Protein AF-0000000066236553 (afdb_homodimer)

Foldseek 3Di:
DDPPPPPPPPPPFDWDDQVPALWHWFDAPQQVDDFDWFKFKKWKAAPVCVVVLVVLLVVVCVQADPQCVQFDQKDWDQDPVRDIMMMGTRHGPVRDDPVVVVVVCVVSVGDTPDIDMFIAGRHHHADPVSQVVRVVRGNGDYDHDPLQDDIDGPVRSVLLVVVVVVQQVVLVVVVVVPFQRKKKWKAAPVVRDTQFIFAQCCPVVVNPVRHRLVVRLVSLVVVVVVCCVVDPDPDDDDQSAAAIEMEMAEAAFQSSLVVCQSSQHAEYEYEYYLAPGHCCNDNNNSQDDPPDPGHHIYIYHNDDDHDDGDSPDHD/DDPPPPPPPPPPFDWDDQVPALWHWFDAPQQVDDFDWFKFKKWKAAPVCVVVLVVLLVVVVVQADPQCVQFDQKDWDQDPVRDIMMMGTRHGPVRDDPVVVVVVCVVSVGDTPDIDMAIAGRHHHADPVSQVVRVVRGNGDYDHDPLQDDIDGPVRSVLLVVVVVVQQVVLVVVVVVPFQRKKKWKAAPVVRDTQFIFAQCCPVVVNPVRHRLVVRLVSLVVVVVVCVVVDPPPDDDDQSAAAIEMEMAEAAFQSSLVVCQSSQHAEYEYEYYLAAGHCCNDNNNSQDDPPDPGHHIYIYHNDDDHDDGDSPDHD

Organism: Schizosaccharomyces pombe (strain 972 / ATCC 24843) (NCBI:txid284812)

InterPro domains:
  IPR002125 Cytidine and deoxycytidylate deaminase domain [PF00383] (160-271)
  IPR002125 Cytidine and deoxycytidylate deaminase domain [PS51747] (158-299)
  IPR016193 Cytidine deaminase-like [SSF53927] (134-302)

Solvent-accessible surface area (backbone atoms only — not comparable to full-atom values): 34439 Å² total; per-residue (Å²): 134,82,81,75,74,72,79,79,72,65,80,78,73,61,67,54,60,72,90,71,46,69,45,40,77,62,69,30,67,76,55,64,52,69,95,45,66,39,54,23,33,31,39,29,29,50,67,89,44,47,65,60,52,53,52,52,40,61,71,46,44,87,53,36,59,76,68,46,68,36,42,55,52,63,47,82,42,67,44,98,85,65,44,74,31,33,36,33,61,58,33,40,50,90,64,58,52,72,65,58,52,51,51,53,29,55,76,69,70,47,72,60,81,45,75,45,79,42,64,33,59,48,62,66,38,65,38,72,67,44,38,58,58,43,38,72,69,37,57,54,53,73,67,79,56,70,85,75,60,83,85,45,35,59,66,55,52,52,50,51,50,52,52,47,52,53,34,38,52,50,9,46,56,38,31,76,72,66,30,77,24,38,20,23,33,37,32,33,70,91,75,69,39,78,67,26,75,26,48,38,40,27,66,86,55,54,25,72,68,36,31,13,55,51,46,23,52,51,49,42,23,52,51,50,47,54,46,52,74,67,41,86,68,80,68,73,93,63,65,81,31,55,73,20,35,36,42,30,47,45,34,38,8,50,35,40,41,40,43,41,47,59,26,41,33,38,34,38,37,24,30,38,82,25,85,70,29,23,12,50,88,34,96,63,14,56,41,55,37,87,88,45,94,54,62,35,49,42,30,37,55,32,90,64,89,54,63,86,62,66,48,81,52,72,66,132,83,81,76,75,76,79,79,71,64,80,77,74,60,68,53,58,71,89,73,46,68,46,41,78,61,70,30,67,76,54,64,50,70,96,46,68,38,55,24,33,32,40,29,29,50,68,88,44,46,66,62,52,54,50,52,41,61,70,45,45,85,52,37,59,76,69,46,69,35,42,54,52,63,47,80,43,67,44,97,86,65,45,74,31,35,36,34,60,58,33,38,50,90,63,56,52,70,66,57,52,50,52,52,28,55,75,69,70,47,73,60,80,43,76,43,80,43,68,32,59,49,61,66,37,64,38,72,67,43,36,57,57,42,38,72,70,36,56,53,53,72,66,80,57,72,86,75,60,82,85,46,35,59,66,56,52,52,50,50,48,52,51,46,52,53,34,39,50,50,8,46,54,38,31,76,72,67,30,78,24,38,20,23,33,38,31,32,70,90,77,70,41,78,67,25,74,26,48,38,39,28,66,87,55,56,27,73,69,35,31,12,56,51,45,23,51,50,48,42,23,52,52,50,48,54,45,51,75,68,42,84,68,78,69,73,94,63,64,82,31,54,74,20,35,35,42,29,46,44,35,38,8,51,37,39,40,40,42,44,48,60,26,42,33,38,34,38,37,23,31,37,83,27,86,71,29,23,13,49,89,35,95,65,12,56,40,56,38,86,89,45,96,52,63,34,50,43,30,37,54,33,88,65,90,56,64,86,62,65,48,80,52,72,67

pLDDT: mean 88.48, std 13.66, range [25.22, 98.81]

Structure (mmCIF, N/CA/C/O backbone):
data_AF-0000000066236553-model_v1
#
loop_
_entity.id
_entity.type
_entity.pdbx_description
1 polymer 'tRNA-specific adenosine deaminase subunit tad3'
#
loop_
_atom_site.group_PDB
_atom_site.id
_atom_site.type_symbol
_atom_site.label_atom_id
_atom_site.label_alt_id
_atom_site.label_comp_id
_atom_site.label_asym_id
_atom_site.label_entity_id
_atom_site.label_seq_id
_atom_site.pdbx_PDB_ins_code
_atom_site.Cartn_x
_atom_site.Cartn_y
_atom_site.Cartn_z
_atom_site.occupancy
_atom_site.B_iso_or_equiv
_atom_site.auth_seq_id
_atom_site.auth_comp_id
_atom_site.auth_asym_id
_atom_site.auth_atom_id
_atom_site.pdbx_PDB_model_num
ATOM 1 N N . MET A 1 1 ? 53.656 -24.922 -11.758 1 25.78 1 MET A N 1
ATOM 2 C CA . MET A 1 1 ? 52.344 -24.375 -11.398 1 25.78 1 MET A CA 1
ATOM 3 C C . MET A 1 1 ? 51.938 -23.281 -12.367 1 25.78 1 MET A C 1
ATOM 5 O O . MET A 1 1 ? 52.531 -22.203 -12.383 1 25.78 1 MET A O 1
ATOM 9 N N . VAL A 1 2 ? 51.375 -23.578 -13.562 1 29.44 2 VAL A N 1
ATOM 10 C CA . VAL A 1 2 ? 51.25 -22.688 -14.711 1 29.44 2 VAL A CA 1
ATOM 11 C C . VAL A 1 2 ? 50.125 -21.672 -14.453 1 29.44 2 VAL A C 1
ATOM 13 O O . VAL A 1 2 ? 49 -22.047 -14.172 1 29.44 2 VAL A O 1
ATOM 16 N N . LYS A 1 3 ? 50.531 -20.344 -14.016 1 34.25 3 LYS A N 1
ATOM 17 C CA . LYS A 1 3 ? 49.688 -19.156 -13.914 1 34.25 3 LYS A CA 1
ATOM 18 C C . LYS A 1 3 ? 48.844 -18.969 -15.164 1 34.25 3 LYS A C 1
ATOM 20 O O . LYS A 1 3 ? 49.375 -18.703 -16.25 1 34.25 3 LYS A O 1
ATOM 25 N N . THR A 1 4 ? 47.875 -19.828 -15.336 1 31.55 4 THR A N 1
ATOM 26 C CA . THR A 1 4 ? 47 -19.656 -16.5 1 31.55 4 THR A CA 1
ATOM 27 C C . THR A 1 4 ? 46.469 -18.234 -16.578 1 31.55 4 THR A C 1
ATOM 29 O O . THR A 1 4 ? 45.844 -17.75 -15.633 1 31.55 4 THR A O 1
ATOM 32 N N . ASN A 1 5 ? 47.125 -17.312 -17.297 1 31.75 5 ASN A N 1
ATOM 33 C CA . ASN A 1 5 ? 46.781 -15.953 -17.688 1 31.75 5 ASN A CA 1
ATOM 34 C C . ASN A 1 5 ? 45.406 -15.859 -18.281 1 31.75 5 ASN A C 1
ATOM 36 O O . ASN A 1 5 ? 45.156 -16.297 -19.422 1 31.75 5 ASN A O 1
ATOM 40 N N . ILE A 1 6 ? 44.406 -16.188 -17.547 1 36.03 6 ILE A N 1
ATOM 41 C CA . ILE A 1 6 ? 43.094 -15.953 -18.078 1 36.03 6 ILE A CA 1
ATOM 42 C C . ILE A 1 6 ? 43 -14.531 -18.641 1 36.03 6 ILE A C 1
ATOM 44 O O . ILE A 1 6 ? 43.25 -13.562 -17.922 1 36.03 6 ILE A O 1
ATOM 48 N N . SER A 1 7 ? 43.281 -14.352 -19.953 1 34.94 7 SER A N 1
ATOM 49 C CA . SER A 1 7 ? 43.312 -13.133 -20.766 1 34.94 7 SER A CA 1
ATOM 50 C C . SER A 1 7 ? 42.094 -12.234 -20.453 1 34.94 7 SER A C 1
ATOM 52 O O . SER A 1 7 ? 40.969 -12.68 -20.5 1 34.94 7 SER A O 1
ATOM 54 N N . LYS A 1 8 ? 42.219 -11.195 -19.719 1 37.97 8 LYS A N 1
ATOM 55 C CA . LYS A 1 8 ? 41.469 -10.039 -19.25 1 37.97 8 LYS A CA 1
ATOM 56 C C . LYS A 1 8 ? 40.812 -9.305 -20.406 1 37.97 8 LYS A C 1
ATOM 58 O O . LYS A 1 8 ? 40.188 -8.25 -20.203 1 37.97 8 LYS A O 1
ATOM 63 N N . ASN A 1 9 ? 41.219 -9.531 -21.594 1 37.88 9 ASN A N 1
ATOM 64 C CA . ASN A 1 9 ? 40.906 -8.594 -22.656 1 37.88 9 ASN A CA 1
ATOM 65 C C . ASN A 1 9 ? 39.469 -8.797 -23.156 1 37.88 9 ASN A C 1
ATOM 67 O O . ASN A 1 9 ? 39.25 -9.156 -24.312 1 37.88 9 ASN A O 1
ATOM 71 N N . SER A 1 10 ? 38.656 -9.523 -22.609 1 41.56 10 SER A N 1
ATOM 72 C CA . SER A 1 10 ? 37.375 -9.516 -23.297 1 41.56 10 SER A CA 1
ATOM 73 C C . SER A 1 10 ? 36.875 -8.086 -23.516 1 41.56 10 SER A C 1
ATOM 75 O O . SER A 1 10 ? 36.969 -7.254 -22.609 1 41.56 10 SER A O 1
ATOM 77 N N . PRO A 1 11 ? 36.75 -7.48 -24.734 1 44.88 11 PRO A N 1
ATOM 78 C CA . PRO A 1 11 ? 36.375 -6.094 -24.984 1 44.88 11 PRO A CA 1
ATOM 79 C C . PRO A 1 11 ? 35.281 -5.602 -24.047 1 44.88 11 PRO A C 1
ATOM 81 O O . PRO A 1 11 ? 34.281 -6.297 -23.828 1 44.88 11 PRO A O 1
ATOM 84 N N . LYS A 1 12 ? 35.656 -4.836 -23.125 1 54.41 12 LYS A N 1
ATOM 85 C CA . LYS A 1 12 ? 34.75 -4.145 -22.219 1 54.41 12 LYS A CA 1
ATOM 86 C C . LYS A 1 12 ? 33.562 -3.555 -22.969 1 54.41 12 LYS A C 1
ATOM 88 O O . LYS A 1 12 ? 33.719 -2.682 -23.828 1 54.41 12 LYS A O 1
ATOM 93 N N . GLU A 1 13 ? 32.5 -4.375 -23.219 1 70.38 13 GLU A N 1
ATOM 94 C CA . GLU A 1 13 ? 31.312 -3.869 -23.922 1 70.38 13 GLU A CA 1
ATOM 95 C C . GLU A 1 13 ? 30.969 -2.461 -23.453 1 70.38 13 GLU A C 1
ATOM 97 O O . GLU A 1 13 ? 31.078 -2.148 -22.266 1 70.38 13 GLU A O 1
ATOM 102 N N . ALA A 1 14 ? 30.75 -1.518 -24.406 1 83.69 14 ALA A N 1
ATOM 103 C CA . ALA A 1 14 ? 30.469 -0.103 -24.172 1 83.69 14 ALA A CA 1
ATOM 104 C C . ALA A 1 14 ? 29.156 0.075 -23.391 1 83.69 14 ALA A C 1
ATOM 106 O O . ALA A 1 14 ? 28.141 -0.518 -23.734 1 83.69 14 ALA A O 1
ATOM 107 N N . THR A 1 15 ? 29.281 0.65 -22.219 1 91.06 15 THR A N 1
ATOM 108 C CA . THR A 1 15 ? 28.109 0.992 -21.422 1 91.06 15 THR A CA 1
ATOM 109 C C . THR A 1 15 ? 27.359 2.172 -22.031 1 91.06 15 THR A C 1
ATOM 111 O O . THR A 1 15 ? 27.969 3.037 -22.672 1 91.06 15 THR A O 1
ATOM 114 N N . VAL A 1 16 ? 26.078 2.123 -22.016 1 95.06 16 VAL A N 1
ATOM 115 C CA . VAL A 1 16 ? 25.234 3.184 -22.531 1 95.06 16 VAL A CA 1
ATOM 116 C C . VAL A 1 16 ? 24.922 4.195 -21.438 1 95.06 16 VAL A C 1
ATOM 118 O O . VAL A 1 16 ? 24.516 3.82 -20.328 1 95.06 16 VAL A O 1
ATOM 121 N N . PRO A 1 17 ? 25.156 5.484 -21.703 1 93.44 17 PRO A N 1
ATOM 122 C CA . PRO A 1 17 ? 24.812 6.5 -20.703 1 93.44 17 PRO A CA 1
ATOM 123 C C . PRO A 1 17 ? 23.328 6.508 -20.359 1 93.44 17 PRO A C 1
ATOM 125 O O . PRO A 1 17 ? 22.484 6.266 -21.234 1 93.44 17 PRO A O 1
ATOM 128 N N . GLU A 1 18 ? 23 6.82 -19.156 1 91.5 18 GLU A N 1
ATOM 129 C CA . GLU A 1 18 ? 21.641 6.797 -18.641 1 91.5 18 GLU A CA 1
ATOM 130 C C . GLU A 1 18 ? 20.703 7.648 -19.5 1 91.5 18 GLU A C 1
ATOM 132 O O . GLU A 1 18 ? 19.562 7.273 -19.734 1 91.5 18 GLU A O 1
ATOM 137 N N . LEU A 1 19 ? 21.172 8.75 -19.938 1 91.44 19 LEU A N 1
ATOM 138 C CA . LEU A 1 19 ? 20.359 9.68 -20.719 1 91.44 19 LEU A CA 1
ATOM 139 C C . LEU A 1 19 ? 19.906 9.039 -22.016 1 91.44 19 LEU A C 1
ATOM 141 O O . LEU A 1 19 ? 18.922 9.477 -22.625 1 91.44 19 LEU A O 1
ATOM 145 N N . ASP A 1 20 ? 20.609 8.016 -22.453 1 94.56 20 ASP A N 1
ATOM 146 C CA . ASP A 1 20 ? 20.312 7.371 -23.719 1 94.56 20 ASP A CA 1
ATOM 147 C C . ASP A 1 20 ? 19.484 6.098 -23.516 1 94.56 20 ASP A C 1
ATOM 149 O O . ASP A 1 20 ? 19.188 5.391 -24.484 1 94.56 20 ASP A O 1
ATOM 153 N N . TRP A 1 21 ? 19.188 5.754 -22.312 1 96.06 21 TRP A N 1
ATOM 154 C CA . TRP A 1 21 ? 18.328 4.602 -22.062 1 96.06 21 TRP A CA 1
ATOM 155 C C . TRP A 1 21 ? 16.938 4.809 -22.672 1 96.06 21 TRP A C 1
ATOM 157 O O . TRP A 1 21 ? 16.391 5.914 -22.625 1 96.06 21 TRP A O 1
ATOM 167 N N . PRO A 1 22 ? 16.312 3.824 -23.266 1 97.12 22 PRO A N 1
ATOM 168 C CA . PRO A 1 22 ? 14.977 3.953 -23.844 1 97.12 22 PRO A CA 1
ATOM 169 C C . PRO A 1 22 ? 13.875 3.936 -22.797 1 97.12 22 PRO A C 1
ATOM 171 O O . PRO A 1 22 ? 12.695 3.906 -23.125 1 97.12 22 PRO A O 1
ATOM 174 N N . PHE A 1 23 ? 14.234 3.85 -21.562 1 97 23 PHE A N 1
ATOM 175 C CA . PHE A 1 23 ? 13.344 3.855 -20.406 1 97 23 PHE A CA 1
ATOM 176 C C . PHE A 1 23 ? 13.906 4.738 -19.297 1 97 23 PHE A C 1
ATOM 178 O O . PHE A 1 23 ? 14.984 5.316 -19.438 1 97 23 PHE A O 1
ATOM 185 N N . LYS A 1 24 ? 13.117 4.875 -18.203 1 95.5 24 LYS A N 1
ATOM 186 C CA . LYS A 1 24 ? 13.547 5.684 -17.078 1 95.5 24 LYS A CA 1
ATOM 187 C C . LYS A 1 24 ? 13.383 4.922 -15.758 1 95.5 24 LYS A C 1
ATOM 189 O O . LYS A 1 24 ? 12.43 4.156 -15.594 1 95.5 24 LYS A O 1
ATOM 194 N N . LEU A 1 25 ? 14.312 5.16 -14.906 1 94.38 25 LEU A N 1
ATOM 195 C CA . LEU A 1 25 ? 14.234 4.598 -13.562 1 94.38 25 LEU A CA 1
ATOM 196 C C . LEU A 1 25 ? 13.031 5.16 -12.805 1 94.38 25 LEU A C 1
ATOM 198 O O . LEU A 1 25 ? 12.828 6.375 -12.781 1 94.38 25 LEU A O 1
ATOM 202 N N . ILE A 1 26 ? 12.227 4.262 -12.234 1 94.62 26 ILE A N 1
ATOM 203 C CA . ILE A 1 26 ? 11.078 4.711 -11.453 1 94.62 26 ILE A CA 1
ATOM 204 C C . ILE A 1 26 ? 11.523 5.043 -10.031 1 94.62 26 ILE A C 1
ATOM 206 O O . ILE A 1 26 ? 12.062 4.188 -9.328 1 94.62 26 ILE A O 1
ATOM 210 N N . LYS A 1 27 ? 11.211 6.238 -9.664 1 89.38 27 LYS A N 1
ATOM 211 C CA . LYS A 1 27 ? 11.555 6.699 -8.32 1 89.38 27 LYS A CA 1
ATOM 212 C C . LYS A 1 27 ? 10.562 6.176 -7.285 1 89.38 27 LYS A C 1
ATOM 214 O O . LYS A 1 27 ? 9.383 5.984 -7.594 1 89.38 27 LYS A O 1
ATOM 219 N N . SER A 1 28 ? 11.031 5.93 -6.145 1 85.38 28 SER A N 1
ATOM 220 C CA . SER A 1 28 ? 10.141 5.562 -5.047 1 85.38 28 SER A CA 1
ATOM 221 C C . SER A 1 28 ? 9.43 6.785 -4.48 1 85.38 28 SER A C 1
ATOM 223 O O . SER A 1 28 ? 9.766 7.922 -4.828 1 85.38 28 SER A O 1
ATOM 225 N N . HIS A 1 29 ? 8.406 6.473 -3.646 1 80.94 29 HIS A N 1
ATOM 226 C CA . HIS A 1 29 ? 7.676 7.566 -3.012 1 80.94 29 HIS A CA 1
ATOM 227 C C . HIS A 1 29 ? 8.594 8.398 -2.125 1 80.94 29 HIS A C 1
ATOM 229 O O . HIS A 1 29 ? 8.375 9.602 -1.945 1 80.94 29 HIS A O 1
ATOM 235 N N . LEU A 1 30 ? 9.594 7.797 -1.6 1 82.38 30 LEU A N 1
ATOM 236 C CA . LEU A 1 30 ? 10.562 8.523 -0.779 1 82.38 30 LEU A CA 1
ATOM 237 C C . LEU A 1 30 ? 11.43 9.438 -1.639 1 82.38 30 LEU A C 1
ATOM 239 O O . LEU A 1 30 ? 11.797 10.531 -1.211 1 82.38 30 LEU A O 1
ATOM 243 N N . GLU A 1 31 ? 11.695 8.953 -2.764 1 87 31 GLU A N 1
ATOM 244 C CA . GLU A 1 31 ? 12.547 9.711 -3.676 1 87 31 GLU A CA 1
ATOM 245 C C . GLU A 1 31 ? 11.781 10.883 -4.301 1 87 31 GLU A C 1
ATOM 247 O O . GLU A 1 31 ? 12.391 11.844 -4.777 1 87 31 GLU A O 1
ATOM 252 N N . THR A 1 32 ? 10.492 10.781 -4.301 1 87.75 32 THR A N 1
ATOM 253 C CA . THR A 1 32 ? 9.688 11.844 -4.887 1 87.75 32 THR A CA 1
ATOM 254 C C . THR A 1 32 ? 9.117 12.758 -3.803 1 87.75 32 THR A C 1
ATOM 256 O O . THR A 1 32 ? 8.398 13.711 -4.102 1 87.75 32 THR A O 1
ATOM 259 N N . ARG A 1 33 ? 9.391 12.43 -2.672 1 87.75 33 ARG A N 1
ATOM 260 C CA . ARG A 1 33 ? 8.891 13.234 -1.558 1 87.75 33 ARG A CA 1
ATOM 261 C C . ARG A 1 33 ? 9.289 14.695 -1.717 1 87.75 33 ARG A C 1
ATOM 263 O O . ARG A 1 33 ? 10.43 15 -2.07 1 87.75 33 ARG A O 1
ATOM 270 N N . LYS A 1 34 ? 8.305 15.523 -1.451 1 92 34 LYS A N 1
ATOM 271 C CA . LYS A 1 34 ? 8.594 16.953 -1.468 1 92 34 LYS A CA 1
ATOM 272 C C . LYS A 1 34 ? 9.297 17.391 -0.183 1 92 34 LYS A C 1
ATO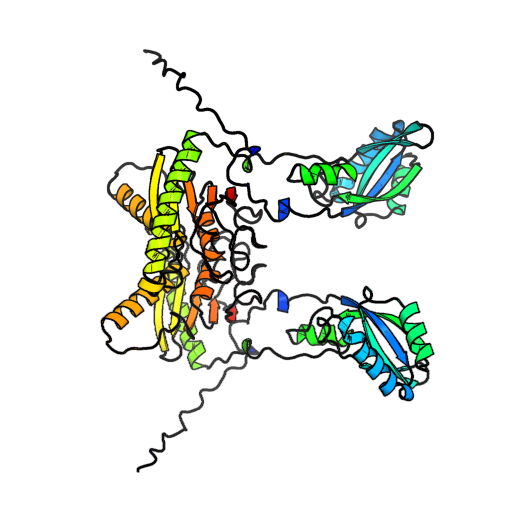M 274 O O . LYS A 1 34 ? 9.352 16.625 0.788 1 92 34 LYS A O 1
ATOM 279 N N . LEU A 1 35 ? 9.836 18.594 -0.248 1 94.31 35 LEU A N 1
ATOM 280 C CA . LEU A 1 35 ? 10.539 19.125 0.913 1 94.31 35 LEU A CA 1
ATOM 281 C C . LEU A 1 35 ? 9.602 19.234 2.111 1 94.31 35 LEU A C 1
ATOM 283 O O . LEU A 1 35 ? 8.57 19.906 2.033 1 94.31 35 LEU A O 1
ATOM 287 N N . GLU A 1 36 ? 9.891 18.5 3.055 1 92.94 36 GLU A N 1
ATOM 288 C CA . GLU A 1 36 ? 9.266 18.625 4.367 1 92.94 36 GLU A CA 1
ATOM 289 C C . GLU A 1 36 ? 10.258 19.156 5.402 1 92.94 36 GLU A C 1
ATOM 291 O O . GLU A 1 36 ? 11.414 18.734 5.43 1 92.94 36 GLU A O 1
ATOM 296 N N . THR A 1 37 ? 9.766 20.078 6.211 1 93.44 37 THR A N 1
ATOM 297 C CA . THR A 1 37 ? 10.695 20.688 7.16 1 93.44 37 THR A CA 1
ATOM 298 C C . THR A 1 37 ? 10.25 20.406 8.594 1 93.44 37 THR A C 1
ATOM 300 O O . THR A 1 37 ? 9.109 20.016 8.836 1 93.44 37 THR A O 1
ATOM 303 N N . GLU A 1 38 ? 11.188 20.453 9.398 1 92 38 GLU A N 1
ATOM 304 C CA . GLU A 1 38 ? 10.977 20.391 10.844 1 92 38 GLU A CA 1
ATOM 305 C C . GLU A 1 38 ? 11.68 21.547 11.547 1 92 38 GLU A C 1
ATOM 307 O O . GLU A 1 38 ? 12.789 21.922 11.18 1 92 38 GLU A O 1
ATOM 312 N N . ASN A 1 39 ? 10.984 22.047 12.516 1 93.75 39 ASN A N 1
ATOM 313 C CA . ASN A 1 39 ? 11.539 23.188 13.242 1 93.75 39 ASN A CA 1
ATOM 314 C C . ASN A 1 39 ? 12.594 22.75 14.25 1 93.75 39 ASN A C 1
ATOM 316 O O . ASN A 1 39 ? 12.383 21.797 15.008 1 93.75 39 ASN A O 1
ATOM 320 N N . VAL A 1 40 ? 13.68 23.547 14.242 1 94.12 40 VAL A N 1
ATOM 321 C CA . VAL A 1 40 ? 14.75 23.297 15.195 1 94.12 40 VAL A CA 1
ATOM 322 C C . VAL A 1 40 ? 15.234 24.625 15.781 1 94.12 40 VAL A C 1
ATOM 324 O O . VAL A 1 40 ? 15.008 25.688 15.203 1 94.12 40 VAL A O 1
ATOM 327 N N . TRP A 1 41 ? 15.844 24.531 16.938 1 94.31 41 TRP A N 1
ATOM 328 C CA . TRP A 1 41 ? 16.5 25.703 17.531 1 94.31 41 TRP A CA 1
ATOM 329 C C . TRP A 1 41 ? 17.891 25.906 16.953 1 94.31 41 TRP A C 1
ATOM 331 O O . TRP A 1 41 ? 18.703 24.984 16.953 1 94.31 41 TRP A O 1
ATOM 341 N N . ILE A 1 42 ? 18.125 27.125 16.484 1 94.81 42 ILE A N 1
ATOM 342 C CA . ILE A 1 42 ? 19.438 27.5 15.953 1 94.81 42 ILE A CA 1
ATOM 343 C C . ILE A 1 42 ? 20.062 28.578 16.828 1 94.81 42 ILE A C 1
ATOM 345 O O . ILE A 1 42 ? 19.359 29.5 17.281 1 94.81 42 ILE A O 1
ATOM 349 N N . ALA A 1 43 ? 21.266 28.469 17.094 1 95 43 ALA A N 1
ATOM 350 C CA . ALA A 1 43 ? 22.016 29.5 17.797 1 95 43 ALA A CA 1
ATOM 351 C C . ALA A 1 43 ? 23.031 30.156 16.875 1 95 43 ALA A C 1
ATOM 353 O O . ALA A 1 43 ? 23.719 29.484 16.094 1 95 43 ALA A O 1
ATOM 354 N N . CYS A 1 44 ? 23.094 31.438 16.938 1 93.94 44 CYS A N 1
ATOM 355 C CA . CYS A 1 44 ? 24.078 32.25 16.203 1 93.94 44 CYS A CA 1
ATOM 356 C C . CYS A 1 44 ? 25.156 32.781 17.156 1 93.94 44 CYS A C 1
ATOM 358 O O . CYS A 1 44 ? 24.844 33.375 18.172 1 93.94 44 CYS A O 1
ATOM 360 N N . PHE A 1 45 ? 26.391 32.562 16.781 1 92.56 45 PHE A N 1
ATOM 361 C CA . PHE A 1 45 ? 27.469 32.938 17.688 1 92.56 45 PHE A CA 1
ATOM 362 C C . PHE A 1 45 ? 28.766 33.219 16.938 1 92.56 45 PHE A C 1
ATOM 364 O O . PHE A 1 45 ? 28.859 32.906 15.742 1 92.56 45 PHE A O 1
ATOM 371 N N . GLU A 1 46 ? 29.703 33.844 17.578 1 91.12 46 GLU A N 1
ATOM 372 C CA . GLU A 1 46 ? 31.016 34.125 17 1 91.12 46 GLU A CA 1
ATOM 373 C C . GLU A 1 46 ? 31.875 32.844 16.969 1 91.12 46 GLU A C 1
ATOM 375 O O . GLU A 1 46 ? 31.766 32 17.859 1 91.12 46 GLU A O 1
ATOM 380 N N . PRO A 1 47 ? 32.75 32.688 16.047 1 92.12 47 PRO A N 1
ATOM 381 C CA . PRO A 1 47 ? 33.625 31.516 15.859 1 92.12 47 PRO A CA 1
ATOM 382 C C . PRO A 1 47 ? 34.375 31.141 17.125 1 92.12 47 PRO A C 1
ATOM 384 O O . PRO A 1 47 ? 34.688 29.969 17.328 1 92.12 47 PRO A O 1
ATOM 387 N N . LYS A 1 48 ? 34.656 32.094 17.938 1 92.44 48 LYS A N 1
ATOM 388 C CA . LYS A 1 48 ? 35.438 31.844 19.141 1 92.44 48 LYS A CA 1
ATOM 389 C C . LYS A 1 48 ? 34.688 30.906 20.094 1 92.44 48 LYS A C 1
ATOM 391 O O . LYS A 1 48 ? 35.312 30.25 20.922 1 92.44 48 LYS A O 1
ATOM 396 N N . TYR A 1 49 ? 33.438 30.828 19.953 1 93.69 49 TYR A N 1
ATOM 397 C CA . TYR A 1 49 ? 32.656 29.984 20.844 1 93.69 49 TYR A CA 1
ATOM 398 C C . TYR A 1 49 ? 32.375 28.625 20.219 1 93.69 49 TYR A C 1
ATOM 400 O O . TYR A 1 49 ? 31.656 27.812 20.797 1 93.69 49 TYR A O 1
ATOM 408 N N . ALA A 1 50 ? 32.844 28.328 19.094 1 92.62 50 ALA A N 1
ATOM 409 C CA . ALA A 1 50 ? 32.5 27.141 18.297 1 92.62 50 ALA A CA 1
ATOM 410 C C . ALA A 1 50 ? 32.75 25.859 19.094 1 92.62 50 ALA A C 1
ATOM 412 O O . ALA A 1 50 ? 31.891 24.969 19.141 1 92.62 50 ALA A O 1
ATOM 413 N N . SER A 1 51 ? 33.812 25.75 19.734 1 93.5 51 SER A N 1
ATOM 414 C CA . SER A 1 51 ? 34.188 24.562 20.484 1 93.5 51 SER A CA 1
ATOM 415 C C . SER A 1 51 ? 33.219 24.344 21.656 1 93.5 51 SER A C 1
ATOM 417 O O . SER A 1 51 ? 32.75 23.219 21.875 1 93.5 51 SER A O 1
ATOM 419 N N . LYS A 1 52 ? 33 25.406 22.359 1 93.5 52 LYS A N 1
ATOM 420 C CA . LYS A 1 52 ? 32.125 25.312 23.516 1 93.5 52 LYS A CA 1
ATOM 421 C C . LYS A 1 52 ? 30.703 24.938 23.125 1 93.5 52 LYS A C 1
ATOM 423 O O . LYS A 1 52 ? 30.078 24.094 23.766 1 93.5 52 LYS A O 1
ATOM 428 N N . VAL A 1 53 ? 30.266 25.562 22.062 1 93.31 53 VAL A N 1
ATOM 429 C CA . VAL A 1 53 ? 28.906 25.328 21.609 1 93.31 53 VAL A CA 1
ATOM 430 C C . VAL A 1 53 ? 28.781 23.906 21.094 1 93.31 53 VAL A C 1
ATOM 432 O O . VAL A 1 53 ? 27.797 23.219 21.375 1 93.31 53 VAL A O 1
ATOM 435 N N . THR A 1 54 ? 29.688 23.438 20.344 1 91.19 54 THR A N 1
ATOM 436 C CA . THR A 1 54 ? 29.672 22.078 19.812 1 91.19 54 THR A CA 1
ATOM 437 C C . THR A 1 54 ? 29.688 21.062 20.953 1 91.19 54 THR A C 1
ATOM 439 O O . THR A 1 54 ? 28.984 20.047 20.891 1 91.19 54 THR A O 1
ATOM 442 N N . GLN A 1 55 ? 30.453 21.312 21.969 1 91.56 55 GLN A N 1
ATOM 443 C CA . GLN A 1 55 ? 30.484 20.453 23.141 1 91.56 55 GLN A CA 1
ATOM 444 C C . GLN A 1 55 ? 29.141 20.422 23.844 1 91.56 55 GLN A C 1
ATOM 446 O O . GLN A 1 55 ? 28.703 19.375 24.312 1 91.56 55 GLN A O 1
ATOM 451 N N . TYR A 1 56 ? 28.578 21.562 23.938 1 92.69 56 TYR A N 1
ATOM 452 C CA . TYR A 1 56 ? 27.25 21.656 24.531 1 92.69 56 TYR A CA 1
ATOM 453 C C . TYR A 1 56 ? 26.234 20.797 23.797 1 92.69 56 TYR A C 1
ATOM 455 O O . TYR A 1 56 ? 25.5 20.047 24.406 1 92.69 56 TYR A O 1
ATOM 463 N N . VAL A 1 57 ? 26.234 20.891 22.469 1 90.75 57 VAL A N 1
ATOM 464 C CA . VAL A 1 57 ? 25.297 20.156 21.641 1 90.75 57 VAL A CA 1
ATOM 465 C C . VAL A 1 57 ? 25.531 18.656 21.812 1 90.75 57 VAL A C 1
ATOM 467 O O . VAL A 1 57 ? 24.594 17.875 21.859 1 90.75 57 VAL A O 1
ATOM 470 N N . LYS A 1 58 ? 26.734 18.234 21.938 1 87.19 58 LYS A N 1
ATOM 471 C CA . LYS A 1 58 ? 27.078 16.828 22.141 1 87.19 58 LYS A CA 1
ATOM 472 C C . LYS A 1 58 ? 26.547 16.328 23.484 1 87.19 58 LYS A C 1
ATOM 474 O O . LYS A 1 58 ? 26.156 15.172 23.609 1 87.19 58 LYS A O 1
ATOM 479 N N . GLN A 1 59 ? 26.516 17.203 24.391 1 86.75 59 GLN A N 1
ATOM 480 C CA . GLN A 1 59 ? 26.094 16.844 25.75 1 86.75 59 GLN A CA 1
ATOM 481 C C . GLN A 1 59 ? 24.578 16.609 25.797 1 86.75 59 GLN A C 1
ATOM 483 O O . GLN A 1 59 ? 24.094 15.82 26.609 1 86.75 59 GLN A O 1
ATOM 488 N N . ILE A 1 60 ? 23.938 17.297 24.953 1 85.75 60 ILE A N 1
ATOM 489 C CA . ILE A 1 60 ? 22.484 17.141 25 1 85.75 60 ILE A CA 1
ATOM 490 C C . ILE A 1 60 ? 22.031 16.234 23.859 1 85.75 60 ILE A C 1
ATOM 492 O O . ILE A 1 60 ? 20.953 16.422 23.297 1 85.75 60 ILE A O 1
ATOM 496 N N . ARG A 1 61 ? 22.766 15.273 23.484 1 75.06 61 ARG A N 1
ATOM 497 C CA . ARG A 1 61 ? 22.516 14.367 22.359 1 75.06 61 ARG A CA 1
ATOM 498 C C . ARG A 1 61 ? 21.203 13.625 22.531 1 75.06 61 ARG A C 1
ATOM 500 O O . ARG A 1 61 ? 20.5 13.359 21.547 1 75.06 61 ARG A O 1
ATOM 507 N N . SER A 1 62 ? 20.984 13.328 23.734 1 73.69 62 SER A N 1
ATOM 508 C CA . SER A 1 62 ? 19.766 12.594 24.031 1 73.69 62 SER A CA 1
ATOM 509 C C . SER A 1 62 ? 18.516 13.391 23.625 1 73.69 62 SER A C 1
ATOM 511 O O . SER A 1 62 ? 17.453 12.812 23.391 1 73.69 62 SER A O 1
ATOM 513 N N . LYS A 1 63 ? 18.703 14.672 23.578 1 72.38 63 LYS A N 1
ATOM 514 C CA . LYS A 1 63 ? 17.594 15.547 23.234 1 72.38 63 LYS A CA 1
ATOM 515 C C . LYS A 1 63 ? 17.531 15.773 21.719 1 72.38 63 LYS A C 1
ATOM 517 O O . LYS A 1 63 ? 16.594 16.406 21.234 1 72.38 63 LYS A O 1
ATOM 522 N N . GLN A 1 64 ? 18.547 15.219 21.172 1 69.19 64 GLN A N 1
ATOM 523 C CA . GLN A 1 64 ? 18.625 15.422 19.719 1 69.19 64 GLN A CA 1
ATOM 524 C C . GLN A 1 64 ? 17.875 14.32 18.984 1 69.19 64 GLN A C 1
ATOM 526 O O . GLN A 1 64 ? 17.656 13.234 19.516 1 69.19 64 GLN A O 1
ATOM 531 N N . LYS A 1 65 ? 17.125 14.633 17.984 1 67.19 65 LYS A N 1
ATOM 532 C CA . LYS A 1 65 ? 16.5 13.648 17.094 1 67.19 65 LYS A CA 1
ATOM 533 C C . LYS A 1 65 ? 17.516 13.094 16.094 1 67.19 65 LYS A C 1
ATOM 535 O O . LYS A 1 65 ? 18.031 13.828 15.25 1 67.19 65 LYS A O 1
ATOM 540 N N . GLU A 1 66 ? 17.844 11.82 16.281 1 67.5 66 GLU A N 1
ATOM 541 C CA . GLU A 1 66 ? 18.781 11.156 15.383 1 67.5 66 GLU A CA 1
ATOM 542 C C . GLU A 1 66 ? 18.328 11.281 13.93 1 67.5 66 GLU A C 1
ATOM 544 O O . GLU A 1 66 ? 19.156 11.234 13.008 1 67.5 66 GLU A O 1
ATOM 549 N N . SER A 1 67 ? 17.141 11.648 13.852 1 66.69 67 SER A N 1
ATOM 550 C CA . SER A 1 67 ? 16.578 11.688 12.5 1 66.69 67 SER A CA 1
ATOM 551 C C . SER A 1 67 ? 17.062 12.914 11.734 1 66.69 67 SER A C 1
ATOM 553 O O . SER A 1 67 ? 16.859 13.008 10.523 1 66.69 67 SER A O 1
ATOM 555 N N . LEU A 1 68 ? 17.797 13.812 12.367 1 76 68 LEU A N 1
ATOM 556 C CA . LEU A 1 68 ? 18.234 15.016 11.672 1 76 68 LEU A CA 1
ATOM 557 C C . LEU A 1 68 ? 19.734 14.945 11.383 1 76 68 LEU A C 1
ATOM 559 O O . LEU A 1 68 ? 20.375 15.977 11.141 1 76 68 LEU A O 1
ATOM 563 N N . LEU A 1 69 ? 20.25 13.797 11.406 1 78.38 69 LEU A N 1
ATOM 564 C CA . LEU A 1 69 ? 21.672 13.594 11.211 1 78.38 69 LEU A CA 1
ATOM 565 C C . LEU A 1 69 ? 22.094 13.953 9.789 1 78.38 69 LEU A C 1
ATOM 567 O O . LEU A 1 69 ? 23.266 14.172 9.523 1 78.38 69 LEU A O 1
ATOM 571 N N . HIS A 1 70 ? 21.141 14.031 8.977 1 89.19 70 HIS A N 1
ATOM 572 C CA . HIS A 1 70 ? 21.453 14.375 7.598 1 89.19 70 HIS A CA 1
ATOM 573 C C . HIS A 1 70 ? 21.703 15.875 7.449 1 89.19 70 HIS A C 1
ATOM 575 O O . HIS A 1 70 ? 22.25 16.312 6.438 1 89.19 70 HIS A O 1
ATOM 581 N N . CYS A 1 71 ? 21.328 16.656 8.391 1 91.94 71 CYS A N 1
ATOM 582 C CA . CYS A 1 71 ? 21.609 18.078 8.391 1 91.94 71 CYS A CA 1
ATOM 583 C C . CYS A 1 71 ? 22.969 18.391 8.977 1 91.94 71 CYS A C 1
ATOM 585 O O . CYS A 1 71 ? 23.312 17.875 10.047 1 91.94 71 CYS A O 1
ATOM 587 N N . ASN A 1 72 ? 23.703 19.188 8.227 1 91.69 72 ASN A N 1
ATOM 588 C CA . ASN A 1 72 ? 24.938 19.656 8.844 1 91.69 72 ASN A CA 1
ATOM 589 C C . ASN A 1 72 ? 24.656 20.422 10.141 1 91.69 72 ASN A C 1
ATOM 591 O O . ASN A 1 72 ? 23.844 21.344 10.156 1 91.69 72 ASN A O 1
ATOM 595 N N . ARG A 1 73 ? 25.359 20.078 11.07 1 89.12 73 ARG A N 1
ATOM 596 C CA . ARG A 1 73 ? 25.078 20.672 12.383 1 89.12 73 ARG A CA 1
ATOM 597 C C . ARG A 1 73 ? 25.453 22.156 12.406 1 89.12 73 ARG A C 1
ATOM 599 O O . ARG A 1 73 ? 24.797 22.953 13.07 1 89.12 73 ARG A O 1
ATOM 606 N N . LEU A 1 74 ? 26.516 22.469 11.75 1 91.69 74 LEU A N 1
ATOM 607 C CA . LEU A 1 74 ? 27.078 23.812 11.766 1 91.69 74 LEU A CA 1
ATOM 608 C C . LEU A 1 74 ? 27.094 24.406 10.359 1 91.69 74 LEU A C 1
ATOM 610 O O . LEU A 1 74 ? 27.406 23.703 9.391 1 91.69 74 LEU A O 1
ATOM 614 N N . ARG A 1 75 ? 26.734 25.656 10.289 1 91.81 75 ARG A N 1
ATOM 615 C CA . ARG A 1 75 ? 26.938 26.328 9.016 1 91.81 75 ARG A CA 1
ATOM 616 C C . ARG A 1 75 ? 27.5 27.734 9.219 1 91.81 75 ARG A C 1
ATOM 618 O O . ARG A 1 75 ? 27.328 28.328 10.289 1 91.81 75 ARG A O 1
ATOM 625 N N . ARG A 1 76 ? 28.188 28.203 8.219 1 90.62 76 ARG A N 1
ATOM 626 C CA . ARG A 1 76 ? 28.844 29.5 8.242 1 90.62 76 ARG A CA 1
ATOM 627 C C . ARG A 1 76 ? 28.031 30.531 7.445 1 90.62 76 ARG A C 1
ATOM 629 O O . ARG A 1 76 ? 27.562 30.234 6.34 1 90.62 76 ARG A O 1
ATOM 636 N N . ILE A 1 77 ? 27.781 31.578 8.102 1 87.75 77 ILE A N 1
ATOM 637 C CA . ILE A 1 77 ? 27.094 32.656 7.395 1 87.75 77 ILE A CA 1
ATOM 638 C C . ILE A 1 77 ? 27.828 33.969 7.609 1 87.75 77 ILE A C 1
ATOM 640 O O . ILE A 1 77 ? 28.594 34.094 8.57 1 87.75 77 ILE A O 1
ATOM 644 N N . GLN A 1 78 ? 27.75 34.812 6.578 1 82.56 78 GLN A N 1
ATOM 645 C CA . GLN A 1 78 ? 28.281 36.156 6.727 1 82.56 78 GLN A CA 1
ATOM 646 C C . GLN A 1 78 ? 27.219 37.156 7.219 1 82.56 78 GLN A C 1
ATOM 648 O O . GLN A 1 78 ? 26.094 37.156 6.707 1 82.56 78 GLN A O 1
ATOM 653 N N . ASP A 1 79 ? 27.484 37.812 8.195 1 72.25 79 ASP A N 1
ATOM 654 C CA . ASP A 1 79 ? 26.516 38.75 8.773 1 72.25 79 ASP A CA 1
ATOM 655 C C . ASP A 1 79 ? 26.422 40.031 7.938 1 72.25 79 ASP A C 1
ATOM 657 O O . ASP A 1 79 ? 27.094 40.156 6.91 1 72.25 79 ASP A O 1
ATOM 661 N N . GLU A 1 80 ? 25.469 40.906 8.297 1 70.38 80 GLU A N 1
ATOM 662 C CA . GLU A 1 80 ? 25.219 42.156 7.59 1 70.38 80 GLU A CA 1
ATOM 663 C C . GLU A 1 80 ? 26.484 42.969 7.445 1 70.38 80 GLU A C 1
ATOM 665 O O . GLU A 1 80 ? 26.641 43.719 6.477 1 70.38 80 GLU A O 1
ATOM 670 N N . ASN A 1 81 ? 27.406 42.875 8.391 1 75.38 81 ASN A N 1
ATOM 671 C CA . ASN A 1 81 ? 28.625 43.656 8.383 1 75.38 81 ASN A CA 1
ATOM 672 C C . ASN A 1 81 ? 29.781 42.906 7.707 1 75.38 81 ASN A C 1
ATOM 674 O O . ASN A 1 81 ? 30.906 43.406 7.688 1 75.38 81 ASN A O 1
ATOM 678 N N . GLY A 1 82 ? 29.469 41.781 7.242 1 76.94 82 GLY A N 1
ATOM 679 C CA . GLY A 1 82 ? 30.484 41 6.539 1 76.94 82 GLY A CA 1
ATOM 680 C C . GLY A 1 82 ? 31.281 40.094 7.453 1 76.94 82 GLY A C 1
ATOM 681 O O . GLY A 1 82 ? 32.188 39.406 7.004 1 76.94 82 GLY A O 1
ATOM 682 N N . SER A 1 83 ? 30.922 40.156 8.734 1 81.88 83 SER A N 1
ATOM 683 C CA . SER A 1 83 ? 31.656 39.312 9.664 1 81.88 83 SER A CA 1
ATOM 684 C C . SER A 1 83 ? 31.141 37.906 9.648 1 81.88 83 SER A C 1
ATOM 686 O O . SER A 1 83 ? 29.953 37.656 9.406 1 81.88 83 SER A O 1
ATOM 688 N N . LEU A 1 84 ? 32.062 36.969 9.898 1 87.31 84 LEU A N 1
ATOM 689 C CA . LEU A 1 84 ? 31.75 35.562 9.914 1 87.31 84 LEU A CA 1
ATOM 690 C C . LEU A 1 84 ? 30.953 35.188 11.156 1 87.31 84 LEU A C 1
ATOM 692 O O . LEU A 1 84 ? 31.297 35.594 12.266 1 87.31 84 LEU A O 1
ATOM 696 N N . GLU A 1 85 ? 29.797 34.594 10.938 1 90.06 85 GLU A N 1
ATOM 697 C CA . GLU A 1 85 ? 28.984 34.062 12.023 1 90.06 85 GLU A CA 1
ATOM 698 C C . GLU A 1 85 ? 28.688 32.594 11.805 1 90.06 85 GLU A C 1
ATOM 700 O O . GLU A 1 85 ? 28.609 32.125 10.656 1 90.06 85 GLU A O 1
ATOM 705 N N . LEU A 1 86 ? 28.672 31.922 12.945 1 94 86 LEU A N 1
ATOM 706 C CA . LEU A 1 86 ? 28.359 30.5 12.898 1 94 86 LEU A CA 1
ATOM 707 C C . LEU A 1 86 ? 26.938 30.234 13.391 1 94 86 LEU A C 1
ATOM 709 O O . LEU A 1 86 ? 26.453 30.922 14.289 1 94 86 LEU A O 1
ATOM 713 N N . GLN A 1 87 ? 26.312 29.422 12.719 1 95.06 87 GLN A N 1
ATOM 714 C CA . GLN A 1 87 ? 25 28.953 13.156 1 95.06 87 GLN A CA 1
ATOM 715 C C . GLN A 1 87 ? 25 27.438 13.391 1 95.06 87 GLN A C 1
ATOM 717 O O . GLN A 1 87 ? 25.578 26.688 12.602 1 95.06 87 GLN A O 1
ATOM 722 N N . ILE A 1 88 ? 24.453 27.031 14.484 1 93.62 88 ILE A N 1
ATOM 723 C CA . ILE A 1 88 ? 24.469 25.609 14.812 1 93.62 88 ILE A CA 1
ATOM 724 C C . ILE A 1 88 ? 23.047 25.156 15.172 1 93.62 88 ILE A C 1
ATOM 726 O O . ILE A 1 88 ? 22.297 25.906 15.812 1 93.62 88 ILE A O 1
ATOM 730 N N . ILE A 1 89 ? 22.703 23.938 14.742 1 93.81 89 ILE A N 1
ATOM 731 C CA . ILE A 1 89 ? 21.453 23.312 15.164 1 93.81 89 ILE A CA 1
ATOM 732 C C . ILE A 1 89 ? 21.609 22.766 16.578 1 93.81 89 ILE A C 1
ATOM 734 O O . ILE A 1 89 ? 22.438 21.891 16.844 1 93.81 89 ILE A O 1
ATOM 738 N N . ILE A 1 90 ? 20.781 23.219 17.422 1 93 90 ILE A N 1
ATOM 739 C CA . ILE A 1 90 ? 20.875 22.797 18.812 1 93 90 ILE A CA 1
ATOM 740 C C . ILE A 1 90 ? 20.016 21.547 19.016 1 93 90 ILE A C 1
ATOM 742 O O . ILE A 1 90 ? 20.531 20.484 19.375 1 93 90 ILE A O 1
ATOM 746 N N . CYS A 1 91 ? 18.688 21.672 18.812 1 91.88 91 CYS A N 1
ATOM 747 C CA . CYS A 1 91 ? 17.75 20.562 19.016 1 91.88 91 CYS A CA 1
ATOM 748 C C . CYS A 1 91 ? 16.406 20.875 18.391 1 91.88 91 CYS A C 1
ATOM 750 O O . CYS A 1 91 ? 16.141 22.016 17.984 1 91.88 91 CYS A O 1
ATOM 752 N N . PRO A 1 92 ? 15.586 19.781 18.219 1 91.88 92 PRO A N 1
ATOM 753 C CA . PRO A 1 92 ? 14.227 20.016 17.719 1 91.88 92 PRO A CA 1
ATOM 754 C C . PRO A 1 92 ? 13.406 20.938 18.625 1 91.88 92 PRO A C 1
ATOM 756 O O . PRO A 1 92 ? 13.633 20.969 19.844 1 91.88 92 PRO A O 1
ATOM 759 N N . GLU A 1 93 ? 12.508 21.609 18.109 1 91.81 93 GLU A N 1
ATOM 760 C CA . GLU A 1 93 ? 11.688 22.594 18.812 1 91.81 93 GLU A CA 1
ATOM 761 C C . GLU A 1 93 ? 11.047 22 20.062 1 91.81 93 GLU A C 1
ATOM 763 O O . GLU A 1 93 ? 10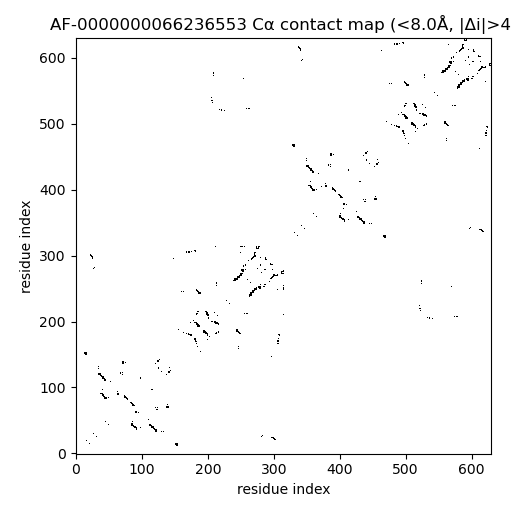.961 22.656 21.094 1 91.81 93 GLU A O 1
ATOM 768 N N . LYS A 1 94 ? 10.641 20.75 19.938 1 88.44 94 LYS A N 1
ATOM 769 C CA . LYS A 1 94 ? 9.852 20.125 21 1 88.44 94 LYS A CA 1
ATOM 770 C C . LYS A 1 94 ? 10.734 19.703 22.172 1 88.44 94 LYS A C 1
ATOM 772 O O . LYS A 1 94 ? 10.234 19.422 23.266 1 88.44 94 LYS A O 1
ATOM 777 N N . SER A 1 95 ? 12.008 19.734 22.031 1 90.25 95 SER A N 1
ATOM 778 C CA . SER A 1 95 ? 12.914 19.156 23.016 1 90.25 95 SER A CA 1
ATOM 779 C C . SER A 1 95 ? 13.25 20.156 24.109 1 90.25 95 SER A C 1
ATOM 781 O O . SER A 1 95 ? 13.461 19.781 25.266 1 90.25 95 SER A O 1
ATOM 783 N N . MET A 1 96 ? 13.461 21.438 23.781 1 91.31 96 MET A N 1
ATOM 784 C CA . MET A 1 96 ? 13.828 22.5 24.719 1 91.31 96 MET A CA 1
ATOM 785 C C . MET A 1 96 ? 13.18 23.812 24.328 1 91.31 96 MET A C 1
ATOM 787 O O . MET A 1 96 ? 12.664 23.953 23.219 1 91.31 96 MET A O 1
ATOM 791 N N . THR A 1 97 ? 13.227 24.688 25.281 1 92.12 97 THR A N 1
ATOM 792 C CA . THR A 1 97 ? 12.789 26.062 24.984 1 92.12 97 THR A CA 1
ATOM 793 C C . THR A 1 97 ? 13.992 26.969 24.766 1 92.12 97 THR A C 1
ATOM 795 O O . THR A 1 97 ? 15.109 26.641 25.172 1 92.12 97 THR A O 1
ATOM 798 N N . ALA A 1 98 ? 13.695 28.109 24.172 1 92.38 98 ALA A N 1
ATOM 799 C CA . ALA A 1 98 ? 14.75 29.109 23.953 1 92.38 98 ALA A CA 1
ATOM 800 C C . ALA A 1 98 ? 15.352 29.562 25.281 1 92.38 98 ALA A C 1
ATOM 802 O O . ALA A 1 98 ? 16.562 29.797 25.359 1 92.38 98 ALA A O 1
ATOM 803 N N . ASN A 1 99 ? 14.492 29.656 26.234 1 93.88 99 ASN A N 1
ATOM 804 C CA . ASN A 1 99 ? 14.938 30.094 27.547 1 93.88 99 ASN A CA 1
ATOM 805 C C . ASN A 1 99 ? 15.883 29.094 28.203 1 93.88 99 ASN A C 1
ATOM 807 O O . ASN A 1 99 ? 16.859 29.484 28.828 1 93.88 99 ASN A O 1
ATOM 811 N N . GLU A 1 100 ? 15.57 27.891 28.047 1 93.94 100 GLU A N 1
ATOM 812 C CA . GLU A 1 100 ? 16.422 26.844 28.594 1 93.94 100 GLU A CA 1
ATOM 813 C C . GLU A 1 100 ? 17.797 26.875 27.922 1 93.94 100 GLU A C 1
ATOM 815 O O . GLU A 1 100 ? 18.828 26.766 28.609 1 93.94 100 GLU A O 1
ATOM 820 N N . ILE A 1 101 ? 17.812 27.047 26.703 1 94.38 101 ILE A N 1
ATOM 821 C CA . ILE A 1 101 ? 19.047 27.094 25.953 1 94.38 101 ILE A CA 1
ATOM 822 C C . ILE A 1 101 ? 19.859 28.328 26.344 1 94.38 101 ILE A C 1
ATOM 824 O O . ILE A 1 101 ? 21.078 28.234 26.547 1 94.38 101 ILE A O 1
ATOM 828 N N . GLY A 1 102 ? 19.188 29.438 26.453 1 94.12 102 GLY A N 1
ATOM 829 C CA . GLY A 1 102 ? 19.844 30.672 26.875 1 94.12 102 GLY A CA 1
ATOM 830 C C . GLY A 1 102 ? 20.516 30.547 28.234 1 94.12 102 GLY A C 1
ATOM 831 O O . GLY A 1 102 ? 21.641 31.016 28.422 1 94.12 102 GLY A O 1
ATOM 832 N N . LYS A 1 103 ? 19.797 29.969 29.125 1 94.75 103 LYS A N 1
ATOM 833 C CA . LYS A 1 103 ? 20.344 29.766 30.453 1 94.75 103 LYS A CA 1
ATOM 834 C C . LYS A 1 103 ? 21.594 28.891 30.422 1 94.75 103 LYS A C 1
ATOM 836 O O . LYS A 1 103 ? 22.578 29.172 31.109 1 94.75 103 LYS A O 1
ATOM 841 N N . ASP A 1 104 ? 21.469 27.828 29.672 1 94.38 104 ASP A N 1
ATOM 842 C CA . ASP A 1 104 ? 22.625 26.938 29.516 1 94.38 104 ASP A CA 1
ATOM 843 C C . ASP A 1 104 ? 23.828 27.703 28.969 1 94.38 104 ASP A C 1
ATOM 845 O O . ASP A 1 104 ? 24.953 27.531 29.453 1 94.38 104 ASP A O 1
ATOM 849 N N . PHE A 1 105 ? 23.609 28.531 27.984 1 94.56 105 PHE A N 1
ATOM 850 C CA . PHE A 1 105 ? 24.672 29.297 27.359 1 94.56 105 PHE A CA 1
ATOM 851 C C . PHE A 1 105 ? 25.297 30.266 28.359 1 94.56 105 PHE A C 1
ATOM 853 O O . PHE A 1 105 ? 26.516 30.406 28.406 1 94.56 105 PHE A O 1
ATOM 860 N N . GLU A 1 106 ? 24.469 30.891 29.109 1 94.25 106 GLU A N 1
ATOM 861 C CA . GLU A 1 106 ? 24.953 31.812 30.125 1 94.25 106 GLU A CA 1
ATOM 862 C C . GLU A 1 106 ? 25.859 31.094 31.125 1 94.25 106 GLU A C 1
ATOM 864 O O . GLU A 1 106 ? 26.922 31.594 31.5 1 94.25 106 GLU A O 1
ATOM 869 N N . ASP A 1 107 ? 25.422 29.984 31.516 1 94.75 107 ASP A N 1
ATOM 870 C CA . ASP A 1 107 ? 26.172 29.188 32.5 1 94.75 107 ASP A CA 1
ATOM 871 C C . ASP A 1 107 ? 27.516 28.75 31.922 1 94.75 107 ASP A C 1
ATOM 873 O O . ASP A 1 107 ? 28.484 28.609 32.656 1 94.75 107 ASP A O 1
ATOM 877 N N . LEU A 1 108 ? 27.562 28.594 30.656 1 93.69 108 LEU A N 1
ATOM 878 C CA . LEU A 1 108 ? 28.766 28.094 30.016 1 93.69 108 LEU A CA 1
ATOM 879 C C . LEU A 1 108 ? 29.609 29.266 29.484 1 93.69 108 LEU A C 1
ATOM 881 O O . LEU A 1 108 ? 30.688 29.047 28.922 1 93.69 108 LEU A O 1
ATOM 885 N N . GLY A 1 109 ? 29.156 30.484 29.625 1 92.94 109 GLY A N 1
ATOM 886 C CA . GLY A 1 109 ? 29.875 31.656 29.172 1 92.94 109 GLY A CA 1
ATOM 887 C C . GLY A 1 109 ? 29.859 31.828 27.672 1 92.94 109 GLY A C 1
ATOM 888 O O . GLY A 1 109 ? 30.812 32.312 27.078 1 92.94 109 GLY A O 1
ATOM 889 N N . ILE A 1 110 ? 28.828 31.297 27.094 1 93.25 110 ILE A N 1
ATOM 890 C CA . ILE A 1 110 ? 28.672 31.438 25.641 1 93.25 110 ILE A CA 1
ATOM 891 C C . ILE A 1 110 ? 27.797 32.625 25.328 1 93.25 110 ILE A C 1
ATOM 893 O O . ILE A 1 110 ? 26.703 32.781 25.891 1 93.25 110 ILE A O 1
ATOM 897 N N . VAL A 1 111 ? 28.281 33.5 24.531 1 90 111 VAL A N 1
ATOM 898 C CA . VAL A 1 111 ? 27.484 34.625 24.094 1 90 111 VAL A CA 1
ATOM 899 C C . VAL A 1 111 ? 26.906 34.344 22.703 1 90 111 VAL A C 1
ATOM 901 O O . VAL A 1 111 ? 27.641 34.25 21.719 1 90 111 VAL A O 1
ATOM 904 N N . SER A 1 112 ? 25.609 34.188 22.656 1 89 112 SER A N 1
ATOM 905 C CA . SER A 1 112 ? 24.922 33.969 21.391 1 89 112 SER A CA 1
ATOM 906 C C . SER A 1 112 ? 24.25 35.281 20.938 1 89 112 SER A C 1
ATOM 908 O O . SER A 1 112 ? 23.672 36 21.734 1 89 112 SER A O 1
ATOM 910 N N . LYS A 1 113 ? 24.406 35.562 19.766 1 87.5 113 LYS A N 1
ATOM 911 C CA . LYS A 1 113 ? 23.75 36.719 19.203 1 87.5 113 LYS A CA 1
ATOM 912 C C . LYS A 1 113 ? 22.234 36.531 19.172 1 87.5 113 LYS A C 1
ATOM 914 O O . LYS A 1 113 ? 21.469 37.438 19.453 1 87.5 113 LYS A O 1
ATOM 919 N N . MET A 1 114 ? 21.844 35.312 18.781 1 91.56 114 MET A N 1
ATOM 920 C CA . MET A 1 114 ? 20.422 35.031 18.656 1 91.56 114 MET A CA 1
ATOM 921 C C . MET A 1 114 ? 20.156 33.531 18.734 1 91.56 114 MET A C 1
ATOM 923 O O . MET A 1 114 ? 21 32.719 18.328 1 91.56 114 MET A O 1
ATOM 927 N N . ILE A 1 115 ? 19.125 33.188 19.422 1 93.81 115 ILE A N 1
ATOM 928 C CA . ILE A 1 115 ? 18.562 31.844 19.391 1 93.81 115 ILE A CA 1
ATOM 929 C C . ILE A 1 115 ? 17.172 31.891 18.781 1 93.81 115 ILE A C 1
ATOM 931 O O . ILE A 1 115 ? 16.281 32.562 19.281 1 93.81 115 ILE A O 1
ATOM 935 N N . PHE A 1 116 ? 17.047 31.156 17.656 1 94.88 116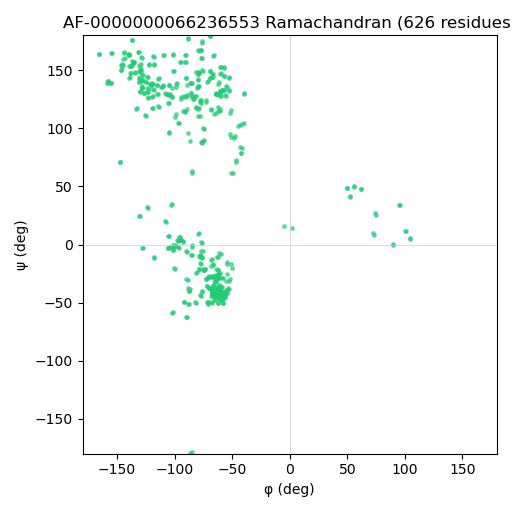 PHE A N 1
ATOM 936 C CA . PHE A 1 116 ? 15.781 31.312 16.969 1 94.88 116 PHE A CA 1
ATOM 937 C C . PHE A 1 116 ? 15.352 29.984 16.344 1 94.88 116 PHE A C 1
ATOM 939 O O . PHE A 1 116 ? 16.156 29.047 16.234 1 94.88 116 PHE A O 1
ATOM 946 N N . LEU A 1 117 ? 14.102 29.891 16.078 1 95.12 117 LEU A N 1
ATOM 947 C CA . LEU A 1 117 ? 13.539 28.719 15.406 1 95.12 117 LEU A CA 1
ATOM 948 C C . LEU A 1 117 ? 13.789 28.781 13.906 1 95.12 117 LEU A C 1
ATOM 950 O O . LEU A 1 117 ? 13.672 29.844 13.289 1 95.12 117 LEU A O 1
ATOM 954 N N . TYR A 1 118 ? 14.195 27.672 13.367 1 94.25 118 TYR A N 1
ATOM 955 C CA . TYR A 1 118 ? 14.422 27.562 11.93 1 94.25 118 TYR A CA 1
ATOM 956 C C . TYR A 1 118 ? 13.922 26.234 11.391 1 94.25 118 TYR A C 1
ATOM 958 O O . TYR A 1 118 ? 14.031 25.203 12.062 1 94.25 118 TYR A O 1
ATOM 966 N N . ALA A 1 119 ? 13.375 26.25 10.188 1 95 119 ALA A N 1
ATOM 967 C CA . ALA A 1 119 ? 12.875 25.047 9.539 1 95 119 ALA A CA 1
ATOM 968 C C . ALA A 1 119 ? 13.961 24.391 8.68 1 95 119 ALA A C 1
ATOM 970 O O . ALA A 1 119 ? 14.43 24.984 7.707 1 95 119 ALA A O 1
ATOM 971 N N . VAL A 1 120 ? 14.344 23.25 9.086 1 94.75 120 VAL A N 1
ATOM 972 C CA . VAL A 1 120 ? 15.344 22.5 8.312 1 94.75 120 VAL A CA 1
ATOM 973 C C . VAL A 1 120 ? 14.688 21.297 7.648 1 94.75 120 VAL A C 1
ATOM 975 O O . VAL A 1 120 ? 13.594 20.891 8.039 1 94.75 120 VAL A O 1
ATOM 978 N N . PRO A 1 121 ? 15.359 20.734 6.648 1 94.25 121 PRO A N 1
ATOM 979 C CA . PRO A 1 121 ? 14.781 19.531 6.023 1 94.25 121 PRO A CA 1
ATOM 980 C C . PRO A 1 121 ? 14.586 18.391 7.012 1 94.25 121 PRO A C 1
ATOM 982 O O . PRO A 1 121 ? 15.531 17.984 7.699 1 94.25 121 PRO A O 1
ATOM 985 N N . ALA A 1 122 ? 13.438 17.812 7 1 93.06 122 ALA A N 1
ATOM 986 C CA . ALA A 1 122 ? 13.078 16.797 7.977 1 93.06 122 ALA A CA 1
ATOM 987 C C . ALA A 1 122 ? 13.648 15.438 7.586 1 93.06 122 ALA A C 1
ATOM 989 O O . ALA A 1 122 ? 13.852 14.57 8.438 1 93.06 122 ALA A O 1
ATOM 990 N N . PHE A 1 123 ? 13.906 15.258 6.277 1 91.75 123 PHE A N 1
ATOM 991 C CA . PHE A 1 123 ? 14.375 13.977 5.766 1 91.75 123 PHE A CA 1
ATOM 992 C C . PHE A 1 123 ? 15.617 14.156 4.902 1 91.75 123 PHE A C 1
ATOM 994 O O . PHE A 1 123 ? 15.797 15.211 4.281 1 91.75 123 PHE A O 1
ATOM 1001 N N . PRO A 1 124 ? 16.484 13.094 4.867 1 90.5 124 PRO A N 1
ATOM 1002 C CA . PRO A 1 124 ? 17.641 13.172 3.973 1 90.5 124 PRO A CA 1
ATOM 1003 C C . PRO A 1 124 ? 17.25 13.102 2.498 1 90.5 124 PRO A C 1
ATOM 1005 O O . PRO A 1 124 ? 16.281 12.422 2.143 1 90.5 124 PRO A O 1
ATOM 1008 N N . PRO A 1 125 ? 17.984 13.867 1.724 1 90.94 125 PRO A N 1
ATOM 1009 C CA . PRO A 1 125 ? 17.75 13.734 0.285 1 90.94 125 PRO A CA 1
ATOM 1010 C C . PRO A 1 125 ? 18.172 12.375 -0.263 1 90.94 125 PRO A C 1
ATOM 1012 O O . PRO A 1 125 ? 19.172 11.812 0.178 1 90.94 125 PRO A O 1
ATOM 1015 N N . LEU A 1 126 ? 17.391 11.891 -1.244 1 88.25 126 LEU A N 1
ATOM 1016 C CA . LEU A 1 126 ? 17.656 10.586 -1.828 1 88.25 126 LEU A CA 1
ATOM 1017 C C . LEU A 1 126 ? 17.984 10.711 -3.312 1 88.25 126 LEU A C 1
ATOM 1019 O O . LEU A 1 126 ? 18.422 9.742 -3.938 1 88.25 126 LEU A O 1
ATOM 1023 N N . THR A 1 127 ? 17.75 11.867 -3.871 1 87.56 127 THR A N 1
ATOM 1024 C CA . THR A 1 127 ? 18.031 12.148 -5.273 1 87.56 127 THR A CA 1
ATOM 1025 C C . THR A 1 127 ? 18.797 13.461 -5.418 1 87.56 127 THR A C 1
ATOM 1027 O O . THR A 1 127 ? 18.875 14.25 -4.473 1 87.56 127 THR A O 1
ATOM 1030 N N . ASP A 1 128 ? 19.328 13.617 -6.582 1 88.81 128 ASP A N 1
ATOM 1031 C CA . ASP A 1 128 ? 20.031 14.867 -6.859 1 88.81 128 ASP A CA 1
ATOM 1032 C C . ASP A 1 128 ? 19.078 16.062 -6.77 1 88.81 128 ASP A C 1
ATOM 1034 O O . ASP A 1 128 ? 19.453 17.125 -6.27 1 88.81 128 ASP A O 1
ATOM 1038 N N . GLU A 1 129 ? 17.969 15.828 -7.246 1 91.31 129 GLU A N 1
ATOM 1039 C CA . GLU A 1 129 ? 16.969 16.891 -7.211 1 91.31 129 GLU A CA 1
ATOM 1040 C C . GLU A 1 129 ? 16.625 17.281 -5.773 1 91.31 129 GLU A C 1
ATOM 1042 O O . GLU A 1 129 ? 16.594 18.469 -5.438 1 91.31 129 GLU A O 1
ATOM 1047 N N . GLN A 1 130 ? 16.328 16.312 -4.98 1 93.06 130 GLN A N 1
ATOM 1048 C CA . GLN A 1 130 ? 16.047 16.562 -3.568 1 93.06 130 GLN A CA 1
ATOM 1049 C C . GLN A 1 130 ? 17.234 17.25 -2.893 1 93.06 130 GLN A C 1
ATOM 1051 O O . GLN A 1 130 ? 17.047 18.188 -2.117 1 93.06 130 GLN A O 1
ATOM 1056 N N . PHE A 1 131 ? 18.453 16.859 -3.18 1 93.75 131 PHE A N 1
ATOM 1057 C CA . PHE A 1 131 ? 19.641 17.438 -2.576 1 93.75 131 PHE A CA 1
ATOM 1058 C C . PHE A 1 131 ? 19.75 18.922 -2.889 1 93.75 131 PHE A C 1
ATOM 1060 O O . PHE A 1 131 ? 20.016 19.734 -1.995 1 93.75 131 PHE A O 1
ATOM 1067 N N . HIS A 1 132 ? 19.547 19.172 -4.121 1 94.69 132 HIS A N 1
ATOM 1068 C CA . HIS A 1 132 ? 19.625 20.578 -4.535 1 94.69 132 HIS A CA 1
ATOM 1069 C C . HIS A 1 132 ? 18.609 21.438 -3.787 1 94.69 132 HIS A C 1
ATOM 1071 O O . HIS A 1 132 ? 18.938 22.5 -3.285 1 94.69 132 HIS A O 1
ATOM 1077 N N . GLU A 1 133 ? 17.438 20.969 -3.66 1 95.62 133 GLU A N 1
ATOM 1078 C CA . GLU A 1 133 ? 16.375 21.719 -2.99 1 95.62 133 GLU A CA 1
ATOM 1079 C C . GLU A 1 133 ? 16.609 21.781 -1.484 1 95.62 133 GLU A C 1
ATOM 1081 O O . GLU A 1 133 ? 16.484 22.844 -0.876 1 95.62 133 GLU A O 1
ATOM 1086 N N . TRP A 1 134 ? 16.875 20.641 -0.88 1 95.44 134 TRP A N 1
ATOM 1087 C CA . TRP A 1 134 ? 17.109 20.578 0.559 1 95.44 134 TRP A CA 1
ATOM 1088 C C . TRP A 1 134 ? 18.281 21.453 0.958 1 95.44 134 TRP A C 1
ATOM 1090 O O . TRP A 1 134 ? 18.234 22.156 1.967 1 95.44 134 TRP A O 1
ATOM 1100 N N . ASN A 1 135 ? 19.359 21.375 0.169 1 94.31 135 ASN A N 1
ATOM 1101 C CA . ASN A 1 135 ? 20.594 22.062 0.488 1 94.31 135 ASN A CA 1
ATOM 1102 C C . ASN A 1 135 ? 20.438 23.578 0.446 1 94.31 135 ASN A C 1
ATOM 1104 O O . ASN A 1 135 ? 21.203 24.297 1.084 1 94.31 135 ASN A O 1
ATOM 1108 N N . SER A 1 136 ? 19.562 24.031 -0.314 1 94.56 136 SER A N 1
ATOM 1109 C CA . SER A 1 136 ? 19.281 25.469 -0.388 1 94.56 136 SER A CA 1
ATOM 1110 C C . SER A 1 136 ? 18.641 25.969 0.901 1 94.56 136 SER A C 1
ATOM 1112 O O . SER A 1 136 ? 18.719 27.156 1.218 1 94.56 136 SER A O 1
ATOM 1114 N N . VAL A 1 137 ? 17.938 25.172 1.637 1 94.75 137 VAL A N 1
ATOM 1115 C CA . VAL A 1 137 ? 17.297 25.516 2.902 1 94.75 137 VAL A CA 1
ATOM 1116 C C . VAL A 1 137 ? 18.328 25.438 4.035 1 94.75 137 VAL A C 1
ATOM 1118 O O . VAL A 1 137 ? 18.453 26.359 4.836 1 94.75 137 VAL A O 1
ATOM 1121 N N . TRP A 1 138 ? 19.047 24.359 4.113 1 94.62 138 TRP A N 1
ATOM 1122 C CA . TRP A 1 138 ? 20.109 24.078 5.062 1 94.62 138 TRP A CA 1
ATOM 1123 C C . TRP A 1 138 ? 21.094 23.047 4.484 1 94.62 138 TRP A C 1
ATOM 1125 O O . TRP A 1 138 ? 20.688 22.094 3.838 1 94.62 138 TRP A O 1
ATOM 1135 N N . PRO A 1 139 ? 22.344 23.297 4.719 1 93.62 139 PRO A N 1
ATOM 1136 C CA . PRO A 1 139 ? 23.297 22.312 4.207 1 93.62 139 PRO A CA 1
ATOM 1137 C C . PRO A 1 139 ? 23.016 20.891 4.699 1 93.62 139 PRO A C 1
ATOM 1139 O O . PRO A 1 139 ? 22.906 20.672 5.906 1 93.62 139 PRO A O 1
ATOM 1142 N N . VAL A 1 140 ? 22.922 19.922 3.76 1 94.62 140 VAL A N 1
ATOM 1143 C CA . VAL A 1 140 ? 22.609 18.531 4.105 1 94.62 140 VAL A CA 1
ATOM 1144 C C . VAL A 1 140 ? 23.625 17.594 3.463 1 94.62 140 VAL A C 1
ATOM 1146 O O . VAL A 1 140 ? 24.266 17.953 2.475 1 94.62 140 VAL A O 1
ATOM 1149 N N . SER A 1 141 ? 23.734 16.453 4.117 1 91.06 141 SER A N 1
ATOM 1150 C CA . SER A 1 141 ? 24.562 15.391 3.533 1 91.06 141 SER A CA 1
ATOM 1151 C C . SER A 1 141 ? 23.75 14.555 2.547 1 91.06 141 SER A C 1
ATOM 1153 O O . SER A 1 141 ? 22.562 14.289 2.77 1 91.06 141 SER A O 1
ATOM 1155 N N . TYR A 1 142 ? 24.391 14.234 1.45 1 88.31 142 TYR A N 1
ATOM 1156 C CA . TYR A 1 142 ? 23.734 13.453 0.406 1 88.31 142 TYR A CA 1
ATOM 1157 C C . TYR A 1 142 ? 24.641 12.32 -0.076 1 88.31 142 TYR A C 1
ATOM 1159 O O . TYR A 1 142 ? 25.766 12.57 -0.526 1 88.31 142 TYR A O 1
ATOM 1167 N N . ARG A 1 143 ? 24.141 11.117 0.166 1 79.06 143 ARG A N 1
ATOM 1168 C CA . ARG A 1 143 ? 24.828 9.945 -0.371 1 79.06 143 ARG A CA 1
ATOM 1169 C C . ARG A 1 143 ? 23.922 9.172 -1.33 1 79.06 143 ARG A C 1
ATOM 1171 O O . ARG A 1 143 ? 22.844 8.719 -0.946 1 79.06 143 ARG A O 1
ATOM 1178 N N . LYS A 1 144 ? 24.453 9.156 -2.586 1 73.62 144 LYS A N 1
ATOM 1179 C CA . LYS A 1 144 ? 23.688 8.375 -3.561 1 73.62 144 LYS A CA 1
ATOM 1180 C C . LYS A 1 144 ? 23.656 6.898 -3.182 1 73.62 144 LYS A C 1
ATOM 1182 O O . LYS A 1 144 ? 24.672 6.34 -2.76 1 73.62 144 LYS A O 1
ATOM 1187 N N . HIS A 1 145 ? 22.453 6.363 -3.18 1 71.06 145 HIS A N 1
ATOM 1188 C CA . HIS A 1 145 ? 22.328 4.949 -2.852 1 71.06 145 HIS A CA 1
ATOM 1189 C C . HIS A 1 145 ? 22.938 4.074 -3.938 1 71.06 145 HIS A C 1
ATOM 1191 O O . HIS A 1 145 ? 22.516 4.121 -5.094 1 71.06 145 HIS A O 1
ATOM 1197 N N . VAL A 1 146 ? 23.906 3.369 -3.627 1 72.56 146 VAL A N 1
ATOM 1198 C CA . VAL A 1 146 ? 24.641 2.504 -4.543 1 72.56 146 VAL A CA 1
ATOM 1199 C C . VAL A 1 146 ? 23.688 1.48 -5.16 1 72.56 146 VAL A C 1
ATOM 1201 O O . VAL A 1 146 ? 23.844 1.105 -6.324 1 72.56 146 VAL A O 1
ATOM 1204 N N . GLN A 1 147 ? 22.688 1.148 -4.438 1 77.25 147 GLN A N 1
ATOM 1205 C CA . GLN A 1 147 ? 21.781 0.102 -4.883 1 77.25 147 GLN A CA 1
ATOM 1206 C C . GLN A 1 147 ? 20.828 0.624 -5.953 1 77.25 147 GLN A C 1
ATOM 1208 O O . GLN A 1 147 ? 20.172 -0.16 -6.648 1 77.25 147 GLN A O 1
ATOM 1213 N N . ARG A 1 148 ? 20.875 1.874 -6.098 1 79.81 148 ARG A N 1
ATOM 1214 C CA . ARG A 1 148 ? 19.984 2.477 -7.078 1 79.81 148 ARG A CA 1
ATOM 1215 C C . ARG A 1 148 ? 20.688 2.68 -8.414 1 79.81 148 ARG A C 1
ATOM 1217 O O . ARG A 1 148 ? 20.094 3.184 -9.367 1 79.81 148 ARG A O 1
ATOM 1224 N N . GLN A 1 149 ? 21.875 2.234 -8.469 1 83.19 149 GLN A N 1
ATOM 1225 C CA . GLN A 1 149 ? 22.656 2.41 -9.688 1 83.19 149 GLN A CA 1
ATOM 1226 C C . GLN A 1 149 ? 22.625 1.15 -10.547 1 83.19 149 GLN A C 1
ATOM 1228 O O . GLN A 1 149 ? 22.609 0.034 -10.023 1 83.19 149 GLN A O 1
ATOM 1233 N N . ASP A 1 150 ? 22.5 1.354 -11.828 1 90.88 150 ASP A N 1
ATOM 1234 C CA . ASP A 1 150 ? 22.469 0.266 -12.805 1 90.88 150 ASP A CA 1
ATOM 1235 C C . ASP A 1 150 ? 23.266 0.625 -14.055 1 90.88 150 ASP A C 1
ATOM 1237 O O . ASP A 1 150 ? 23.609 1.789 -14.258 1 90.88 150 ASP A O 1
ATOM 1241 N N . VAL A 1 151 ? 23.734 -0.397 -14.688 1 91.88 151 VAL A N 1
ATOM 1242 C CA . VAL A 1 151 ? 24.469 -0.227 -15.93 1 91.88 151 VAL A CA 1
ATOM 1243 C C . VAL A 1 151 ? 23.875 -1.122 -17.016 1 91.88 151 VAL A C 1
ATOM 1245 O O . VAL A 1 151 ? 23.5 -2.266 -16.75 1 91.88 151 VAL A O 1
ATOM 1248 N N . PHE A 1 152 ? 23.734 -0.505 -18.203 1 95.56 152 PHE A N 1
ATOM 1249 C CA . PHE A 1 152 ? 23.281 -1.271 -19.344 1 95.56 152 PHE A CA 1
ATOM 1250 C C . PHE A 1 152 ? 24.297 -1.192 -20.484 1 95.56 152 PHE A C 1
ATOM 1252 O O . PHE A 1 152 ? 24.797 -0.111 -20.797 1 95.56 152 PHE A O 1
ATOM 1259 N N . THR A 1 153 ? 24.609 -2.346 -21.078 1 95.19 153 THR A N 1
ATOM 1260 C CA . THR A 1 153 ? 25.422 -2.387 -22.297 1 95.19 153 THR A CA 1
ATOM 1261 C C . THR A 1 153 ? 24.547 -2.326 -23.547 1 95.19 153 THR A C 1
ATOM 1263 O O . THR A 1 153 ? 23.344 -2.562 -23.469 1 95.19 153 THR A O 1
ATOM 1266 N N . VAL A 1 154 ? 25.156 -2.01 -24.641 1 95.19 154 VAL A N 1
ATOM 1267 C CA . VAL A 1 154 ? 24.438 -1.98 -25.906 1 95.19 154 VAL A CA 1
ATOM 1268 C C . VAL A 1 154 ? 23.844 -3.357 -26.188 1 95.19 154 VAL A C 1
ATOM 1270 O O . VAL A 1 154 ? 22.703 -3.465 -26.625 1 95.19 154 VAL A O 1
ATOM 1273 N N . HIS A 1 155 ? 24.609 -4.32 -25.969 1 95 155 HIS A N 1
ATOM 1274 C CA . HIS A 1 155 ? 24.156 -5.688 -26.203 1 95 155 HIS A CA 1
ATOM 1275 C C . HIS A 1 155 ? 22.938 -6.027 -25.344 1 95 155 HIS A C 1
ATOM 1277 O O . HIS A 1 155 ? 21.969 -6.605 -25.844 1 95 155 HIS A O 1
ATOM 1283 N N . GLU A 1 156 ? 23.047 -5.699 -24.094 1 95.25 156 GLU A N 1
ATOM 1284 C CA . GLU A 1 156 ? 21.953 -6.004 -23.172 1 95.25 156 GLU A CA 1
ATOM 1285 C C . GLU A 1 156 ? 20.672 -5.297 -23.594 1 95.25 156 GLU A C 1
ATOM 1287 O O . GLU A 1 156 ? 19.594 -5.891 -23.547 1 95.25 156 GLU A O 1
ATOM 1292 N N . LEU A 1 157 ? 20.766 -4.066 -23.984 1 96.88 157 LEU A N 1
ATOM 1293 C CA . LEU A 1 157 ? 19.594 -3.299 -24.391 1 96.88 157 LEU A CA 1
ATOM 1294 C C . LEU A 1 157 ? 18.969 -3.881 -25.656 1 96.88 157 LEU A C 1
ATOM 1296 O O . LEU A 1 157 ? 17.75 -3.939 -25.781 1 96.88 157 LEU A O 1
ATOM 1300 N N . LYS A 1 158 ? 19.797 -4.273 -26.516 1 96.44 158 LYS A N 1
ATOM 1301 C CA . LYS A 1 158 ? 19.312 -4.895 -27.75 1 96.44 158 LYS A CA 1
ATOM 1302 C C . LYS A 1 158 ? 18.594 -6.211 -27.453 1 96.44 158 LYS A C 1
ATOM 1304 O O . LYS A 1 158 ? 17.578 -6.523 -28.062 1 96.44 158 LYS A O 1
ATOM 1309 N N . ARG A 1 159 ? 19.172 -6.934 -26.594 1 97.44 159 ARG A N 1
ATOM 1310 C CA . ARG A 1 159 ? 18.578 -8.211 -26.219 1 97.44 159 ARG A CA 1
ATOM 1311 C C . ARG A 1 159 ? 17.219 -7.992 -25.531 1 97.44 159 ARG A C 1
ATOM 1313 O O . ARG A 1 159 ? 16.266 -8.711 -25.812 1 97.44 159 ARG A O 1
ATOM 1320 N N . ILE A 1 160 ? 17.156 -7.043 -24.656 1 97.81 160 ILE A N 1
ATOM 1321 C CA . ILE A 1 160 ? 15.914 -6.73 -23.969 1 97.81 160 ILE A CA 1
ATOM 1322 C C . ILE A 1 160 ? 14.867 -6.27 -24.969 1 97.81 160 ILE A C 1
ATOM 1324 O O . ILE A 1 160 ? 13.695 -6.625 -24.875 1 97.81 160 ILE A O 1
ATOM 1328 N N . GLU A 1 161 ? 15.32 -5.543 -25.906 1 97.88 161 GLU A N 1
ATOM 1329 C CA . GLU A 1 161 ? 14.406 -5.09 -26.953 1 97.88 161 GLU A CA 1
ATOM 1330 C C . GLU A 1 161 ? 13.828 -6.27 -27.734 1 97.88 161 GLU A C 1
ATOM 1332 O O . GLU A 1 161 ? 12.633 -6.289 -28.047 1 97.88 161 GLU A O 1
ATOM 1337 N N . SER A 1 162 ? 14.656 -7.18 -28.047 1 98.25 162 SER A N 1
ATOM 1338 C CA . SER A 1 162 ? 14.203 -8.375 -28.75 1 98.25 162 SER A CA 1
ATOM 1339 C C . SER A 1 162 ? 13.188 -9.156 -27.922 1 98.25 162 SER A C 1
ATOM 1341 O O . SER A 1 162 ? 12.188 -9.641 -28.453 1 98.25 162 SER A O 1
ATOM 1343 N N . ILE A 1 163 ? 13.453 -9.281 -26.672 1 98.44 163 ILE A N 1
ATOM 1344 C CA . ILE A 1 163 ? 12.547 -9.961 -25.75 1 98.44 163 ILE A CA 1
ATOM 1345 C C . ILE A 1 163 ? 11.203 -9.227 -25.719 1 98.44 163 ILE A C 1
ATOM 1347 O O . ILE A 1 163 ? 10.141 -9.859 -25.75 1 98.44 163 ILE A O 1
ATOM 1351 N N . LEU A 1 164 ? 11.305 -7.957 -25.734 1 98.06 164 LEU A N 1
ATOM 1352 C CA . LEU A 1 164 ? 10.094 -7.141 -25.688 1 98.06 164 LEU A CA 1
ATOM 1353 C C . LEU A 1 164 ? 9.258 -7.352 -26.953 1 98.06 164 LEU A C 1
ATOM 1355 O O . LEU A 1 164 ? 8.023 -7.418 -26.875 1 98.06 164 LEU A O 1
ATOM 1359 N N . GLU A 1 165 ? 9.891 -7.449 -28.031 1 97.88 165 GLU A N 1
ATOM 1360 C CA . GLU A 1 165 ? 9.18 -7.703 -29.281 1 97.88 165 GLU A CA 1
ATOM 1361 C C . GLU A 1 165 ? 8.445 -9.039 -29.234 1 97.88 165 GLU A C 1
ATOM 1363 O O . GLU A 1 165 ? 7.289 -9.133 -29.641 1 97.88 165 GLU A O 1
ATOM 1368 N N . ASP A 1 166 ? 9.109 -10 -28.734 1 98.12 166 ASP A N 1
ATOM 1369 C CA . ASP A 1 166 ? 8.477 -11.305 -28.547 1 98.12 166 ASP A CA 1
ATOM 1370 C C . ASP A 1 166 ? 7.273 -11.211 -27.609 1 98.12 166 ASP A C 1
ATOM 1372 O O . ASP A 1 166 ? 6.238 -11.836 -27.859 1 98.12 166 ASP A O 1
ATOM 1376 N N . LEU A 1 167 ? 7.414 -10.438 -26.562 1 98.56 167 LEU A N 1
ATOM 1377 C CA . LEU A 1 167 ? 6.352 -10.273 -25.578 1 98.56 167 LEU A CA 1
ATOM 1378 C C . LEU A 1 167 ? 5.145 -9.57 -26.188 1 98.56 167 LEU A C 1
ATOM 1380 O O . LEU A 1 167 ? 4 -9.938 -25.906 1 98.56 167 LEU A O 1
ATOM 1384 N N . ILE A 1 168 ? 5.445 -8.578 -26.969 1 98.25 168 ILE A N 1
ATOM 1385 C CA . ILE A 1 168 ? 4.371 -7.816 -27.609 1 98.25 168 ILE A CA 1
ATOM 1386 C C . ILE A 1 168 ? 3.572 -8.734 -28.531 1 98.25 168 ILE A C 1
ATOM 1388 O O . ILE A 1 168 ? 2.338 -8.711 -28.531 1 98.25 168 ILE A O 1
ATOM 1392 N N . ASN A 1 169 ? 4.277 -9.547 -29.234 1 98.12 169 ASN A N 1
ATOM 1393 C CA . ASN A 1 169 ? 3.613 -10.516 -30.094 1 98.12 169 ASN A CA 1
ATOM 1394 C C . ASN A 1 169 ? 2.787 -11.516 -29.297 1 98.12 169 ASN A C 1
ATOM 1396 O O . ASN A 1 169 ? 1.648 -11.812 -29.656 1 98.12 169 ASN A O 1
ATOM 1400 N N . ALA A 1 170 ? 3.338 -11.984 -28.25 1 98.12 170 ALA A N 1
ATOM 1401 C CA . ALA A 1 170 ? 2.646 -12.953 -27.406 1 98.12 170 ALA A CA 1
ATOM 1402 C C . ALA A 1 170 ? 1.414 -12.328 -26.75 1 98.12 170 ALA A C 1
ATOM 1404 O O . ALA A 1 170 ? 0.352 -12.953 -26.703 1 98.12 170 ALA A O 1
ATOM 1405 N N . ALA A 1 171 ? 1.568 -11.125 -26.25 1 98.06 171 ALA A N 1
ATOM 1406 C CA . ALA A 1 171 ? 0.455 -10.406 -25.641 1 98.06 171 ALA A CA 1
ATOM 1407 C C . ALA A 1 171 ? -0.67 -10.18 -26.641 1 98.06 171 ALA A C 1
ATOM 1409 O O . ALA A 1 171 ? -1.846 -10.367 -26.328 1 98.06 171 ALA A O 1
ATOM 1410 N N . GLY A 1 172 ? -0.264 -9.766 -27.812 1 97.44 172 GLY A N 1
ATOM 1411 C CA . GLY A 1 172 ? -1.245 -9.562 -28.875 1 97.44 172 GLY A CA 1
ATOM 1412 C C . GLY A 1 172 ? -2.012 -10.82 -29.234 1 97.44 172 GLY A C 1
ATOM 1413 O O . GLY A 1 172 ? -3.238 -10.789 -29.359 1 97.44 172 GLY A O 1
ATOM 1414 N N . ALA A 1 173 ? -1.316 -11.883 -29.391 1 97.38 173 ALA A N 1
ATOM 1415 C CA . ALA A 1 173 ? -1.939 -13.172 -29.703 1 97.38 173 ALA A CA 1
ATOM 1416 C C . ALA A 1 173 ? -2.893 -13.602 -28.594 1 97.38 173 ALA A C 1
ATOM 1418 O O . ALA A 1 173 ? -3.992 -14.094 -28.859 1 97.38 173 ALA A O 1
ATOM 1419 N N . SER A 1 174 ? -2.451 -13.422 -27.391 1 96.44 174 SER A N 1
ATOM 1420 C CA . SER A 1 174 ? -3.293 -13.797 -26.25 1 96.44 174 SER A CA 1
ATOM 1421 C C . SER A 1 174 ? -4.547 -12.93 -26.188 1 96.44 174 SER A C 1
ATOM 1423 O O . SER A 1 174 ? -5.625 -13.414 -25.844 1 96.44 174 SER A O 1
ATOM 1425 N N . HIS A 1 175 ? -4.402 -11.711 -26.5 1 95.56 175 HIS A N 1
ATOM 1426 C CA . HIS A 1 175 ? -5.531 -10.789 -26.531 1 95.56 175 HIS A CA 1
ATOM 1427 C C . HIS A 1 175 ? -6.578 -11.227 -27.547 1 95.56 175 HIS A C 1
ATOM 1429 O O . HIS A 1 175 ? -7.777 -11.188 -27.266 1 95.56 175 HIS A O 1
ATOM 1435 N N . LYS A 1 176 ? -6.105 -11.625 -28.641 1 95.06 176 LYS A N 1
ATOM 1436 C CA . LYS A 1 176 ? -6.992 -12.086 -29.703 1 95.06 176 LYS A CA 1
ATOM 1437 C C . LYS A 1 176 ? -7.77 -13.32 -29.281 1 95.06 176 LYS A C 1
ATOM 1439 O O . LYS A 1 176 ? -8.891 -13.555 -29.75 1 95.06 176 LYS A O 1
ATOM 1444 N N . HIS A 1 177 ? -7.219 -14.039 -28.391 1 94.44 177 HIS A N 1
ATOM 1445 C CA . HIS A 1 177 ? -7.859 -15.266 -27.922 1 94.44 177 HIS A CA 1
ATOM 1446 C C . HIS A 1 177 ? -8.672 -15.016 -26.656 1 94.44 177 HIS A C 1
ATOM 1448 O O . HIS A 1 177 ? -9.047 -15.961 -25.953 1 94.44 177 HIS A O 1
ATOM 1454 N N . GLY A 1 178 ? -8.812 -13.781 -26.234 1 93 178 GLY A N 1
ATOM 1455 C CA . GLY A 1 178 ? -9.766 -13.453 -25.188 1 93 178 GLY A CA 1
ATOM 1456 C C . GLY A 1 178 ? -9.102 -13.195 -23.844 1 93 178 GLY A C 1
ATOM 1457 O O . GLY A 1 178 ? -9.789 -12.992 -22.844 1 93 178 GLY A O 1
ATOM 1458 N N . GLU A 1 179 ? -7.84 -13.188 -23.828 1 95.56 179 GLU A N 1
ATOM 1459 C CA . GLU A 1 179 ? -7.137 -12.867 -22.594 1 95.56 179 GLU A CA 1
ATOM 1460 C C . GLU A 1 179 ? -6.902 -11.367 -22.453 1 95.56 179 GLU A C 1
ATOM 1462 O O . GLU A 1 179 ? -7.277 -10.594 -23.344 1 95.56 179 GLU A O 1
ATOM 1467 N N . ILE A 1 180 ? -6.348 -10.875 -21.422 1 94.94 180 ILE A N 1
ATOM 1468 C CA . ILE A 1 180 ? -6.172 -9.469 -21.078 1 94.94 180 ILE A CA 1
ATOM 1469 C C . ILE A 1 180 ? -5.207 -8.82 -22.078 1 94.94 180 ILE A C 1
ATOM 1471 O O . ILE A 1 180 ? -5.371 -7.652 -22.438 1 94.94 180 ILE A O 1
ATOM 1475 N N . GLY A 1 181 ? -4.176 -9.539 -22.562 1 97 181 GLY A N 1
ATOM 1476 C CA . GLY A 1 181 ? -3.236 -9 -23.547 1 97 181 GLY A CA 1
ATOM 1477 C C . GLY A 1 181 ? -1.977 -8.445 -22.906 1 97 181 GLY A C 1
ATOM 1478 O O . GLY A 1 181 ? -1.461 -7.414 -23.344 1 97 181 GLY A O 1
ATOM 1479 N N . CYS A 1 182 ? -1.512 -9.008 -21.844 1 97.94 182 CYS A N 1
ATOM 1480 C CA . CYS A 1 182 ? -0.24 -8.656 -21.219 1 97.94 182 CYS A CA 1
ATOM 1481 C C . CYS A 1 182 ? 0.678 -9.867 -21.125 1 97.94 182 CYS A C 1
ATOM 1483 O O . CYS A 1 182 ? 0.209 -11.008 -21.141 1 97.94 182 CYS A O 1
ATOM 1485 N N . ALA A 1 183 ? 1.959 -9.602 -21.078 1 98.69 183 ALA A N 1
ATOM 1486 C CA . ALA A 1 183 ? 2.947 -10.672 -21.094 1 98.69 183 ALA A CA 1
ATOM 1487 C C . ALA A 1 183 ? 4.168 -10.305 -20.266 1 98.69 183 ALA A C 1
ATOM 1489 O O . ALA A 1 183 ? 4.422 -9.125 -20 1 98.69 183 ALA A O 1
ATOM 1490 N N . ALA A 1 184 ? 4.855 -11.32 -19.781 1 98.81 184 ALA A N 1
ATOM 1491 C CA . ALA A 1 184 ? 6.066 -11.172 -18.984 1 98.81 184 ALA A CA 1
ATOM 1492 C C . ALA A 1 184 ? 7.125 -12.188 -19.391 1 98.81 184 ALA A C 1
ATOM 1494 O O . ALA A 1 184 ? 6.797 -13.305 -19.812 1 98.81 184 ALA A O 1
ATOM 1495 N N . ALA A 1 185 ? 8.367 -11.789 -19.281 1 98.81 185 ALA A N 1
ATOM 1496 C CA . ALA A 1 185 ? 9.508 -12.68 -19.484 1 98.81 185 ALA A CA 1
ATOM 1497 C C . ALA A 1 185 ? 10.508 -12.555 -18.328 1 98.81 185 ALA A C 1
ATOM 1499 O O . ALA A 1 185 ? 10.703 -11.469 -17.781 1 98.81 185 ALA A O 1
ATOM 1500 N N . ILE A 1 186 ? 11.023 -13.641 -17.938 1 98.56 186 ILE A N 1
ATOM 1501 C CA . ILE A 1 186 ? 12.141 -13.664 -17 1 98.56 186 ILE A CA 1
ATOM 1502 C C . ILE A 1 186 ? 13.43 -14.031 -17.75 1 98.56 186 ILE A C 1
ATOM 1504 O O . ILE A 1 186 ? 13.5 -15.078 -18.391 1 98.56 186 ILE A O 1
ATOM 1508 N N . TYR A 1 187 ? 14.398 -13.102 -17.656 1 98 187 TYR A N 1
ATOM 1509 C CA . TYR A 1 187 ? 15.617 -13.141 -18.453 1 98 187 TYR A CA 1
ATOM 1510 C C . TYR A 1 187 ? 16.859 -13.141 -17.562 1 98 187 TYR A C 1
ATOM 1512 O O . TYR A 1 187 ? 16.953 -12.359 -16.609 1 98 187 TYR A O 1
ATOM 1520 N N . ASP A 1 188 ? 17.797 -14.047 -17.812 1 96.12 188 ASP A N 1
ATOM 1521 C CA . ASP A 1 188 ? 19.094 -14.086 -17.141 1 96.12 188 ASP A CA 1
ATOM 1522 C C . ASP A 1 188 ? 20.172 -13.398 -17.969 1 96.12 188 ASP A C 1
ATOM 1524 O O . ASP A 1 188 ? 20.688 -13.984 -18.922 1 96.12 188 ASP A O 1
ATOM 1528 N N . PRO A 1 189 ? 20.531 -12.242 -17.562 1 94.25 189 PRO A N 1
ATOM 1529 C CA . PRO A 1 189 ? 21.547 -11.523 -18.344 1 94.25 189 PRO A CA 1
ATOM 1530 C C . PRO A 1 189 ? 22.922 -12.188 -18.281 1 94.25 189 PRO A C 1
ATOM 1532 O O . PRO A 1 189 ? 23.734 -12.023 -19.188 1 94.25 189 PRO A O 1
ATOM 1535 N N . THR A 1 190 ? 23.234 -12.898 -17.234 1 91.56 190 THR A N 1
ATOM 1536 C CA . THR A 1 190 ? 24.531 -13.531 -17.062 1 91.56 190 THR A CA 1
ATOM 1537 C C . THR A 1 190 ? 24.75 -14.617 -18.109 1 91.56 190 THR A C 1
ATOM 1539 O O . THR A 1 190 ? 25.844 -14.742 -18.656 1 91.56 190 THR A O 1
ATOM 1542 N N . THR A 1 191 ? 23.734 -15.352 -18.391 1 93.12 191 THR A N 1
ATOM 1543 C CA . THR A 1 191 ? 23.844 -16.438 -19.359 1 93.12 191 THR A CA 1
ATOM 1544 C C . THR A 1 191 ? 23.172 -16.062 -20.672 1 93.12 191 THR A C 1
ATOM 1546 O O . THR A 1 191 ? 23.156 -16.844 -21.625 1 93.12 191 THR A O 1
ATOM 1549 N N . ASP A 1 192 ? 22.578 -14.883 -20.688 1 95.5 192 ASP A N 1
ATOM 1550 C CA . ASP A 1 192 ? 21.844 -14.414 -21.859 1 95.5 192 ASP A CA 1
ATOM 1551 C C . ASP A 1 192 ? 20.766 -15.414 -22.266 1 95.5 192 ASP A C 1
ATOM 1553 O O . ASP A 1 192 ? 20.703 -15.82 -23.438 1 95.5 192 ASP A O 1
ATOM 1557 N N . THR A 1 193 ? 19.953 -15.82 -21.297 1 95.88 193 THR A N 1
ATOM 1558 C CA . THR A 1 193 ? 18.938 -16.844 -21.531 1 95.88 193 THR A CA 1
ATOM 1559 C C . THR A 1 193 ? 17.578 -16.391 -21.016 1 95.88 193 THR A C 1
ATOM 1561 O O . THR A 1 193 ? 17.484 -15.859 -19.891 1 95.88 193 THR A O 1
ATOM 1564 N N . VAL A 1 194 ? 16.578 -16.562 -21.891 1 97.81 194 VAL A N 1
ATOM 1565 C CA . VAL A 1 194 ? 15.211 -16.344 -21.453 1 97.81 194 VAL A CA 1
ATOM 1566 C C . VAL A 1 194 ? 14.695 -17.578 -20.719 1 97.81 194 VAL A C 1
ATOM 1568 O O . VAL A 1 194 ? 14.586 -18.656 -21.312 1 97.81 194 VAL A O 1
ATOM 1571 N N . LEU A 1 195 ? 14.367 -17.453 -19.484 1 96.88 195 LEU A N 1
ATOM 1572 C CA . LEU A 1 195 ? 14.008 -18.594 -18.656 1 96.88 195 LEU A CA 1
ATOM 1573 C C . LEU A 1 195 ? 12.516 -18.891 -18.75 1 96.88 195 LEU A C 1
ATOM 1575 O O . LEU A 1 195 ? 12.094 -20.031 -18.578 1 96.88 195 LEU A O 1
ATOM 1579 N N . ALA A 1 196 ? 11.758 -17.875 -18.969 1 97.88 196 ALA A N 1
ATOM 1580 C CA . ALA A 1 196 ? 10.305 -18.062 -19.031 1 97.88 196 ALA A CA 1
ATOM 1581 C C . ALA A 1 196 ? 9.648 -16.922 -19.812 1 97.88 196 ALA A C 1
ATOM 1583 O O . ALA A 1 196 ? 10.086 -15.773 -19.734 1 97.88 196 ALA A O 1
ATOM 1584 N N . VAL A 1 197 ? 8.727 -17.219 -20.547 1 98.12 197 VAL A N 1
ATOM 1585 C CA . VAL A 1 197 ? 7.789 -16.297 -21.188 1 98.12 197 VAL A CA 1
ATOM 1586 C C . VAL A 1 197 ? 6.355 -16.719 -20.859 1 98.12 197 VAL A C 1
ATOM 1588 O O . VAL A 1 197 ? 6.023 -17.906 -20.938 1 98.12 197 VAL A O 1
ATOM 1591 N N . SER A 1 198 ? 5.559 -15.742 -20.406 1 98.19 198 SER A N 1
ATOM 1592 C CA . SER A 1 198 ? 4.195 -16.094 -20.031 1 98.19 198 SER A CA 1
ATOM 1593 C C . SER A 1 198 ? 3.223 -14.961 -20.359 1 98.19 198 SER A C 1
ATOM 1595 O O . SER A 1 198 ? 3.627 -13.805 -20.469 1 98.19 198 SER A O 1
ATOM 1597 N N . VAL A 1 199 ? 1.979 -15.336 -20.562 1 98.12 199 VAL A N 1
ATOM 1598 C CA . VAL A 1 199 ? 0.879 -14.391 -20.734 1 98.12 199 VAL A CA 1
ATOM 1599 C C . VAL A 1 199 ? -0.153 -14.594 -19.625 1 98.12 199 VAL A C 1
ATOM 1601 O O . VAL A 1 199 ? -0.068 -15.547 -18.859 1 98.12 199 VAL A O 1
ATOM 1604 N N . ASP A 1 200 ? -0.931 -13.594 -19.5 1 97.12 200 ASP A N 1
ATOM 1605 C CA . ASP A 1 200 ? -2.08 -13.727 -18.609 1 97.12 200 ASP A CA 1
ATOM 1606 C C . ASP A 1 200 ? -3.01 -14.844 -19.078 1 97.12 200 ASP A C 1
ATOM 1608 O O . ASP A 1 200 ? -3.283 -14.969 -20.281 1 97.12 200 ASP A O 1
ATOM 1612 N N . GLU A 1 201 ? -3.4 -15.711 -18.141 1 95.44 201 GLU A N 1
ATOM 1613 C CA . GLU A 1 201 ? -4.234 -16.844 -18.516 1 95.44 201 GLU A CA 1
ATOM 1614 C C . GLU A 1 201 ? -5.449 -16.969 -17.609 1 95.44 201 GLU A C 1
ATOM 1616 O O . GLU A 1 201 ? -5.953 -18.078 -17.375 1 95.44 201 GLU A O 1
ATOM 1621 N N . ARG A 1 202 ? -5.875 -15.953 -17.016 1 93.44 202 ARG A N 1
ATOM 1622 C CA . ARG A 1 202 ? -6.965 -16.016 -16.047 1 93.44 202 ARG A CA 1
ATOM 1623 C C . ARG A 1 202 ? -8.258 -16.484 -16.703 1 93.44 202 ARG A C 1
ATOM 1625 O O . ARG A 1 202 ? -9.031 -17.219 -16.094 1 93.44 202 ARG A O 1
ATOM 1632 N N . SER A 1 203 ? -8.461 -16.047 -17.922 1 90.19 203 SER A N 1
ATOM 1633 C CA . SER A 1 203 ? -9.695 -16.422 -18.609 1 90.19 203 SER A CA 1
ATOM 1634 C C . SER A 1 203 ? -9.703 -17.891 -18.984 1 90.19 203 SER A C 1
ATOM 1636 O O . SER A 1 203 ? -10.664 -18.609 -18.688 1 90.19 203 SER A O 1
ATOM 1638 N N . LYS A 1 204 ? -8.695 -18.344 -19.594 1 88.69 204 LYS A N 1
ATOM 1639 C CA . LYS A 1 204 ? -8.578 -19.719 -20.047 1 88.69 204 LYS A CA 1
ATOM 1640 C C . LYS A 1 204 ? -8.648 -20.688 -18.859 1 88.69 204 LYS A C 1
ATOM 1642 O O . LYS A 1 204 ? -9.32 -21.719 -18.938 1 88.69 204 LYS A O 1
ATOM 1647 N N . LEU A 1 205 ? -8.039 -20.359 -17.75 1 89.62 205 LEU A N 1
ATOM 1648 C CA . LEU A 1 205 ? -7.914 -21.281 -16.641 1 89.62 205 LEU A CA 1
ATOM 1649 C C . LEU A 1 205 ? -8.906 -20.953 -15.523 1 89.62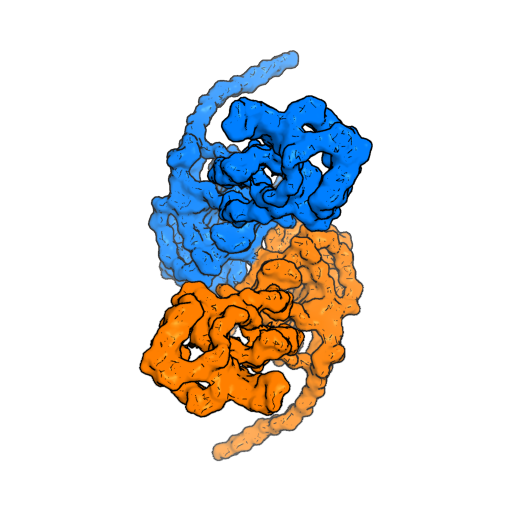 205 LEU A C 1
ATOM 1651 O O . LEU A 1 205 ? -8.938 -21.625 -14.492 1 89.62 205 LEU A O 1
ATOM 1655 N N . LYS A 1 206 ? -9.648 -19.891 -15.727 1 90.12 206 LYS A N 1
ATOM 1656 C CA . LYS A 1 206 ? -10.648 -19.438 -14.766 1 90.12 206 LYS A CA 1
ATOM 1657 C C . LYS A 1 206 ? -10.047 -19.281 -13.367 1 90.12 206 LYS A C 1
ATOM 1659 O O . LYS A 1 206 ? -10.602 -19.781 -12.391 1 90.12 206 LYS A O 1
ATOM 1664 N N . ASN A 1 207 ? -8.93 -18.766 -13.32 1 94.19 207 ASN A N 1
ATOM 1665 C CA . ASN A 1 207 ? -8.188 -18.5 -12.094 1 94.19 207 ASN A CA 1
ATOM 1666 C C . ASN A 1 207 ? -7.762 -17.031 -12.008 1 94.19 207 ASN A C 1
ATOM 1668 O O . ASN A 1 207 ? -6.859 -16.609 -12.734 1 94.19 207 ASN A O 1
ATOM 1672 N N . PRO A 1 208 ? -8.328 -16.297 -11.109 1 94.38 208 PRO A N 1
ATOM 1673 C CA . PRO A 1 208 ? -8.133 -14.844 -11.078 1 94.38 208 PRO A CA 1
ATOM 1674 C C . PRO A 1 208 ? -6.699 -14.445 -10.703 1 94.38 208 PRO A C 1
ATOM 1676 O O . PRO A 1 208 ? -6.316 -13.281 -10.852 1 94.38 208 PRO A O 1
ATOM 1679 N N . ILE A 1 209 ? -5.863 -15.375 -10.188 1 95.75 209 ILE A N 1
ATOM 1680 C CA . ILE A 1 209 ? -4.527 -14.992 -9.742 1 95.75 209 ILE A CA 1
ATOM 1681 C C . ILE A 1 209 ? -3.49 -15.453 -10.758 1 95.75 209 ILE A C 1
ATOM 1683 O O . ILE A 1 209 ? -2.285 -15.289 -10.547 1 95.75 209 ILE A O 1
ATOM 1687 N N . ASN A 1 210 ? -3.982 -15.984 -11.938 1 96.25 210 ASN A N 1
ATOM 1688 C CA . ASN A 1 210 ? -3.059 -16.422 -12.977 1 96.25 210 ASN A CA 1
ATOM 1689 C C . ASN A 1 210 ? -2.631 -15.273 -13.875 1 96.25 210 ASN A C 1
ATOM 1691 O O . ASN A 1 210 ? -2.852 -15.312 -15.094 1 96.25 210 ASN A O 1
ATOM 1695 N N . HIS A 1 211 ? -2.006 -14.328 -13.32 1 98 211 HIS A N 1
ATOM 1696 C CA . HIS A 1 211 ? -1.406 -13.219 -14.055 1 98 211 HIS A CA 1
ATOM 1697 C C . HIS A 1 211 ? -0.108 -13.648 -14.727 1 98 211 HIS A C 1
ATOM 1699 O O . HIS A 1 211 ? 0.496 -14.648 -14.344 1 98 211 HIS A O 1
ATOM 1705 N N . CYS A 1 212 ? 0.299 -12.898 -15.703 1 98.25 212 CYS A N 1
ATOM 1706 C CA . CYS A 1 212 ? 1.464 -13.297 -16.484 1 98.25 212 CYS A CA 1
ATOM 1707 C C . CYS A 1 212 ? 2.707 -13.383 -15.609 1 98.25 212 CYS A C 1
ATOM 1709 O O . CYS A 1 212 ? 3.553 -14.258 -15.812 1 98.25 212 CYS A O 1
ATOM 1711 N N . VAL A 1 213 ? 2.85 -12.516 -14.586 1 98.25 213 VAL A N 1
ATOM 1712 C CA . VAL A 1 213 ? 4.012 -12.516 -13.703 1 98.25 213 VAL A CA 1
ATOM 1713 C C . VAL A 1 213 ? 4.02 -13.781 -12.844 1 98.25 213 VAL A C 1
ATOM 1715 O O . VAL A 1 213 ? 5.047 -14.453 -12.727 1 98.25 213 VAL A O 1
ATOM 1718 N N . MET A 1 214 ? 2.889 -14.047 -12.242 1 97.94 214 MET A N 1
ATOM 1719 C CA . MET A 1 214 ? 2.781 -15.242 -11.398 1 97.94 214 MET A CA 1
ATOM 1720 C C . MET A 1 214 ? 3.09 -16.5 -12.203 1 97.94 214 MET A C 1
ATOM 1722 O O . MET A 1 214 ? 3.82 -17.375 -11.734 1 97.94 214 MET A O 1
ATOM 1726 N N . ASN A 1 215 ? 2.559 -16.531 -13.391 1 97.56 215 ASN A N 1
ATOM 1727 C CA . ASN A 1 215 ? 2.811 -17.656 -14.273 1 97.56 215 ASN A CA 1
ATOM 1728 C C . ASN A 1 215 ? 4.293 -17.797 -14.609 1 97.56 215 ASN A C 1
ATOM 1730 O O . ASN A 1 215 ? 4.832 -18.906 -14.641 1 97.56 215 ASN A O 1
ATOM 1734 N N . ALA A 1 216 ? 4.914 -16.703 -14.922 1 98.25 216 ALA A N 1
ATOM 1735 C CA . ALA A 1 216 ? 6.332 -16.719 -15.266 1 98.25 216 ALA A CA 1
ATOM 1736 C C . ALA A 1 216 ? 7.172 -17.234 -14.094 1 98.25 216 ALA A C 1
ATOM 1738 O O . ALA A 1 216 ? 8.078 -18.047 -14.289 1 98.25 216 ALA A O 1
ATOM 1739 N N . ILE A 1 217 ? 6.875 -16.75 -12.898 1 97.62 217 ILE A N 1
ATOM 1740 C CA . ILE A 1 217 ? 7.605 -17.188 -11.711 1 97.62 217 ILE A CA 1
ATOM 1741 C C . ILE A 1 217 ? 7.422 -18.688 -11.508 1 97.62 217 ILE A C 1
ATOM 1743 O O . ILE A 1 217 ? 8.383 -19.406 -11.234 1 97.62 217 ILE A O 1
ATOM 1747 N N . ASN A 1 218 ? 6.207 -19.156 -11.68 1 96.31 218 ASN A N 1
ATOM 1748 C CA . ASN A 1 218 ? 5.91 -20.578 -11.539 1 96.31 218 ASN A CA 1
ATOM 1749 C C . ASN A 1 218 ? 6.699 -21.406 -12.539 1 96.31 218 ASN A C 1
ATOM 1751 O O . ASN A 1 218 ? 7.168 -22.5 -12.211 1 96.31 218 ASN A O 1
ATOM 1755 N N . LEU A 1 219 ? 6.809 -20.953 -13.758 1 96.06 219 LEU A N 1
ATOM 1756 C CA . LEU A 1 219 ? 7.559 -21.672 -14.789 1 96.06 219 LEU A CA 1
ATOM 1757 C C . LEU A 1 219 ? 9.031 -21.781 -14.406 1 96.06 219 LEU A C 1
ATOM 1759 O O . LEU A 1 219 ? 9.633 -22.859 -14.547 1 96.06 219 LEU A O 1
ATOM 1763 N N . VAL A 1 220 ? 9.625 -20.688 -13.906 1 95.81 220 VAL A N 1
ATOM 1764 C CA . VAL A 1 220 ? 11.016 -20.719 -13.484 1 95.81 220 VAL A CA 1
ATOM 1765 C C . VAL A 1 220 ? 11.195 -21.672 -12.312 1 95.81 220 VAL A C 1
ATOM 1767 O O . VAL A 1 220 ? 12.164 -22.438 -12.273 1 95.81 220 VAL A O 1
ATOM 1770 N N . ALA A 1 221 ? 10.281 -21.641 -11.398 1 94.06 221 ALA A N 1
ATOM 1771 C CA . ALA A 1 221 ? 10.344 -22.516 -10.234 1 94.06 221 ALA A CA 1
ATOM 1772 C C . ALA A 1 221 ? 10.305 -23.984 -10.641 1 94.06 221 ALA A C 1
ATOM 1774 O O . ALA A 1 221 ? 11.062 -24.812 -10.125 1 94.06 221 ALA A O 1
ATOM 1775 N N . LYS A 1 222 ? 9.414 -24.297 -11.547 1 92.81 222 LYS A N 1
ATOM 1776 C CA . LYS A 1 222 ? 9.281 -25.672 -12.031 1 92.81 222 LYS A CA 1
ATOM 1777 C C . LYS A 1 222 ? 10.57 -26.141 -12.703 1 92.81 222 LYS A C 1
ATOM 1779 O O . LYS A 1 222 ? 11.008 -27.281 -12.492 1 92.81 222 LYS A O 1
ATOM 1784 N N . ARG A 1 223 ? 11.117 -25.281 -13.477 1 90 223 ARG A N 1
ATOM 1785 C CA . ARG A 1 223 ? 12.367 -25.609 -14.156 1 90 223 ARG A CA 1
ATOM 1786 C C . ARG A 1 223 ? 13.492 -25.844 -13.156 1 90 223 ARG A C 1
ATOM 1788 O O . ARG A 1 223 ? 14.297 -26.766 -13.32 1 90 223 ARG A O 1
ATOM 1795 N N . GLU A 1 224 ? 13.531 -24.969 -12.234 1 87.44 224 GLU A N 1
ATOM 1796 C CA . GLU A 1 224 ? 14.57 -25.094 -11.219 1 87.44 224 GLU A CA 1
ATOM 1797 C C . GLU A 1 224 ? 14.414 -26.391 -10.414 1 87.44 224 GLU A C 1
ATOM 1799 O O . GLU A 1 224 ? 15.406 -27.031 -10.07 1 87.44 224 GLU A O 1
ATOM 1804 N N . LEU A 1 225 ? 13.242 -26.703 -10.086 1 86.94 225 LEU A N 1
ATOM 1805 C CA . LEU A 1 225 ? 12.969 -27.922 -9.336 1 86.94 225 LEU A CA 1
ATOM 1806 C C . LEU A 1 225 ? 13.398 -29.156 -10.125 1 86.94 225 LEU A C 1
ATOM 1808 O O . LEU A 1 225 ? 13.992 -30.078 -9.562 1 86.94 225 LEU A O 1
ATOM 1812 N N . SER A 1 226 ? 13.055 -29.156 -11.367 1 86.5 226 SER A N 1
ATOM 1813 C CA . SER A 1 226 ? 13.438 -30.266 -12.242 1 86.5 226 SER A CA 1
ATOM 1814 C C . SER A 1 226 ? 14.953 -30.391 -12.336 1 86.5 226 SER A C 1
ATOM 1816 O O . SER A 1 226 ? 15.492 -31.5 -12.328 1 86.5 226 SER A O 1
ATOM 1818 N N . ARG A 1 227 ? 15.586 -29.328 -12.398 1 83.44 227 ARG A N 1
ATOM 1819 C CA . ARG A 1 227 ? 17.047 -29.312 -12.477 1 83.44 227 ARG A CA 1
ATOM 1820 C C . ARG A 1 227 ? 17.672 -29.859 -11.195 1 83.44 227 ARG A C 1
ATOM 1822 O O . ARG A 1 227 ? 18.625 -30.625 -11.25 1 83.44 227 ARG A O 1
ATOM 1829 N N . ARG A 1 228 ? 17.141 -29.484 -10.141 1 82 228 ARG A N 1
ATOM 1830 C CA . ARG A 1 228 ? 17.672 -29.922 -8.852 1 82 228 ARG A CA 1
ATOM 1831 C C . ARG A 1 228 ? 17.453 -31.422 -8.648 1 82 228 ARG A C 1
ATOM 1833 O O . ARG A 1 228 ? 18.266 -32.094 -7.996 1 82 228 ARG A O 1
ATOM 1840 N N . GLN A 1 229 ? 16.344 -31.828 -9.086 1 82.31 229 GLN A N 1
ATOM 1841 C CA . GLN A 1 229 ? 16.062 -33.25 -8.969 1 82.31 229 GLN A CA 1
ATOM 1842 C C . GLN A 1 229 ? 17.031 -34.062 -9.82 1 82.31 229 GLN A C 1
ATOM 1844 O O . GLN A 1 229 ? 17.359 -35.219 -9.477 1 82.31 229 GLN A O 1
ATOM 1849 N N . ASN A 1 230 ? 17.406 -33.469 -10.883 1 78.44 230 ASN A N 1
ATOM 1850 C CA . ASN A 1 230 ? 18.312 -34.156 -11.789 1 78.44 230 ASN A CA 1
ATOM 1851 C C . ASN A 1 230 ? 19.766 -33.938 -11.398 1 78.44 230 ASN A C 1
ATOM 1853 O O . ASN A 1 230 ? 20.641 -34.719 -11.797 1 78.44 230 ASN A O 1
ATOM 1857 N N . ARG A 1 231 ? 20 -32.688 -10.961 1 66.44 231 ARG A N 1
ATOM 1858 C CA . ARG A 1 231 ? 21.406 -32.406 -10.656 1 66.44 231 ARG A CA 1
ATOM 1859 C C . ARG A 1 231 ? 21.719 -32.75 -9.203 1 66.44 231 ARG A C 1
ATOM 1861 O O . ARG A 1 231 ? 20.859 -32.625 -8.328 1 66.44 231 ARG A O 1
ATOM 1868 N N . THR A 1 232 ? 22.578 -33.688 -9.055 1 55.38 232 THR A N 1
ATOM 1869 C CA . THR A 1 232 ? 23.156 -34.094 -7.773 1 55.38 232 THR A CA 1
ATOM 1870 C C . THR A 1 232 ? 23.922 -32.938 -7.145 1 55.38 232 THR A C 1
ATOM 1872 O O . THR A 1 232 ? 24.578 -33.094 -6.113 1 55.38 232 THR A O 1
ATOM 1875 N N . ASP A 1 233 ? 24.078 -31.875 -7.836 1 48.78 233 ASP A N 1
ATOM 1876 C CA . ASP A 1 233 ? 25.094 -30.969 -7.305 1 48.78 233 ASP A CA 1
ATOM 1877 C C . ASP A 1 233 ? 24.484 -30 -6.285 1 48.78 233 ASP A C 1
ATOM 1879 O O . ASP A 1 233 ? 23.406 -29.469 -6.508 1 48.78 233 ASP A O 1
ATOM 1883 N N . GLY A 1 234 ? 24.531 -30.219 -5.102 1 53 234 GLY A N 1
ATOM 1884 C CA . GLY A 1 234 ? 24.406 -29.516 -3.836 1 53 234 GLY A CA 1
ATOM 1885 C C . GLY A 1 234 ? 24.25 -28.016 -4.004 1 53 234 GLY A C 1
ATOM 1886 O O . GLY A 1 234 ? 24.688 -27.25 -3.154 1 53 234 GLY A O 1
ATOM 1887 N N . SER A 1 235 ? 23.938 -27.578 -5.117 1 51.41 235 SER A N 1
ATOM 1888 C CA . SER A 1 235 ? 24 -26.141 -5.277 1 51.41 235 SER A CA 1
ATOM 1889 C C . SER A 1 235 ? 23.125 -25.422 -4.254 1 51.41 235 SER A C 1
ATOM 1891 O O . SER A 1 235 ? 22.078 -25.938 -3.871 1 51.41 235 SER A O 1
ATOM 1893 N N . LYS A 1 236 ? 23.75 -24.453 -3.691 1 52.81 236 LYS A N 1
ATOM 1894 C CA . LYS A 1 236 ? 23.281 -23.609 -2.598 1 52.81 236 LYS A CA 1
ATOM 1895 C C . LYS A 1 236 ? 21.922 -23 -2.92 1 52.81 236 LYS A C 1
ATOM 1897 O O . LYS A 1 236 ? 21.609 -22.75 -4.086 1 52.81 236 LYS A O 1
ATOM 1902 N N . ASP A 1 237 ? 21.031 -23.094 -1.969 1 58.94 237 ASP A N 1
ATOM 1903 C CA . ASP A 1 237 ? 19.703 -22.5 -1.866 1 58.94 237 ASP A CA 1
ATOM 1904 C C . ASP A 1 237 ? 19.688 -21.047 -2.338 1 58.94 237 ASP A C 1
ATOM 1906 O O . ASP A 1 237 ? 20.281 -20.188 -1.69 1 58.94 237 ASP A O 1
ATOM 1910 N N . ARG A 1 238 ? 19.656 -20.797 -3.715 1 65.62 238 ARG A N 1
ATOM 1911 C CA . ARG A 1 238 ? 19.562 -19.438 -4.23 1 65.62 238 ARG A CA 1
ATOM 1912 C C . ARG A 1 238 ? 18.094 -19.031 -4.402 1 65.62 238 ARG A C 1
ATOM 1914 O O . ARG A 1 238 ? 17.219 -19.875 -4.543 1 65.62 238 ARG A O 1
ATOM 1921 N N . TYR A 1 239 ? 17.859 -17.781 -4.109 1 76.38 239 TYR A N 1
ATOM 1922 C CA . TYR A 1 239 ? 16.531 -17.25 -4.438 1 76.38 239 TYR A CA 1
ATOM 1923 C C . TYR A 1 239 ? 16.188 -17.5 -5.898 1 76.38 239 TYR A C 1
ATOM 1925 O O . TYR A 1 239 ? 17.062 -17.422 -6.77 1 76.38 239 TYR A O 1
ATOM 1933 N N . LEU A 1 240 ? 15.023 -17.75 -6.141 1 84.19 240 LEU A N 1
ATOM 1934 C CA . LEU A 1 240 ? 14.539 -18.281 -7.41 1 84.19 240 LEU A CA 1
ATOM 1935 C C . LEU A 1 240 ? 14.93 -17.359 -8.562 1 84.19 240 LEU A C 1
ATOM 1937 O O . LEU A 1 240 ? 15.438 -17.828 -9.594 1 84.19 240 LEU A O 1
ATOM 1941 N N . CYS A 1 241 ? 14.781 -16 -8.281 1 91.81 241 CYS A N 1
ATOM 1942 C CA . CYS A 1 241 ? 14.992 -15.078 -9.398 1 91.81 241 CYS A CA 1
ATOM 1943 C C . CYS A 1 241 ? 16.078 -14.062 -9.07 1 91.81 241 CYS A C 1
ATOM 1945 O O . CYS A 1 241 ? 16.031 -12.922 -9.531 1 91.81 241 CYS A O 1
ATOM 1947 N N . LYS A 1 242 ? 17 -14.477 -8.289 1 91.5 242 LYS A N 1
ATOM 1948 C CA . LYS A 1 242 ? 18.094 -13.578 -7.918 1 91.5 242 LYS A CA 1
ATOM 1949 C C . LYS A 1 242 ? 18.906 -13.164 -9.141 1 91.5 242 LYS A C 1
ATOM 1951 O O . LYS A 1 242 ? 19.266 -14.008 -9.969 1 91.5 242 LYS A O 1
ATOM 1956 N N . ASP A 1 243 ? 19.156 -11.844 -9.352 1 92.38 243 ASP A N 1
ATOM 1957 C CA . ASP A 1 243 ? 19.984 -11.234 -10.375 1 92.38 243 ASP A CA 1
ATOM 1958 C C . ASP A 1 243 ? 19.328 -11.32 -11.75 1 92.38 243 ASP A C 1
ATOM 1960 O O . ASP A 1 243 ? 19.969 -11.07 -12.773 1 92.38 243 ASP A O 1
ATOM 1964 N N . LEU A 1 244 ? 18.062 -11.742 -11.719 1 96.69 244 LEU A N 1
ATOM 1965 C CA . LEU A 1 244 ? 17.344 -11.859 -12.992 1 96.69 244 LEU A CA 1
ATOM 1966 C C . LEU A 1 244 ? 16.609 -10.57 -13.328 1 96.69 244 LEU A C 1
ATOM 1968 O O . LEU A 1 244 ? 16.359 -9.75 -12.445 1 96.69 244 LEU A O 1
ATOM 1972 N N . THR A 1 245 ? 16.359 -10.422 -14.617 1 98.12 245 THR A N 1
ATOM 1973 C CA . THR A 1 245 ? 15.609 -9.297 -15.156 1 98.12 245 THR A CA 1
ATOM 1974 C C . THR A 1 245 ? 14.227 -9.734 -15.617 1 98.12 245 THR A C 1
ATOM 1976 O O . THR A 1 245 ? 14.094 -10.734 -16.344 1 98.12 245 THR A O 1
ATOM 1979 N N . VAL A 1 246 ? 13.242 -9.008 -15.172 1 98.75 246 VAL A N 1
ATOM 1980 C CA . VAL A 1 246 ? 11.891 -9.258 -15.641 1 98.75 246 VAL A CA 1
ATOM 1981 C C . VAL A 1 246 ? 11.484 -8.18 -16.641 1 98.75 246 VAL A C 1
ATOM 1983 O O . VAL A 1 246 ? 11.688 -6.984 -16.406 1 98.75 246 VAL A O 1
ATOM 1986 N N . VAL A 1 247 ? 11 -8.594 -17.781 1 98.81 247 VAL A N 1
ATOM 1987 C CA . VAL A 1 247 ? 10.523 -7.699 -18.828 1 98.81 247 VAL A CA 1
ATOM 1988 C C . VAL A 1 247 ? 9.023 -7.883 -19.016 1 98.81 247 VAL A C 1
ATOM 1990 O O . VAL A 1 247 ? 8.539 -9.016 -19.156 1 98.81 247 VAL A O 1
ATOM 1993 N N . MET A 1 248 ? 8.273 -6.789 -19.016 1 98.62 248 MET A N 1
ATOM 1994 C CA . MET A 1 248 ? 6.82 -6.871 -19.141 1 98.62 248 MET A CA 1
ATOM 1995 C C . MET A 1 248 ? 6.293 -5.844 -20.125 1 98.62 248 MET A C 1
ATOM 1997 O O . MET A 1 248 ? 6.941 -4.828 -20.391 1 98.62 248 MET A O 1
ATOM 2001 N N . THR A 1 249 ? 5.109 -6.156 -20.641 1 98.5 249 THR A N 1
ATOM 2002 C CA . THR A 1 249 ? 4.441 -5.191 -21.516 1 98.5 249 THR A CA 1
ATOM 2003 C C . THR A 1 249 ? 3.83 -4.059 -20.688 1 98.5 249 THR A C 1
ATOM 2005 O O . THR A 1 249 ? 3.863 -2.898 -21.094 1 98.5 249 THR A O 1
ATOM 2008 N N . HIS A 1 250 ? 3.25 -4.391 -19.547 1 98.06 250 HIS A N 1
ATOM 2009 C CA . HIS A 1 250 ? 2.539 -3.428 -18.719 1 98.06 250 HIS A CA 1
ATOM 2010 C C . HIS A 1 250 ? 3.023 -3.484 -17.281 1 98.06 250 HIS A C 1
ATOM 2012 O O . HIS A 1 250 ? 3.6 -4.488 -16.844 1 98.06 250 HIS A O 1
ATOM 2018 N N . GLU A 1 251 ? 2.76 -2.439 -16.484 1 97.81 251 GLU A N 1
ATOM 2019 C CA . GLU A 1 251 ? 3.076 -2.375 -15.07 1 97.81 251 GLU A CA 1
ATOM 2020 C C . GLU A 1 251 ? 2.365 -3.482 -14.297 1 97.81 251 GLU A C 1
ATOM 2022 O O . GLU A 1 251 ? 1.159 -3.68 -14.445 1 97.81 251 GLU A O 1
ATOM 2027 N N . PRO A 1 252 ? 3.084 -4.258 -13.516 1 97.94 252 PRO A N 1
ATOM 2028 C CA . PRO A 1 252 ? 2.424 -5.293 -12.719 1 97.94 252 PRO A CA 1
ATOM 2029 C C . PRO A 1 252 ? 1.566 -4.715 -11.594 1 97.94 252 PRO A C 1
ATOM 2031 O O . PRO A 1 252 ? 1.867 -3.637 -11.07 1 97.94 252 PRO A O 1
ATOM 2034 N N . CYS A 1 253 ? 0.516 -5.414 -11.25 1 95.88 253 CYS A N 1
ATOM 2035 C CA . CYS A 1 253 ? -0.333 -5.031 -10.133 1 95.88 253 CYS A CA 1
ATOM 2036 C C . CYS A 1 253 ? 0.397 -5.219 -8.805 1 95.88 253 CYS A C 1
ATOM 2038 O O . CYS A 1 253 ? 1.528 -5.703 -8.781 1 95.88 253 CYS A O 1
ATOM 2040 N N . VAL A 1 254 ? -0.282 -4.879 -7.723 1 94.06 254 VAL A N 1
ATOM 2041 C CA . VAL A 1 254 ? 0.302 -4.973 -6.391 1 94.06 254 VAL A CA 1
ATOM 2042 C C . VAL A 1 254 ? 0.654 -6.43 -6.082 1 94.06 254 VAL A C 1
ATOM 2044 O O . VAL A 1 254 ? 1.747 -6.719 -5.59 1 94.06 254 VAL A O 1
ATOM 2047 N N . MET A 1 255 ? -0.189 -7.367 -6.355 1 96.5 255 MET A N 1
ATOM 2048 C CA . MET A 1 255 ? 0.041 -8.789 -6.121 1 96.5 255 MET A CA 1
ATOM 2049 C C . MET A 1 255 ? 1.289 -9.266 -6.855 1 96.5 255 MET A C 1
ATOM 2051 O O . MET A 1 255 ? 2.168 -9.891 -6.258 1 96.5 255 MET A O 1
ATOM 2055 N N . CYS A 1 256 ? 1.326 -8.938 -8.109 1 98.06 256 CYS A N 1
ATOM 2056 C CA . CYS A 1 256 ? 2.432 -9.391 -8.945 1 98.06 256 CYS A CA 1
ATOM 2057 C C . CYS A 1 256 ? 3.732 -8.695 -8.555 1 98.06 256 CYS A C 1
ATOM 2059 O O . CYS A 1 256 ? 4.801 -9.312 -8.578 1 98.06 256 CYS A O 1
ATOM 2061 N N . SER A 1 257 ? 3.648 -7.434 -8.211 1 97 257 SER A N 1
ATOM 2062 C CA . SER A 1 257 ? 4.824 -6.707 -7.742 1 97 257 SER A CA 1
ATOM 2063 C C . SER A 1 257 ? 5.406 -7.348 -6.484 1 97 257 SER A C 1
ATOM 2065 O O . SER A 1 257 ? 6.625 -7.469 -6.352 1 97 257 SER A O 1
ATOM 2067 N N . MET A 1 258 ? 4.547 -7.738 -5.625 1 96 258 MET A N 1
ATOM 2068 C CA . MET A 1 258 ? 4.996 -8.43 -4.418 1 96 258 MET A CA 1
ATOM 2069 C C . MET A 1 258 ? 5.574 -9.797 -4.762 1 96 258 MET A C 1
ATOM 2071 O O . MET A 1 258 ? 6.543 -10.234 -4.141 1 96 258 MET A O 1
ATOM 2075 N N . GLY A 1 259 ? 4.902 -10.461 -5.703 1 97.06 259 GLY A N 1
ATOM 2076 C CA . GLY A 1 259 ? 5.453 -11.727 -6.172 1 97.06 259 GLY A CA 1
ATOM 2077 C C . GLY A 1 259 ? 6.883 -11.602 -6.664 1 97.06 259 GLY A C 1
ATOM 2078 O O . GLY A 1 259 ? 7.719 -12.461 -6.375 1 97.06 259 GLY A O 1
ATOM 2079 N N . LEU A 1 260 ? 7.133 -10.547 -7.375 1 97.44 260 LEU A N 1
ATOM 2080 C CA . LEU A 1 260 ? 8.484 -10.281 -7.863 1 97.44 260 LEU A CA 1
ATOM 2081 C C . LEU A 1 260 ? 9.43 -10 -6.703 1 97.44 260 LEU A C 1
ATOM 2083 O O . LEU A 1 260 ? 10.586 -10.43 -6.727 1 97.44 260 LEU A O 1
ATOM 2087 N N . LEU A 1 261 ? 8.953 -9.297 -5.758 1 95.5 261 LEU A N 1
ATOM 2088 C CA . LEU A 1 261 ? 9.742 -8.984 -4.574 1 95.5 261 LEU A CA 1
ATOM 2089 C C . LEU A 1 261 ? 10.125 -10.25 -3.822 1 95.5 261 LEU A C 1
ATOM 2091 O O . LEU A 1 261 ? 11.297 -10.438 -3.465 1 95.5 261 LEU A O 1
ATOM 2095 N N . HIS A 1 262 ? 9.148 -11.109 -3.676 1 94.31 262 HIS A N 1
ATOM 2096 C CA . HIS A 1 262 ? 9.391 -12.367 -2.977 1 94.31 262 HIS A CA 1
ATOM 2097 C C . HIS A 1 262 ? 10.367 -13.242 -3.744 1 94.31 262 HIS A C 1
ATOM 2099 O O . HIS A 1 262 ? 11.109 -14.023 -3.145 1 94.31 262 HIS A O 1
ATOM 2105 N N . SER A 1 263 ? 10.391 -13.078 -5.012 1 95.81 263 SER A N 1
ATOM 2106 C CA . SER A 1 263 ? 11.273 -13.867 -5.867 1 95.81 263 SER A CA 1
ATOM 2107 C C . SER A 1 263 ? 12.664 -13.25 -5.949 1 95.81 263 SER A C 1
ATOM 2109 O O . SER A 1 263 ? 13.562 -13.82 -6.566 1 95.81 263 SER A O 1
ATOM 2111 N N . ARG A 1 264 ? 12.836 -12.008 -5.41 1 94.75 264 ARG A N 1
ATOM 2112 C CA . ARG A 1 264 ? 14.094 -11.273 -5.266 1 94.75 264 ARG A CA 1
ATOM 2113 C C . ARG A 1 264 ? 14.719 -10.992 -6.625 1 94.75 264 ARG A C 1
ATOM 2115 O O . ARG A 1 264 ? 15.922 -11.219 -6.82 1 94.75 264 ARG A O 1
ATOM 2122 N N . ILE A 1 265 ? 13.938 -10.516 -7.508 1 96.56 265 ILE A N 1
ATOM 2123 C CA . ILE A 1 265 ? 14.461 -10.141 -8.812 1 96.56 265 ILE A CA 1
ATOM 2124 C C . ILE A 1 265 ? 15.414 -8.953 -8.664 1 96.56 265 ILE A C 1
ATOM 2126 O O . ILE A 1 265 ? 15.383 -8.242 -7.66 1 96.56 265 ILE A O 1
ATOM 2130 N N . ARG A 1 266 ? 16.188 -8.805 -9.703 1 95.38 266 ARG A N 1
ATOM 2131 C CA . ARG A 1 266 ? 17.125 -7.68 -9.711 1 95.38 266 ARG A CA 1
ATOM 2132 C C . ARG A 1 266 ? 16.453 -6.43 -10.281 1 95.38 266 ARG A C 1
ATOM 2134 O O . ARG A 1 266 ? 16.578 -5.34 -9.719 1 95.38 266 ARG A O 1
ATOM 2141 N N . ARG A 1 267 ? 15.859 -6.613 -11.453 1 96.69 267 ARG A N 1
ATOM 2142 C CA . ARG A 1 267 ? 15.281 -5.434 -12.086 1 96.69 267 ARG A CA 1
ATOM 2143 C C . ARG A 1 267 ? 14.031 -5.793 -12.883 1 96.69 267 ARG A C 1
ATOM 2145 O O . ARG A 1 267 ? 13.906 -6.922 -13.367 1 96.69 267 ARG A O 1
ATOM 2152 N N . LEU A 1 268 ? 13.125 -4.816 -12.961 1 98.44 268 LEU A N 1
ATOM 2153 C CA . LEU A 1 268 ? 11.883 -4.875 -13.719 1 98.44 268 LEU A CA 1
ATOM 2154 C C . LEU A 1 268 ? 11.844 -3.789 -14.789 1 98.44 268 LEU A C 1
ATOM 2156 O O . LEU A 1 268 ? 12.141 -2.625 -14.508 1 98.44 268 LEU A O 1
ATOM 2160 N N . ILE A 1 269 ? 11.578 -4.211 -16.031 1 98.56 269 ILE A N 1
ATOM 2161 C CA . ILE A 1 269 ? 11.406 -3.271 -17.125 1 98.56 269 ILE A CA 1
ATOM 2162 C C . ILE A 1 269 ? 10.039 -3.473 -17.766 1 98.56 269 ILE A C 1
ATOM 2164 O O . ILE A 1 269 ? 9.672 -4.594 -18.125 1 98.56 269 ILE A O 1
ATOM 2168 N N . TYR A 1 270 ? 9.266 -2.455 -17.891 1 98.19 270 TYR A N 1
ATOM 2169 C CA . TYR A 1 270 ? 7.973 -2.568 -18.578 1 98.19 270 TYR A CA 1
ATOM 2170 C C . TYR A 1 270 ? 7.703 -1.345 -19.438 1 98.19 270 TYR A C 1
ATOM 2172 O O . TYR A 1 270 ? 8.359 -0.313 -19.297 1 98.19 270 TYR A O 1
ATOM 2180 N N . CYS A 1 271 ? 6.75 -1.493 -20.328 1 97.75 271 CYS A N 1
ATOM 2181 C CA . CYS A 1 271 ? 6.516 -0.469 -21.344 1 97.75 271 CYS A CA 1
ATOM 2182 C C . CYS A 1 271 ? 5.473 0.536 -20.875 1 97.75 271 CYS A C 1
ATOM 2184 O O . CYS A 1 271 ? 5.711 1.745 -20.906 1 97.75 271 CYS A O 1
ATOM 2186 N N . LYS A 1 272 ? 4.34 0.024 -20.391 1 96.5 272 LYS A N 1
ATOM 2187 C CA . LYS A 1 272 ? 3.193 0.894 -20.141 1 96.5 272 LYS A CA 1
ATOM 2188 C C . LYS A 1 272 ? 2.768 0.842 -18.672 1 96.5 272 LYS A C 1
ATOM 2190 O O . LYS A 1 272 ? 2.666 -0.238 -18.094 1 96.5 272 LYS A O 1
ATOM 2195 N N . LYS A 1 273 ? 2.457 1.991 -18.141 1 94.94 273 LYS A N 1
ATOM 2196 C CA . LYS A 1 273 ? 1.97 2.082 -16.766 1 94.94 273 LYS A CA 1
ATOM 2197 C C . LYS A 1 273 ? 0.495 1.703 -16.688 1 94.94 273 LYS A C 1
ATOM 2199 O O . LYS A 1 273 ? -0.249 1.854 -17.656 1 94.94 273 LYS A O 1
ATOM 2204 N N . GLN A 1 274 ? 0.138 1.133 -15.586 1 93.56 274 GLN A N 1
ATOM 2205 C CA . GLN A 1 274 ? -1.255 0.945 -15.188 1 93.56 274 GLN A CA 1
ATOM 2206 C C . GLN A 1 274 ? -1.652 1.925 -14.086 1 93.56 274 GLN A C 1
ATOM 2208 O O . GLN A 1 274 ? -1.467 1.643 -12.906 1 93.56 274 GLN A O 1
ATOM 2213 N N . PRO A 1 275 ? -2.271 3.047 -14.391 1 88 275 PRO A N 1
ATOM 2214 C CA . PRO A 1 275 ? -2.398 4.184 -13.477 1 88 275 PRO A CA 1
ATOM 2215 C C . PRO A 1 275 ? -3.234 3.854 -12.242 1 88 275 PRO A C 1
ATOM 2217 O O . PRO A 1 275 ? -2.961 4.367 -11.148 1 88 275 PRO A O 1
ATOM 2220 N N . LEU A 1 276 ? -4.207 2.982 -12.367 1 86.81 276 LEU A N 1
ATOM 2221 C CA . LEU A 1 276 ? -5.125 2.766 -11.25 1 86.81 276 LEU A CA 1
ATOM 2222 C C . LEU A 1 276 ? -4.742 1.513 -10.469 1 86.81 276 LEU A C 1
ATOM 2224 O O . LEU A 1 276 ? -5.055 1.397 -9.281 1 86.81 276 LEU A O 1
ATOM 2228 N N . THR A 1 277 ? -3.996 0.634 -11.141 1 90.31 277 THR A N 1
ATOM 2229 C CA . THR A 1 277 ? -3.854 -0.677 -10.523 1 90.31 277 THR A CA 1
ATOM 2230 C C . THR A 1 277 ? -2.383 -1.063 -10.406 1 90.31 277 THR A C 1
ATOM 2232 O O . THR A 1 277 ? -2.053 -2.109 -9.836 1 90.31 277 THR A O 1
ATOM 2235 N N . GLY A 1 278 ? -1.536 -0.265 -10.891 1 93.12 278 GLY A N 1
ATOM 2236 C CA . GLY A 1 278 ? -0.115 -0.573 -10.852 1 93.12 278 GLY A CA 1
ATOM 2237 C C . GLY A 1 278 ? 0.454 -0.585 -9.445 1 93.12 278 GLY A C 1
ATOM 2238 O O . GLY A 1 278 ? 0.048 0.215 -8.594 1 93.12 278 GLY A O 1
ATOM 2239 N N . GLY A 1 279 ? 1.416 -1.468 -9.273 1 93.38 279 GLY A N 1
ATOM 2240 C CA . GLY A 1 279 ? 2.01 -1.587 -7.945 1 93.38 279 GLY A CA 1
ATOM 2241 C C . GLY A 1 279 ? 3.35 -0.886 -7.828 1 93.38 279 GLY A C 1
ATOM 2242 O O . GLY A 1 279 ? 3.916 -0.8 -6.738 1 93.38 279 GLY A O 1
ATOM 2243 N N . ILE A 1 280 ? 3.824 -0.37 -8.914 1 95.31 280 ILE A N 1
ATOM 2244 C CA . ILE A 1 280 ? 5.172 0.188 -8.922 1 95.31 280 ILE A CA 1
ATOM 2245 C C . ILE A 1 280 ? 5.102 1.711 -8.836 1 95.31 280 ILE A C 1
ATOM 2247 O O . ILE A 1 280 ? 5.637 2.311 -7.902 1 95.31 280 ILE A O 1
ATOM 2251 N N . GLU A 1 281 ? 4.422 2.342 -9.797 1 89.69 281 GLU A N 1
ATOM 2252 C CA . GLU A 1 281 ? 4.379 3.799 -9.883 1 89.69 281 GLU A CA 1
ATOM 2253 C C . GLU A 1 281 ? 3.279 4.371 -8.984 1 89.69 281 GLU A C 1
ATOM 2255 O O . GLU A 1 281 ? 3.172 5.586 -8.828 1 89.69 281 GLU A O 1
ATOM 2260 N N . SER A 1 282 ? 2.574 3.555 -8.352 1 79.81 282 SER A N 1
ATOM 2261 C CA . SER A 1 282 ? 1.514 3.982 -7.449 1 79.81 282 SER A CA 1
ATOM 2262 C C . SER A 1 282 ? 2.062 4.285 -6.059 1 79.81 282 SER A C 1
ATOM 2264 O O . SER A 1 282 ? 3.273 4.219 -5.836 1 79.81 282 SER A O 1
ATOM 2266 N N . LEU A 1 283 ? 1.108 4.66 -5.188 1 72.56 283 LEU A N 1
ATOM 2267 C CA . LEU A 1 283 ? 1.48 4.98 -3.814 1 72.56 283 LEU A CA 1
ATOM 2268 C C . LEU A 1 283 ? 2.062 3.758 -3.111 1 72.56 283 LEU A C 1
ATOM 2270 O O . LEU A 1 283 ? 2.721 3.887 -2.078 1 72.56 283 LEU A O 1
ATOM 2274 N N . TYR A 1 284 ? 1.925 2.635 -3.766 1 80.94 284 TYR A N 1
ATOM 2275 C CA . TYR A 1 284 ? 2.436 1.433 -3.117 1 80.94 284 TYR A CA 1
ATOM 2276 C C . TYR A 1 284 ? 3.953 1.347 -3.246 1 80.94 284 TYR A C 1
ATOM 2278 O O . TYR A 1 284 ? 4.645 0.979 -2.293 1 80.94 284 TYR A O 1
ATOM 2286 N N . GLY A 1 285 ? 4.445 1.649 -4.477 1 88.12 285 GLY A N 1
ATOM 2287 C CA . GLY A 1 285 ? 5.887 1.65 -4.648 1 88.12 285 GLY A CA 1
ATOM 2288 C C . GLY A 1 285 ? 6.555 0.398 -4.109 1 88.12 285 GLY A C 1
ATOM 2289 O O . GLY A 1 285 ? 7.539 0.479 -3.373 1 88.12 285 GLY A O 1
ATOM 2290 N N . ILE A 1 286 ? 6.047 -0.717 -4.461 1 91.19 286 ILE A N 1
ATOM 2291 C CA . ILE A 1 286 ? 6.414 -1.994 -3.859 1 91.19 286 ILE A CA 1
ATOM 2292 C C . ILE A 1 286 ? 7.891 -2.281 -4.117 1 91.19 286 ILE A C 1
ATOM 2294 O O . ILE A 1 286 ? 8.562 -2.893 -3.287 1 91.19 286 ILE A O 1
ATOM 2298 N N . HIS A 1 287 ? 8.453 -1.788 -5.133 1 92.94 287 HIS A N 1
ATOM 2299 C CA . HIS A 1 287 ? 9.781 -2.176 -5.59 1 92.94 287 HIS A CA 1
ATOM 2300 C C . HIS A 1 287 ? 10.867 -1.59 -4.691 1 92.94 287 HIS A C 1
ATOM 2302 O O . HIS A 1 287 ? 12 -2.062 -4.695 1 92.94 287 HIS A O 1
ATOM 2308 N N . TRP A 1 288 ? 10.508 -0.533 -3.986 1 88.44 288 TRP A N 1
ATOM 2309 C CA . TRP A 1 288 ? 11.555 0.154 -3.242 1 88.44 288 TRP A CA 1
ATOM 2310 C C . TRP A 1 288 ? 11.008 0.75 -1.95 1 88.44 288 TRP A C 1
ATOM 2312 O O . TRP A 1 288 ? 10.984 1.972 -1.785 1 88.44 288 TRP A O 1
ATOM 2322 N N . ARG A 1 289 ? 10.711 -0.094 -1.051 1 80.81 289 ARG A N 1
ATOM 2323 C CA . ARG A 1 289 ? 10.219 0.324 0.257 1 80.81 289 ARG A CA 1
ATOM 2324 C C . ARG A 1 289 ? 11.211 -0.041 1.359 1 80.81 289 ARG A C 1
ATOM 2326 O O . ARG A 1 289 ? 11.812 -1.117 1.329 1 80.81 289 ARG A O 1
ATOM 2333 N N . ALA A 1 290 ? 11.273 0.858 2.279 1 71.5 290 ALA A N 1
ATOM 2334 C CA . ALA A 1 290 ? 12.242 0.695 3.365 1 71.5 290 ALA A CA 1
ATOM 2335 C C . ALA A 1 290 ? 11.828 -0.436 4.301 1 71.5 290 ALA A C 1
ATOM 2337 O O . ALA A 1 290 ? 12.68 -1.084 4.918 1 71.5 290 ALA A O 1
ATOM 2338 N N . GLU A 1 291 ? 10.5 -0.676 4.387 1 70.12 291 GLU A N 1
ATOM 2339 C CA . GLU A 1 291 ? 9.969 -1.672 5.309 1 70.12 291 GLU A CA 1
ATOM 2340 C C . GLU A 1 291 ? 10.195 -3.088 4.785 1 70.12 291 GLU A C 1
ATOM 2342 O O . GLU A 1 291 ? 10.07 -4.059 5.531 1 70.12 291 GLU A O 1
ATOM 2347 N N . LEU A 1 292 ? 10.586 -3.09 3.527 1 76 292 LEU A N 1
ATOM 2348 C CA . LEU A 1 292 ? 10.703 -4.41 2.92 1 76 292 LEU A CA 1
ATOM 2349 C C . LEU A 1 292 ? 12.164 -4.867 2.885 1 76 292 LEU A C 1
ATOM 2351 O O . LEU A 1 292 ? 13.07 -4.035 2.83 1 76 292 LEU A O 1
ATOM 2355 N N . ASN A 1 293 ? 12.336 -6.156 2.965 1 75.12 293 ASN A N 1
ATOM 2356 C CA . ASN A 1 293 ? 13.664 -6.742 3.107 1 75.12 293 ASN A CA 1
ATOM 2357 C C . ASN A 1 293 ? 14.406 -6.785 1.773 1 75.12 293 ASN A C 1
ATOM 2359 O O . ASN A 1 293 ? 15.625 -6.965 1.74 1 75.12 293 ASN A O 1
ATOM 2363 N N . HIS A 1 294 ? 13.719 -6.734 0.779 1 86.12 294 HIS A N 1
ATOM 2364 C CA . HIS A 1 294 ? 14.297 -6.754 -0.561 1 86.12 294 HIS A CA 1
ATOM 2365 C C . HIS A 1 294 ? 13.773 -5.59 -1.4 1 86.12 294 HIS A C 1
ATOM 2367 O O . HIS A 1 294 ? 12.68 -5.082 -1.157 1 86.12 294 HIS A O 1
ATOM 2373 N N . ARG A 1 295 ? 14.648 -5.121 -2.24 1 90.56 295 ARG A N 1
ATOM 2374 C CA . ARG A 1 295 ? 14.289 -4.078 -3.197 1 90.56 295 ARG A CA 1
ATOM 2375 C C . ARG A 1 295 ? 14.812 -4.41 -4.59 1 90.56 295 ARG A C 1
ATOM 2377 O O . ARG A 1 295 ? 15.812 -5.121 -4.734 1 90.56 295 ARG A O 1
ATOM 2384 N N . TYR A 1 296 ? 14.094 -3.992 -5.574 1 94.56 296 TYR A N 1
ATOM 2385 C CA . TYR A 1 296 ? 14.57 -4.176 -6.945 1 94.56 296 TYR A CA 1
ATOM 2386 C C . TYR A 1 296 ? 14.352 -2.914 -7.77 1 94.56 296 TYR A C 1
ATOM 2388 O O . TYR A 1 296 ? 13.531 -2.062 -7.41 1 94.56 296 TYR A O 1
ATOM 2396 N N . LEU A 1 297 ? 15.133 -2.771 -8.812 1 95.69 297 LEU A N 1
ATOM 2397 C CA . LEU A 1 297 ? 15.031 -1.611 -9.688 1 95.69 297 LEU A CA 1
ATOM 2398 C C . LEU A 1 297 ? 13.875 -1.772 -10.672 1 95.69 297 LEU A C 1
ATOM 2400 O O . LEU A 1 297 ? 13.594 -2.883 -11.125 1 95.69 297 LEU A O 1
ATOM 2404 N N . ALA A 1 298 ? 13.211 -0.701 -10.922 1 97.38 298 ALA A N 1
ATOM 2405 C CA . ALA A 1 298 ? 12.117 -0.718 -11.891 1 97.38 298 ALA A CA 1
ATOM 2406 C C . ALA A 1 298 ? 12.281 0.388 -12.93 1 97.38 298 ALA A C 1
ATOM 2408 O O . ALA A 1 298 ? 12.641 1.518 -12.586 1 97.38 298 ALA A O 1
ATOM 2409 N N . TYR A 1 299 ? 12.078 0.007 -14.219 1 97.69 299 TYR A N 1
ATOM 2410 C CA . TYR A 1 299 ? 12.195 0.932 -15.336 1 97.69 299 TYR A CA 1
ATOM 2411 C C . TYR A 1 299 ? 10.93 0.936 -16.172 1 97.69 299 TYR A C 1
ATOM 2413 O O . TYR A 1 299 ? 10.32 -0.115 -16.406 1 97.69 299 TYR A O 1
ATOM 2421 N N . SER A 1 300 ? 10.516 2.115 -16.609 1 97.25 300 SER A N 1
ATOM 2422 C CA . SER A 1 300 ? 9.297 2.242 -17.406 1 97.25 300 SER A CA 1
ATOM 2423 C C . SER A 1 300 ? 9.484 3.25 -18.531 1 97.25 300 SER A C 1
ATOM 2425 O O . SER A 1 300 ? 10.469 3.988 -18.562 1 97.25 300 SER A O 1
ATOM 2427 N N . GLY A 1 301 ? 8.531 3.168 -19.531 1 95.06 301 GLY A N 1
ATOM 2428 C CA . GLY A 1 301 ? 8.453 4.203 -20.547 1 95.06 301 GLY A CA 1
ATOM 2429 C C . GLY A 1 301 ? 9.109 3.801 -21.859 1 95.06 301 GLY A C 1
ATOM 2430 O O . GLY A 1 301 ? 9.477 4.656 -22.656 1 95.06 301 GLY A O 1
ATOM 2431 N N . TRP A 1 302 ? 9.422 2.502 -21.938 1 94.88 302 TRP A N 1
ATOM 2432 C CA . TRP A 1 302 ? 9.875 2.047 -23.25 1 94.88 302 TRP A CA 1
ATOM 2433 C C . TRP A 1 302 ? 8.766 2.172 -24.281 1 94.88 302 TRP A C 1
ATOM 2435 O O . TRP A 1 302 ? 7.754 1.464 -24.219 1 94.88 302 TRP A O 1
ATOM 2445 N N . ASN A 1 303 ? 8.953 3.049 -25.219 1 94.69 303 ASN A N 1
ATOM 2446 C CA . ASN A 1 303 ? 7.914 3.373 -26.188 1 94.69 303 ASN A CA 1
ATOM 2447 C C . ASN A 1 303 ? 7.758 2.271 -27.234 1 94.69 303 ASN A C 1
ATOM 2449 O O . ASN A 1 303 ? 8.43 2.291 -28.266 1 94.69 303 ASN A O 1
ATOM 2453 N N . LYS A 1 304 ? 6.938 1.324 -26.953 1 96 304 LYS A N 1
ATOM 2454 C CA . LYS A 1 304 ? 6.621 0.199 -27.828 1 96 304 LYS A CA 1
ATOM 2455 C C . LYS A 1 304 ? 5.113 0.011 -27.969 1 96 304 LYS A C 1
ATOM 2457 O O . LYS A 1 304 ? 4.355 0.369 -27.062 1 96 304 LYS A O 1
ATOM 2462 N N . PRO A 1 305 ? 4.66 -0.469 -29.062 1 95.5 305 PRO A N 1
ATOM 2463 C CA . PRO A 1 305 ? 3.225 -0.668 -29.266 1 95.5 305 PRO A CA 1
ATOM 2464 C C . PRO A 1 305 ? 2.689 -1.9 -28.547 1 95.5 305 PRO A C 1
ATOM 2466 O O . PRO A 1 305 ? 2.605 -2.98 -29.125 1 95.5 305 PRO A O 1
ATOM 2469 N N . VAL A 1 306 ? 2.301 -1.74 -27.359 1 96.12 306 VAL A N 1
ATOM 2470 C CA . VAL A 1 306 ? 1.723 -2.836 -26.594 1 96.12 306 VAL A CA 1
ATOM 2471 C C . VAL A 1 306 ? 0.2 -2.791 -26.688 1 96.12 306 VAL A C 1
ATOM 2473 O O . VAL A 1 306 ? -0.378 -1.748 -27.016 1 96.12 306 VAL A O 1
ATOM 2476 N N . PRO A 1 307 ? -0.47 -3.945 -26.469 1 95.75 307 PRO A N 1
ATOM 2477 C CA . PRO A 1 307 ? -1.935 -3.941 -26.484 1 95.75 307 PRO A CA 1
ATOM 2478 C C . PRO A 1 307 ? -2.535 -2.957 -25.484 1 95.75 307 PRO A C 1
ATOM 2480 O O . PRO A 1 307 ? -1.988 -2.766 -24.406 1 95.75 307 PRO A O 1
ATOM 2483 N N . SER A 1 308 ? -3.65 -2.338 -25.844 1 93.31 308 SER A N 1
ATOM 2484 C CA . SER A 1 308 ? -4.348 -1.427 -24.938 1 93.31 308 SER A CA 1
ATOM 2485 C C . SER A 1 308 ? -5.141 -2.191 -23.891 1 93.31 308 SER A C 1
ATOM 2487 O O . SER A 1 308 ? -5.922 -3.084 -24.219 1 93.31 308 SER A O 1
ATOM 2489 N N . ILE A 1 309 ? -4.836 -1.861 -22.688 1 94 309 ILE A N 1
ATOM 2490 C CA . ILE A 1 309 ? -5.543 -2.461 -21.562 1 94 309 ILE A CA 1
ATOM 2491 C C . ILE A 1 309 ? -6.227 -1.37 -20.734 1 94 309 ILE A C 1
ATOM 2493 O O . ILE A 1 309 ? -5.641 -0.314 -20.484 1 94 309 ILE A O 1
ATOM 2497 N N . LYS A 1 310 ? -7.461 -1.633 -20.328 1 91.12 310 LYS A N 1
ATOM 2498 C CA . LYS A 1 310 ? -8.164 -0.662 -19.5 1 91.12 310 LYS A CA 1
ATOM 2499 C C . LYS A 1 310 ? -7.383 -0.36 -18.234 1 91.12 310 LYS A C 1
ATOM 2501 O O . LYS A 1 310 ? -6.766 -1.253 -17.641 1 91.12 310 LYS A O 1
ATOM 2506 N N . GLU A 1 311 ? -7.547 0.788 -17.688 1 87.62 311 GLU A N 1
ATOM 2507 C CA . GLU A 1 311 ? -6.738 1.284 -16.578 1 87.62 311 GLU A CA 1
ATOM 2508 C C . GLU A 1 311 ? -7.098 0.582 -15.273 1 87.62 311 GLU A C 1
ATOM 2510 O O . GLU A 1 311 ? -6.293 0.545 -14.336 1 87.62 311 GLU A O 1
ATOM 2515 N N . ASN A 1 312 ? -8.258 0.035 -15.234 1 86.12 312 ASN A N 1
ATOM 2516 C CA . ASN A 1 312 ? -8.719 -0.573 -13.984 1 86.12 312 ASN A CA 1
ATOM 2517 C C . ASN A 1 312 ? -8.414 -2.068 -13.953 1 86.12 312 ASN A C 1
ATOM 2519 O O . ASN A 1 312 ? -8.75 -2.748 -12.977 1 86.12 312 ASN A O 1
ATOM 2523 N N . ILE A 1 313 ? -7.754 -2.51 -14.977 1 88.56 313 ILE A N 1
ATOM 2524 C CA . ILE A 1 313 ? -7.398 -3.924 -15.031 1 88.56 313 ILE A CA 1
ATOM 2525 C C . ILE A 1 313 ? -6.094 -4.156 -14.273 1 88.56 313 ILE A C 1
ATOM 2527 O O . ILE A 1 313 ? -5.117 -3.43 -14.477 1 88.56 313 ILE A O 1
ATOM 2531 N N . HIS A 1 314 ? -6.152 -5.098 -13.359 1 88.94 314 HIS A N 1
ATOM 2532 C CA . HIS A 1 314 ? -4.953 -5.504 -12.633 1 88.94 314 HIS A CA 1
ATOM 2533 C C . HIS A 1 314 ? -4.094 -6.445 -13.477 1 88.94 314 HIS A C 1
ATOM 2535 O O . HIS A 1 314 ? -4.52 -7.555 -13.805 1 88.94 314 HIS A O 1
ATOM 2541 N N . VAL A 1 315 ? -2.857 -5.973 -13.781 1 85.94 315 VAL A N 1
ATOM 2542 C CA . VAL A 1 315 ? -1.96 -6.754 -14.633 1 85.94 315 VAL A CA 1
ATOM 2543 C C . VAL A 1 315 ? -1.069 -7.641 -13.766 1 85.94 315 VAL A C 1
ATOM 2545 O O . VAL A 1 315 ? -0.49 -7.176 -12.781 1 85.94 315 VAL A O 1
ATOM 2548 N N . MET B 1 1 ? -53.25 -26.016 -10.32 1 25.22 1 MET B N 1
ATOM 2549 C CA . MET B 1 1 ? -51.938 -25.359 -10.172 1 25.22 1 MET B CA 1
ATOM 2550 C C . MET B 1 1 ? -51.531 -25.297 -8.711 1 25.22 1 MET B C 1
ATOM 2552 O O . MET B 1 1 ? -52.156 -24.594 -7.91 1 25.22 1 MET B O 1
ATOM 2556 N N . VAL B 1 2 ? -50.969 -26.375 -8.086 1 27.81 2 VAL B N 1
ATOM 2557 C CA . VAL B 1 2 ? -50.812 -26.594 -6.656 1 27.81 2 VAL B CA 1
ATOM 2558 C C . VAL B 1 2 ? -49.688 -25.703 -6.105 1 27.81 2 VAL B C 1
ATOM 2560 O O . VAL B 1 2 ? -48.562 -25.75 -6.574 1 27.81 2 VAL B O 1
ATOM 2563 N N . LYS B 1 3 ? -50.094 -24.484 -5.449 1 33.28 3 LYS B N 1
ATOM 2564 C CA . LYS B 1 3 ? -49.25 -23.594 -4.672 1 33.28 3 LYS B CA 1
ATOM 2565 C C . LYS B 1 3 ? -48.375 -24.359 -3.682 1 33.28 3 LYS B C 1
ATOM 2567 O O . LYS B 1 3 ? -48.906 -24.969 -2.742 1 33.28 3 LYS B O 1
ATOM 2572 N N . THR B 1 4 ? -47.375 -25.047 -4.156 1 31.16 4 THR B N 1
ATOM 2573 C CA . THR B 1 4 ? -46.5 -25.766 -3.227 1 31.16 4 THR B CA 1
ATOM 2574 C C . THR B 1 4 ? -46 -24.828 -2.143 1 31.16 4 THR B C 1
ATOM 2576 O O . THR B 1 4 ? -45.375 -23.812 -2.443 1 31.16 4 THR B O 1
ATOM 2579 N N . ASN B 1 5 ? -46.625 -24.75 -0.981 1 31.75 5 ASN B N 1
ATOM 2580 C CA . ASN B 1 5 ? -46.312 -24.094 0.28 1 31.75 5 ASN B CA 1
ATOM 2581 C C . ASN B 1 5 ? -44.906 -24.438 0.759 1 31.75 5 ASN B C 1
ATOM 2583 O O . ASN B 1 5 ? -44.688 -25.562 1.224 1 31.75 5 ASN B O 1
ATOM 2587 N N . ILE B 1 6 ? -43.938 -24.109 0.032 1 35.66 6 ILE B N 1
ATOM 2588 C CA . ILE B 1 6 ? -42.594 -24.312 0.564 1 35.66 6 ILE B CA 1
ATOM 2589 C C . ILE B 1 6 ? -42.5 -23.766 1.988 1 35.66 6 ILE B C 1
ATOM 2591 O O . ILE B 1 6 ? -42.781 -22.578 2.225 1 35.66 6 ILE B O 1
ATOM 2595 N N . SER B 1 7 ? -42.719 -24.625 3.021 1 34.97 7 SER B N 1
ATOM 2596 C CA . SER B 1 7 ? -42.75 -24.391 4.461 1 34.97 7 SER B CA 1
ATOM 2597 C C . SER B 1 7 ? -41.594 -23.531 4.914 1 34.97 7 SER B C 1
ATOM 2599 O O . SER B 1 7 ? -40.438 -23.828 4.617 1 34.97 7 SER B O 1
ATOM 2601 N N . LYS B 1 8 ? -41.719 -22.297 5.184 1 37.84 8 LYS B N 1
ATOM 2602 C CA . LYS B 1 8 ? -41 -21.141 5.711 1 37.84 8 LYS B CA 1
ATOM 2603 C C . LYS B 1 8 ? -40.312 -21.469 7.039 1 37.84 8 LYS B C 1
ATOM 2605 O O . LYS B 1 8 ? -39.719 -20.594 7.672 1 37.84 8 LYS B O 1
ATOM 2610 N N . ASN B 1 9 ? -40.719 -22.469 7.707 1 37.56 9 ASN B N 1
ATOM 2611 C CA . ASN B 1 9 ? -40.375 -22.594 9.125 1 37.56 9 ASN B CA 1
ATOM 2612 C C . ASN B 1 9 ? -38.969 -23.094 9.312 1 37.56 9 ASN B C 1
ATOM 2614 O O . ASN B 1 9 ? -38.75 -24.172 9.852 1 37.56 9 ASN B O 1
ATOM 2618 N N . SER B 1 10 ? -38.125 -23.203 8.414 1 41.44 10 SER B N 1
ATOM 2619 C CA . SER B 1 10 ? -36.844 -23.719 8.906 1 41.44 10 SER B CA 1
ATOM 2620 C C . SER B 1 10 ? -36.375 -22.906 10.109 1 41.44 10 SER B C 1
ATOM 2622 O O . SER B 1 10 ? -36.469 -21.672 10.117 1 41.44 10 SER B O 1
ATOM 2624 N N . PRO B 1 11 ? -36.219 -23.391 11.383 1 44.53 11 PRO B N 1
ATOM 2625 C CA . PRO B 1 11 ? -35.875 -22.641 12.586 1 44.53 11 PRO B CA 1
ATOM 2626 C C . PRO B 1 11 ? -34.781 -21.609 12.32 1 44.53 11 PRO B C 1
ATOM 2628 O O . PRO B 1 11 ? -33.781 -21.906 11.672 1 44.53 11 PRO B O 1
ATOM 2631 N N . LYS B 1 12 ? -35.156 -20.422 12.234 1 53.88 12 LYS B N 1
ATOM 2632 C CA . LYS B 1 12 ? -34.25 -19.266 12.141 1 53.88 12 LYS B CA 1
ATOM 2633 C C . LYS B 1 12 ? -33.062 -19.422 13.086 1 53.88 12 LYS B C 1
ATOM 2635 O O . LYS B 1 12 ? -33.25 -19.469 14.305 1 53.88 12 LYS B O 1
ATOM 2640 N N . GLU B 1 13 ? -32 -20.172 12.664 1 70.44 13 GLU B N 1
ATOM 2641 C CA . GLU B 1 13 ? -30.828 -20.328 13.508 1 70.44 13 GLU B CA 1
ATOM 2642 C C . GLU B 1 13 ? -30.484 -19.016 14.219 1 70.44 13 GLU B C 1
ATOM 2644 O O . GLU B 1 13 ? -30.609 -17.938 13.641 1 70.44 13 GLU B O 1
ATOM 2649 N N . ALA B 1 14 ? -30.297 -19.078 15.555 1 83.44 14 ALA B N 1
ATOM 2650 C CA . ALA B 1 14 ? -30.016 -17.938 16.438 1 83.44 14 ALA B CA 1
ATOM 2651 C C . ALA B 1 14 ? -28.719 -17.234 16.047 1 83.44 14 ALA B C 1
ATOM 2653 O O . ALA B 1 14 ? -27.688 -17.891 15.859 1 83.44 14 ALA B O 1
ATOM 2654 N N . THR B 1 15 ? -28.844 -16 15.648 1 91.19 15 THR B N 1
ATOM 2655 C CA . THR B 1 15 ? -27.672 -15.18 15.359 1 91.19 15 THR B CA 1
ATOM 2656 C C . THR B 1 15 ? -26.938 -14.82 16.656 1 91.19 15 THR B C 1
ATOM 2658 O O . THR B 1 15 ? -27.562 -14.703 17.703 1 91.19 15 THR B O 1
ATOM 2661 N N . VAL B 1 16 ? -25.656 -14.844 16.594 1 95 16 VAL B N 1
ATOM 2662 C CA . VAL B 1 16 ? -24.797 -14.492 17.734 1 95 16 VAL B CA 1
ATOM 2663 C C . VAL B 1 16 ? -24.516 -12.992 17.719 1 95 16 VAL B C 1
ATOM 2665 O O . VAL B 1 16 ? -24.094 -12.445 16.703 1 95 16 VAL B O 1
ATOM 2668 N N . PRO B 1 17 ? -24.75 -12.312 18.844 1 93.25 17 PRO B N 1
ATOM 2669 C CA . PRO B 1 17 ? -24.422 -10.883 18.906 1 93.25 17 PRO B CA 1
ATOM 2670 C C . PRO B 1 17 ? -22.938 -10.617 18.688 1 93.25 17 PRO B C 1
ATOM 2672 O O . PRO B 1 17 ? -22.094 -11.406 19.109 1 93.25 17 PRO B O 1
ATOM 2675 N N . GLU B 1 18 ? -22.625 -9.523 18.094 1 91.5 18 GLU B N 1
ATOM 2676 C CA . GLU B 1 18 ? -21.25 -9.148 17.719 1 91.5 18 GLU B CA 1
ATOM 2677 C C . GLU B 1 18 ? -20.328 -9.18 18.938 1 91.5 18 GLU B C 1
ATOM 2679 O O . GLU B 1 18 ? -19.172 -9.602 18.828 1 91.5 18 GLU B O 1
ATOM 2684 N N . LEU B 1 19 ? -20.797 -8.75 20.047 1 91.44 19 LEU B N 1
ATOM 2685 C CA . LEU B 1 19 ? -20 -8.68 21.266 1 91.44 19 LEU B CA 1
ATOM 2686 C C . LEU B 1 19 ? -19.547 -10.07 21.688 1 91.44 19 LEU B C 1
ATOM 2688 O O . LEU B 1 19 ? -18.547 -10.203 22.406 1 91.44 19 LEU B O 1
ATOM 2692 N N . ASP B 1 20 ? -20.234 -11.094 21.234 1 94.44 20 ASP B N 1
ATOM 2693 C CA . ASP B 1 20 ? -19.922 -12.461 21.641 1 94.44 20 ASP B CA 1
ATOM 2694 C C . ASP B 1 20 ? -19.094 -13.172 20.562 1 94.44 20 ASP B C 1
ATOM 2696 O O . ASP B 1 20 ? -18.766 -14.352 20.719 1 94.44 20 ASP B O 1
ATOM 2700 N N . TRP B 1 21 ? -18.797 -12.516 19.5 1 96 21 TRP B N 1
ATOM 2701 C CA . TRP B 1 21 ? -17.922 -13.109 18.484 1 96 21 TRP B CA 1
ATOM 2702 C C . TRP B 1 21 ? -16.531 -13.398 19.047 1 96 21 TRP B C 1
ATOM 2704 O O . TRP B 1 21 ? -16 -12.609 19.844 1 96 21 TRP B O 1
ATOM 2714 N N . PRO B 1 22 ? -15.906 -14.508 18.75 1 97.06 22 PRO B N 1
ATOM 2715 C CA . PRO B 1 22 ? -14.562 -14.828 19.25 1 97.06 22 PRO B CA 1
ATOM 2716 C C . PRO B 1 22 ? -13.469 -14.055 18.516 1 97.06 22 PRO B C 1
ATOM 2718 O O . PRO B 1 22 ? -12.281 -14.312 18.734 1 97.06 22 PRO B O 1
ATOM 2721 N N . PHE B 1 23 ? -13.828 -13.227 17.609 1 96.94 23 PHE B N 1
ATOM 2722 C CA . PHE B 1 23 ? -12.945 -12.375 16.828 1 96.94 23 PHE B CA 1
ATOM 2723 C C . PHE B 1 23 ? -13.523 -10.969 16.703 1 96.94 23 PHE B C 1
ATOM 2725 O O . PHE B 1 23 ? -14.602 -10.688 17.219 1 96.94 23 PHE B O 1
ATOM 2732 N N . LYS B 1 24 ? -12.727 -10.078 16.062 1 95.44 24 LYS B N 1
ATOM 2733 C CA . LYS B 1 24 ? -13.164 -8.695 15.875 1 95.44 24 LYS B CA 1
ATOM 2734 C C . LYS B 1 24 ? -12.992 -8.258 14.43 1 95.44 24 LYS B C 1
ATOM 2736 O O . LYS B 1 24 ? -12.031 -8.648 13.766 1 95.44 24 LYS B O 1
ATOM 2741 N N . LEU B 1 25 ? -13.938 -7.477 14.008 1 94.31 25 LEU B N 1
ATOM 2742 C CA . LEU B 1 25 ? -13.852 -6.883 12.672 1 94.31 25 LEU B CA 1
ATOM 2743 C C . LEU B 1 25 ? -12.664 -5.938 12.578 1 94.31 25 LEU B C 1
ATOM 2745 O O . LEU B 1 25 ? -12.461 -5.086 13.445 1 94.31 25 LEU B O 1
ATOM 2749 N N . ILE B 1 26 ? -11.844 -6.133 11.539 1 94.56 26 ILE B N 1
ATOM 2750 C CA . ILE B 1 26 ? -10.703 -5.25 11.344 1 94.56 26 ILE B CA 1
ATOM 2751 C C . ILE B 1 26 ? -11.141 -3.986 10.609 1 94.56 26 ILE B C 1
ATOM 2753 O O . ILE B 1 26 ? -11.68 -4.059 9.5 1 94.56 26 ILE B O 1
ATOM 2757 N N . LYS B 1 27 ? -10.836 -2.9 11.227 1 89.38 27 LYS B N 1
ATOM 2758 C CA . LYS B 1 27 ? -11.18 -1.608 10.641 1 89.38 27 LYS B CA 1
ATOM 2759 C C . LYS B 1 27 ? -10.188 -1.209 9.555 1 89.38 27 LYS B C 1
ATOM 2761 O O . LYS B 1 27 ? -9.008 -1.563 9.625 1 89.38 27 LYS B O 1
ATOM 2766 N N . SER B 1 28 ? -10.664 -0.551 8.602 1 85.31 28 SER B N 1
ATOM 2767 C CA . SER B 1 28 ? -9.773 -0 7.582 1 85.31 28 SER B CA 1
ATOM 2768 C C . SER B 1 28 ? -9.062 1.252 8.086 1 85.31 28 SER B C 1
ATOM 2770 O O . SER B 1 28 ? -9.398 1.775 9.156 1 85.31 28 SER B O 1
ATOM 2772 N N . HIS B 1 29 ? -8.031 1.653 7.289 1 80.88 29 HIS B N 1
ATOM 2773 C CA . HIS B 1 29 ? -7.309 2.869 7.652 1 80.88 29 HIS B CA 1
ATOM 2774 C C . HIS B 1 29 ? -8.234 4.082 7.645 1 80.88 29 HIS B C 1
ATOM 2776 O O . HIS B 1 29 ? -8.023 5.031 8.398 1 80.88 29 HIS B O 1
ATOM 2782 N N . LEU B 1 30 ? -9.242 4.047 6.852 1 82.19 30 LEU B N 1
ATOM 2783 C CA . LEU B 1 30 ? -10.211 5.137 6.812 1 82.19 30 LEU B CA 1
ATOM 2784 C C . LEU B 1 30 ? -11.078 5.141 8.07 1 82.19 30 LEU B C 1
ATOM 2786 O O . LEU B 1 30 ? -11.445 6.207 8.57 1 82.19 30 LEU B O 1
ATOM 2790 N N . GLU B 1 31 ? -11.336 3.982 8.492 1 86.88 31 GLU B N 1
ATOM 2791 C CA . GLU B 1 31 ? -12.188 3.84 9.672 1 86.88 31 GLU B CA 1
ATOM 2792 C C . GLU B 1 31 ? -11.43 4.184 10.945 1 86.88 31 GLU B C 1
ATOM 2794 O O . GLU B 1 31 ? -12.031 4.496 11.969 1 86.88 31 GLU B O 1
ATOM 2799 N N . THR B 1 32 ? -10.125 4.121 10.867 1 87.69 32 THR B N 1
ATOM 2800 C CA . THR B 1 32 ? -9.328 4.426 12.055 1 87.69 32 THR B CA 1
ATOM 2801 C C . THR B 1 32 ? -8.758 5.84 11.969 1 87.69 32 THR B C 1
ATOM 2803 O O . THR B 1 32 ? -8.039 6.277 12.867 1 87.69 32 THR B O 1
ATOM 2806 N N . ARG B 1 33 ? -9.047 6.445 10.961 1 87.56 33 ARG B N 1
ATOM 2807 C CA . ARG B 1 33 ? -8.555 7.809 10.781 1 87.56 33 ARG B CA 1
ATOM 2808 C C . ARG B 1 33 ? -8.961 8.695 11.961 1 87.56 33 ARG B C 1
ATOM 2810 O O . ARG B 1 33 ? -10.102 8.633 12.422 1 87.56 33 ARG B O 1
ATOM 2817 N N . LYS B 1 34 ? -7.969 9.469 12.375 1 91.94 34 LYS B N 1
ATOM 2818 C CA . LYS B 1 34 ? -8.273 10.438 13.422 1 91.94 34 LYS B CA 1
ATOM 2819 C C . LYS B 1 34 ? -8.969 11.664 12.852 1 91.94 34 LYS B C 1
ATOM 2821 O O . LYS B 1 34 ? -9.016 11.852 11.633 1 91.94 34 LYS B O 1
ATOM 2826 N N . LEU B 1 35 ? -9.5 12.445 13.766 1 94.19 35 LEU B N 1
ATOM 2827 C CA . LEU B 1 35 ? -10.211 13.648 13.352 1 94.19 35 LEU B CA 1
ATOM 2828 C C . LEU B 1 35 ? -9.273 14.609 12.617 1 94.19 35 LEU B C 1
ATOM 2830 O O . LEU B 1 35 ? -8.242 15.016 13.156 1 94.19 35 LEU B O 1
ATOM 2834 N N . GLU B 1 36 ? -9.57 14.781 11.43 1 92.94 36 GLU B N 1
ATOM 2835 C CA . GLU B 1 36 ? -8.945 15.82 10.617 1 92.94 36 GLU B CA 1
ATOM 2836 C C . GLU B 1 36 ? -9.938 16.938 10.289 1 92.94 36 GLU B C 1
ATOM 2838 O O . GLU B 1 36 ? -11.094 16.656 9.961 1 92.94 36 GLU B O 1
ATOM 2843 N N . THR B 1 37 ? -9.445 18.172 10.414 1 93.44 37 THR B N 1
ATOM 2844 C CA . THR B 1 37 ? -10.383 19.266 10.203 1 93.44 37 THR B CA 1
ATOM 2845 C C . THR B 1 37 ? -9.945 20.125 9.016 1 93.44 37 THR B C 1
ATOM 2847 O O . THR B 1 37 ? -8.797 20.031 8.57 1 93.44 37 THR B O 1
ATOM 2850 N N . GLU B 1 38 ? -10.883 20.719 8.492 1 92.12 38 GLU B N 1
ATOM 2851 C CA . GLU B 1 38 ? -10.672 21.734 7.453 1 92.12 38 GLU B CA 1
ATOM 2852 C C . GLU B 1 38 ? -11.383 23.031 7.805 1 92.12 38 GLU B C 1
ATOM 2854 O O . GLU B 1 38 ? -12.5 23.031 8.328 1 92.12 38 GLU B O 1
ATOM 2859 N N . ASN B 1 39 ? -10.695 24.094 7.488 1 93.81 39 ASN B N 1
ATOM 2860 C CA . ASN B 1 39 ? -11.258 25.391 7.82 1 93.81 39 ASN B CA 1
ATOM 2861 C C . ASN B 1 39 ? -12.312 25.828 6.805 1 93.81 39 ASN B C 1
ATOM 2863 O O . ASN B 1 39 ? -12.102 25.719 5.598 1 93.81 39 ASN B O 1
ATOM 2867 N N . VAL B 1 40 ? -13.406 26.359 7.395 1 94.06 40 VAL B N 1
ATOM 2868 C CA . VAL B 1 40 ? -14.477 26.891 6.559 1 94.06 40 VAL B CA 1
ATOM 2869 C C . VAL B 1 40 ? -14.969 28.219 7.113 1 94.06 40 VAL B C 1
ATOM 2871 O O . VAL B 1 40 ? -14.742 28.531 8.289 1 94.06 40 VAL B O 1
ATOM 2874 N N . TRP B 1 41 ? -15.562 29 6.254 1 94.19 41 TRP B N 1
ATOM 2875 C CA . TRP B 1 41 ? -16.219 30.219 6.688 1 94.19 41 TRP B CA 1
ATOM 2876 C C . TRP B 1 41 ? -17.609 29.938 7.234 1 94.19 41 TRP B C 1
ATOM 2878 O O . TRP B 1 41 ? -18.422 29.297 6.566 1 94.19 41 TRP B O 1
ATOM 2888 N N . ILE B 1 42 ? -17.859 30.438 8.445 1 94.75 42 ILE B N 1
ATOM 2889 C CA . ILE B 1 42 ? -19.172 30.312 9.078 1 94.75 42 ILE B CA 1
ATOM 2890 C C . ILE B 1 42 ? -19.797 31.688 9.25 1 94.75 42 ILE B C 1
ATOM 2892 O O . ILE B 1 42 ? -19.109 32.656 9.617 1 94.75 42 ILE B O 1
ATOM 2896 N N . ALA B 1 43 ? -21 31.797 8.984 1 95 43 ALA B N 1
ATOM 2897 C CA . ALA B 1 43 ? -21.75 33 9.266 1 95 43 ALA B CA 1
ATOM 2898 C C . ALA B 1 43 ? -22.766 32.781 10.375 1 95 43 ALA B C 1
ATOM 2900 O O . ALA B 1 43 ? -23.438 31.766 10.414 1 95 43 ALA B O 1
ATOM 2901 N N . CYS B 1 44 ? -22.828 33.719 11.266 1 93.94 44 CYS B N 1
ATOM 2902 C CA . CYS B 1 44 ? -23.812 33.75 12.344 1 93.94 44 CYS B CA 1
ATOM 2903 C C . CYS B 1 44 ? -24.891 34.781 12.086 1 93.94 44 CYS B C 1
ATOM 2905 O O . CYS B 1 44 ? -24.578 35.938 11.812 1 93.94 44 CYS B O 1
ATOM 2907 N N . PHE B 1 45 ? -26.141 34.375 12.188 1 92.62 45 PHE B N 1
ATOM 2908 C CA . PHE B 1 45 ? -27.219 35.281 11.836 1 92.62 45 PHE B CA 1
ATOM 2909 C C . PHE B 1 45 ? -28.5 34.906 12.555 1 92.62 45 PHE B C 1
ATOM 2911 O O . PHE B 1 45 ? -28.594 33.844 13.148 1 92.62 45 PHE B O 1
ATOM 2918 N N . GLU B 1 46 ? -29.438 35.812 12.562 1 91.06 46 GLU B N 1
ATOM 2919 C CA . GLU B 1 46 ? -30.75 35.562 13.156 1 91.06 46 GLU B CA 1
ATOM 2920 C C . GLU B 1 46 ? -31.609 34.688 12.266 1 91.06 46 GLU B C 1
ATOM 2922 O O . GLU B 1 46 ? -31.5 34.719 11.039 1 91.06 46 GLU B O 1
ATOM 2927 N N . PRO B 1 47 ? -32.5 33.906 12.797 1 92.06 47 PRO B N 1
ATOM 2928 C CA . PRO B 1 47 ? -33.344 32.938 12.07 1 92.06 47 PRO B CA 1
ATOM 2929 C C . PRO B 1 47 ? -34.125 33.594 10.93 1 92.06 47 PRO B C 1
ATOM 2931 O O . PRO B 1 47 ? -34.438 32.938 9.93 1 92.06 47 PRO B O 1
ATOM 2934 N N . LYS B 1 48 ? -34.375 34.875 11.055 1 92.5 48 LYS B N 1
ATOM 2935 C CA . LYS B 1 48 ? -35.188 35.531 10.039 1 92.5 48 LYS B CA 1
ATOM 2936 C C . LYS B 1 48 ? -34.438 35.594 8.703 1 92.5 48 LYS B C 1
ATOM 2938 O O . LYS B 1 48 ? -35.062 35.75 7.652 1 92.5 48 LYS B O 1
ATOM 2943 N N . TYR B 1 49 ? -33.188 35.438 8.75 1 93.69 49 TYR B N 1
ATOM 2944 C CA . TYR B 1 49 ? -32.406 35.5 7.523 1 93.69 49 TYR B CA 1
ATOM 2945 C C . TYR B 1 49 ? -32.094 34.125 6.973 1 93.69 49 TYR B C 1
ATOM 2947 O O . TYR B 1 49 ? -31.375 33.969 5.98 1 93.69 49 TYR B O 1
ATOM 2955 N N . ALA B 1 50 ? -32.562 33.094 7.539 1 92.62 50 ALA B N 1
ATOM 2956 C CA . ALA B 1 50 ? -32.219 31.703 7.227 1 92.62 50 ALA B CA 1
ATOM 2957 C C . ALA B 1 50 ? -32.469 31.391 5.75 1 92.62 50 ALA B C 1
ATOM 2959 O O . ALA B 1 50 ? -31.625 30.828 5.078 1 92.62 50 ALA B O 1
ATOM 2960 N N . SER B 1 51 ? -33.531 31.781 5.242 1 93.5 51 SER B N 1
ATOM 2961 C CA . SER B 1 51 ? -33.875 31.5 3.854 1 93.5 51 SER B CA 1
ATOM 2962 C C . SER B 1 51 ? -32.938 32.188 2.887 1 93.5 51 SER B C 1
ATOM 2964 O O . SER B 1 51 ? -32.469 31.594 1.92 1 93.5 51 SER B O 1
ATOM 2966 N N . LYS B 1 52 ? -32.75 33.438 3.174 1 93.44 52 LYS B N 1
ATOM 2967 C CA . LYS B 1 52 ? -31.875 34.25 2.305 1 93.44 52 LYS B CA 1
ATOM 2968 C C . LYS B 1 52 ? -30.453 33.688 2.303 1 93.44 52 LYS B C 1
ATOM 2970 O O . LYS B 1 52 ? -29.812 33.594 1.246 1 93.44 52 LYS B O 1
ATOM 2975 N N . VAL B 1 53 ? -30 33.375 3.492 1 93.19 53 VAL B N 1
ATOM 2976 C CA . VAL B 1 53 ? -28.625 32.875 3.633 1 93.19 53 VAL B CA 1
ATOM 2977 C C . VAL B 1 53 ? -28.5 31.516 2.955 1 93.19 53 VAL B C 1
ATOM 2979 O O . VAL B 1 53 ? -27.516 31.25 2.258 1 93.19 53 VAL B O 1
ATOM 2982 N N . THR B 1 54 ? -29.406 30.656 3.146 1 91.19 54 THR B N 1
ATOM 2983 C CA . THR B 1 54 ? -29.391 29.344 2.52 1 91.19 54 THR B CA 1
ATOM 2984 C C . THR B 1 54 ? -29.391 29.469 0.999 1 91.19 54 THR B C 1
ATOM 2986 O O . THR B 1 54 ? -28.703 28.719 0.305 1 91.19 54 THR B O 1
ATOM 2989 N N . GLN B 1 55 ? -30.172 30.375 0.489 1 91.62 55 GLN B N 1
ATOM 2990 C CA . GLN B 1 55 ? -30.219 30.625 -0.948 1 91.62 55 GLN B CA 1
ATOM 2991 C C . GLN B 1 55 ? -28.875 31.125 -1.459 1 91.62 55 GLN B C 1
ATOM 2993 O O . GLN B 1 55 ? -28.438 30.75 -2.545 1 91.62 55 GLN B O 1
ATOM 2998 N N . TYR B 1 56 ? -28.312 31.969 -0.695 1 92.69 56 TYR B N 1
ATOM 2999 C CA . TYR B 1 56 ? -27 32.5 -1.039 1 92.69 56 TYR B CA 1
ATOM 3000 C C . TYR B 1 56 ? -25.984 31.359 -1.159 1 92.69 56 TYR B C 1
ATOM 3002 O O . TYR B 1 56 ? -25.234 31.297 -2.139 1 92.69 56 TYR B O 1
ATOM 3010 N N . VAL B 1 57 ? -25.969 30.469 -0.186 1 90.62 57 VAL B N 1
ATOM 3011 C CA . VAL B 1 57 ? -25.016 29.359 -0.166 1 90.62 57 VAL B CA 1
ATOM 3012 C C . VAL B 1 57 ? -25.266 28.453 -1.371 1 90.62 57 VAL B C 1
ATOM 3014 O O . VAL B 1 57 ? -24.312 27.953 -1.98 1 90.62 57 VAL B O 1
ATOM 3017 N N . LYS B 1 58 ? -26.469 28.25 -1.745 1 87.06 58 LYS B N 1
ATOM 3018 C CA . LYS B 1 58 ? -26.812 27.453 -2.91 1 87.06 58 LYS B CA 1
ATOM 3019 C C . LYS B 1 58 ? -26.297 28.078 -4.195 1 87.06 58 LYS B C 1
ATOM 3021 O O . LYS B 1 58 ? -25.906 27.375 -5.129 1 87.06 58 LYS B O 1
ATOM 3026 N N . GLN B 1 59 ? -26.266 29.344 -4.184 1 86.69 59 GLN B N 1
ATOM 3027 C CA . GLN B 1 59 ? -25.844 30.094 -5.371 1 86.69 59 GLN B CA 1
ATOM 3028 C C . GLN B 1 59 ? -24.328 29.984 -5.586 1 86.69 59 GLN B C 1
ATOM 3030 O O . GLN B 1 59 ? -23.859 30.016 -6.719 1 86.69 59 GLN B O 1
ATOM 3035 N N . ILE B 1 60 ? -23.688 29.828 -4.508 1 85.75 60 ILE B N 1
ATOM 3036 C CA . ILE B 1 60 ? -22.25 29.766 -4.652 1 85.75 60 ILE B CA 1
ATOM 3037 C C . ILE B 1 60 ? -21.781 28.312 -4.543 1 85.75 60 ILE B C 1
ATOM 3039 O O . ILE B 1 60 ? -20.703 28.031 -4.02 1 85.75 60 ILE B O 1
ATOM 3043 N N . ARG B 1 61 ? -22.5 27.375 -4.973 1 74.94 61 ARG B N 1
ATOM 3044 C CA . ARG B 1 61 ? -22.266 25.953 -4.871 1 74.94 61 ARG B CA 1
ATOM 3045 C C . ARG B 1 61 ? -20.938 25.562 -5.531 1 74.94 61 ARG B C 1
ATOM 3047 O O . ARG B 1 61 ? -20.234 24.672 -5.059 1 74.94 61 ARG B O 1
ATOM 3054 N N . SER B 1 62 ? -20.719 26.25 -6.566 1 74.38 62 SER B N 1
ATOM 3055 C CA . SER B 1 62 ? -19.5 25.984 -7.309 1 74.38 62 SER B CA 1
ATOM 3056 C C . SER B 1 62 ? -18.266 26.234 -6.457 1 74.38 62 SER B C 1
ATOM 3058 O O . SER B 1 62 ? -17.188 25.688 -6.719 1 74.38 62 SER B O 1
ATOM 3060 N N . LYS B 1 63 ? -18.453 27.109 -5.477 1 72.25 63 LYS B N 1
ATOM 3061 C CA . LYS B 1 63 ? -17.344 27.453 -4.605 1 72.25 63 LYS B CA 1
ATOM 3062 C C . LYS B 1 63 ? -17.266 26.516 -3.4 1 72.25 63 LYS B C 1
ATOM 3064 O O . LYS B 1 63 ? -16.328 26.609 -2.598 1 72.25 63 LYS B O 1
ATOM 3069 N N . GLN B 1 64 ? -18.297 25.734 -3.406 1 69.75 64 GLN B N 1
ATOM 3070 C CA . GLN B 1 64 ? -18.359 24.812 -2.271 1 69.75 64 GLN B CA 1
ATOM 3071 C C . GLN B 1 64 ? -17.578 23.531 -2.562 1 69.75 64 GLN B C 1
ATOM 3073 O O . GLN B 1 64 ? -17.359 23.188 -3.723 1 69.75 64 GLN B O 1
ATOM 3078 N N . LYS B 1 65 ? -16.859 23.016 -1.632 1 67.38 65 LYS B N 1
ATOM 3079 C CA . LYS B 1 65 ? -16.219 21.703 -1.739 1 67.38 65 LYS B CA 1
ATOM 3080 C C . LYS B 1 65 ? -17.219 20.578 -1.46 1 67.38 65 LYS B C 1
ATOM 3082 O O . LYS B 1 65 ? -17.719 20.453 -0.341 1 67.38 65 LYS B O 1
ATOM 3087 N N . GLU B 1 66 ? -17.547 19.828 -2.52 1 66.75 66 GLU B N 1
ATOM 3088 C CA . GLU B 1 66 ? -18.469 18.719 -2.391 1 66.75 66 GLU B CA 1
ATOM 3089 C C . GLU B 1 66 ? -18.016 17.75 -1.301 1 66.75 66 GLU B C 1
ATOM 3091 O O . GLU B 1 66 ? -18.828 17.031 -0.71 1 66.75 66 GLU B O 1
ATOM 3096 N N . SER B 1 67 ? -16.812 17.922 -0.984 1 66.5 67 SER B N 1
ATOM 3097 C CA . SER B 1 67 ? -16.25 16.969 -0.033 1 66.5 67 SER B CA 1
ATOM 3098 C C . SER B 1 67 ? -16.734 17.25 1.386 1 66.5 67 SER B C 1
ATOM 3100 O O . SER B 1 67 ? -16.516 16.453 2.295 1 66.5 67 SER B O 1
ATOM 3102 N N . LEU B 1 68 ? -17.469 18.328 1.613 1 76.12 68 LEU B N 1
ATOM 3103 C CA . LEU B 1 68 ? -17.922 18.656 2.965 1 76.12 68 LEU B CA 1
ATOM 3104 C C . LEU B 1 68 ? -19.422 18.391 3.123 1 76.12 68 LEU B C 1
ATOM 3106 O O . LEU B 1 68 ? -20.047 18.922 4.027 1 76.12 68 LEU B O 1
ATOM 3110 N N . LEU B 1 69 ? -19.922 17.609 2.273 1 78.19 69 LEU B N 1
ATOM 3111 C CA . LEU B 1 69 ? -21.344 17.312 2.26 1 78.19 69 LEU B CA 1
ATOM 3112 C C . LEU B 1 69 ? -21.75 16.531 3.498 1 78.19 69 LEU B C 1
ATOM 3114 O O . LEU B 1 69 ? -22.938 16.484 3.85 1 78.19 69 LEU B O 1
ATOM 3118 N N . HIS B 1 70 ? -20.812 15.992 4.113 1 89.12 70 HIS B N 1
ATOM 3119 C CA . HIS B 1 70 ? -21.125 15.227 5.312 1 89.12 70 HIS B CA 1
ATOM 3120 C C . HIS B 1 70 ? -21.391 16.156 6.5 1 89.12 70 HIS B C 1
ATOM 3122 O O . HIS B 1 70 ? -21.938 15.719 7.516 1 89.12 70 HIS B O 1
ATOM 3128 N N . CYS B 1 71 ? -21.016 17.359 6.414 1 91.88 71 CYS B N 1
ATOM 3129 C CA . CYS B 1 71 ? -21.281 18.344 7.461 1 91.88 71 CYS B CA 1
ATOM 3130 C C . CYS B 1 71 ? -22.656 18.969 7.27 1 91.88 71 CYS B C 1
ATOM 3132 O O . CYS B 1 71 ? -23 19.406 6.168 1 91.88 71 CYS B O 1
ATOM 3134 N N . ASN B 1 72 ? -23.391 18.969 8.352 1 91.62 72 ASN B N 1
ATOM 3135 C CA . ASN B 1 72 ? -24.625 19.734 8.273 1 91.62 72 ASN B CA 1
ATOM 3136 C C . ASN B 1 72 ? -24.359 21.203 7.938 1 91.62 72 ASN B C 1
ATOM 3138 O O . ASN B 1 72 ? -23.531 21.844 8.586 1 91.62 72 ASN B O 1
ATOM 3142 N N . ARG B 1 73 ? -25.062 21.641 7.066 1 88.94 73 ARG B N 1
ATOM 3143 C CA . ARG B 1 73 ? -24.797 23 6.59 1 88.94 73 ARG B CA 1
ATOM 3144 C C . ARG B 1 73 ? -25.172 24.031 7.641 1 88.94 73 ARG B C 1
ATOM 3146 O O . ARG B 1 73 ? -24.516 25.078 7.758 1 88.94 73 ARG B O 1
ATOM 3153 N N . LEU B 1 74 ? -26.219 23.766 8.328 1 91.56 74 LEU B N 1
ATOM 3154 C CA . LEU B 1 74 ? -26.781 24.703 9.297 1 91.56 74 LEU B CA 1
ATOM 3155 C C . LEU B 1 74 ? -26.797 24.078 10.695 1 91.56 74 LEU B C 1
ATOM 3157 O O . LEU B 1 74 ? -27.109 22.891 10.852 1 91.56 74 LEU B O 1
ATOM 3161 N N . ARG B 1 75 ? -26.453 24.891 11.641 1 91.75 75 ARG B N 1
ATOM 3162 C CA . ARG B 1 75 ? -26.656 24.438 13.016 1 91.75 75 ARG B CA 1
ATOM 3163 C C . ARG B 1 75 ? -27.219 25.547 13.883 1 91.75 75 ARG B C 1
ATOM 3165 O O . ARG B 1 75 ? -27.047 26.734 13.578 1 91.75 75 ARG B O 1
ATOM 3172 N N . ARG B 1 76 ? -27.906 25.141 14.906 1 90.56 76 ARG B N 1
ATOM 3173 C CA . ARG B 1 76 ? -28.547 26.047 15.844 1 90.56 76 ARG B CA 1
ATOM 3174 C C . ARG B 1 76 ? -27.734 26.172 17.141 1 90.56 76 ARG B C 1
ATOM 3176 O O . ARG B 1 76 ? -27.266 25.172 17.672 1 90.56 76 ARG B O 1
ATOM 3183 N N . ILE B 1 77 ? -27.484 27.375 17.438 1 87.69 77 ILE B N 1
ATOM 3184 C CA . ILE B 1 77 ? -26.797 27.594 18.703 1 87.69 77 ILE B CA 1
ATOM 3185 C C . ILE B 1 77 ? -27.547 28.656 19.516 1 87.69 77 ILE B C 1
ATOM 3187 O O . ILE B 1 77 ? -28.312 29.438 18.953 1 87.69 77 ILE B O 1
ATOM 3191 N N . GLN B 1 78 ? -27.453 28.5 20.844 1 82.31 78 GLN B N 1
ATOM 3192 C CA . GLN B 1 78 ? -27.984 29.531 21.719 1 82.31 78 GLN B CA 1
ATOM 3193 C C . GLN B 1 78 ? -26.922 30.562 22.078 1 82.31 78 GLN B C 1
ATOM 3195 O O . GLN B 1 78 ? -25.797 30.203 22.438 1 82.31 78 GLN B O 1
ATOM 3200 N N . ASP B 1 79 ? -27.188 31.734 21.891 1 71.88 79 ASP B N 1
ATOM 3201 C CA . ASP B 1 79 ? -26.219 32.812 22.156 1 71.88 79 ASP B CA 1
ATOM 3202 C C . ASP B 1 79 ? -26.109 33.062 23.656 1 71.88 79 ASP B C 1
ATOM 3204 O O . ASP B 1 79 ? -26.781 32.406 24.469 1 71.88 79 ASP B O 1
ATOM 3208 N N . GLU B 1 80 ? -25.188 33.938 24.047 1 70.38 80 GLU B N 1
ATOM 3209 C CA . GLU B 1 80 ? -24.922 34.281 25.438 1 70.38 80 GLU B CA 1
ATOM 3210 C C . GLU B 1 80 ? -26.203 34.75 26.141 1 70.38 80 GLU B C 1
ATOM 3212 O O . GLU B 1 80 ? -26.344 34.562 27.344 1 70.38 80 GLU B O 1
ATOM 3217 N N . ASN B 1 81 ? -27.109 35.375 25.406 1 75.12 81 ASN B N 1
ATOM 3218 C CA . ASN B 1 81 ? -28.344 35.906 26 1 75.12 81 ASN B CA 1
ATOM 3219 C C . ASN B 1 81 ? -29.484 34.906 25.922 1 75.12 81 ASN B C 1
ATOM 3221 O O . ASN B 1 81 ? -30.625 35.219 26.281 1 75.12 81 ASN B O 1
ATOM 3225 N N . GLY B 1 82 ? -29.172 33.781 25.422 1 76.94 82 GLY B N 1
ATOM 3226 C CA . GLY B 1 82 ? -30.172 32.719 25.359 1 76.94 82 GLY B CA 1
ATOM 3227 C C . GLY B 1 82 ? -30.969 32.75 24.062 1 76.94 82 GLY B C 1
ATOM 3228 O O . GLY B 1 82 ? -31.906 31.969 23.875 1 76.94 82 GLY B O 1
ATOM 3229 N N . SER B 1 83 ? -30.625 33.719 23.234 1 81.75 83 SER B N 1
ATOM 3230 C CA . SER B 1 83 ? -31.359 33.812 21.969 1 81.75 83 SER B CA 1
ATOM 3231 C C . SER B 1 83 ? -30.844 32.812 20.953 1 81.75 83 SER B C 1
ATOM 3233 O O . SER B 1 83 ? -29.656 32.5 20.938 1 81.75 83 SER B O 1
ATOM 3235 N N . LEU B 1 84 ? -31.781 32.375 20.125 1 87.31 84 LEU B N 1
ATOM 3236 C CA . LEU B 1 84 ? -31.469 31.406 19.078 1 87.31 84 LEU B CA 1
ATOM 3237 C C . LEU B 1 84 ? -30.672 32.062 17.953 1 87.31 84 LEU B C 1
ATOM 3239 O O . LEU B 1 84 ? -31.016 33.156 17.5 1 87.31 84 LEU B O 1
ATOM 3243 N N . GLU B 1 85 ? -29.516 31.516 17.688 1 90.12 85 GLU B N 1
ATOM 3244 C CA . GLU B 1 85 ? -28.703 31.938 16.547 1 90.12 85 GLU B CA 1
ATOM 3245 C C . GLU B 1 85 ? -28.406 30.766 15.625 1 90.12 85 GLU B C 1
ATOM 3247 O O . GLU B 1 85 ? -28.312 29.609 16.078 1 90.12 85 GLU B O 1
ATOM 3252 N N . LEU B 1 86 ? -28.391 31.125 14.359 1 93.94 86 LEU B N 1
ATOM 3253 C CA . LEU B 1 86 ? -28.078 30.109 13.359 1 93.94 86 LEU B CA 1
ATOM 3254 C C . LEU B 1 86 ? -26.656 30.297 12.828 1 93.94 86 LEU B C 1
ATOM 3256 O O . LEU B 1 86 ? -26.172 31.422 12.711 1 93.94 86 LEU B O 1
ATOM 3260 N N . GLN B 1 87 ? -26.031 29.266 12.711 1 95 87 GLN B N 1
ATOM 3261 C CA . GLN B 1 87 ? -24.719 29.25 12.062 1 95 87 GLN B CA 1
ATOM 3262 C C . GLN B 1 87 ? -24.719 28.391 10.805 1 95 87 GLN B C 1
ATOM 3264 O O . GLN B 1 87 ? -25.297 27.297 10.805 1 95 87 GLN B O 1
ATOM 3269 N N . ILE B 1 88 ? -24.188 28.906 9.758 1 93.62 88 ILE B N 1
ATOM 3270 C CA . ILE B 1 88 ? -24.188 28.172 8.5 1 93.62 88 ILE B CA 1
ATOM 3271 C C . ILE B 1 88 ? -22.766 28.125 7.926 1 93.62 88 ILE B C 1
ATOM 3273 O O . ILE B 1 88 ? -22.031 29.094 8.023 1 93.62 88 ILE B O 1
ATOM 3277 N N . ILE B 1 89 ? -22.422 26.969 7.34 1 93.75 89 ILE B N 1
ATOM 3278 C CA . ILE B 1 89 ? -21.172 26.844 6.59 1 93.75 89 ILE B CA 1
ATOM 3279 C C . ILE B 1 89 ? -21.328 27.5 5.223 1 93.75 89 ILE B C 1
ATOM 3281 O O . ILE B 1 89 ? -22.156 27.094 4.418 1 93.75 89 ILE B O 1
ATOM 3285 N N . ILE B 1 90 ? -20.5 28.438 4.98 1 93 90 ILE B N 1
ATOM 3286 C CA . ILE B 1 90 ? -20.594 29.156 3.713 1 93 90 ILE B CA 1
ATOM 3287 C C . ILE B 1 90 ? -19.75 28.453 2.658 1 93 90 ILE B C 1
ATOM 3289 O O . ILE B 1 90 ? -20.266 27.969 1.647 1 93 90 ILE B O 1
ATOM 3293 N N . CYS B 1 91 ? -18.422 28.391 2.891 1 91.94 91 CYS B N 1
ATOM 3294 C CA . CYS B 1 91 ? -17.484 27.781 1.947 1 91.94 91 CYS B CA 1
ATOM 3295 C C . CYS B 1 91 ? -16.125 27.531 2.605 1 91.94 91 CYS B C 1
ATOM 3297 O O . CYS B 1 91 ? -15.867 28.016 3.701 1 91.94 91 CYS B O 1
ATOM 3299 N N . PRO B 1 92 ? -15.305 26.672 1.919 1 91.88 92 PRO B N 1
ATOM 3300 C CA . PRO B 1 92 ? -13.945 26.469 2.432 1 91.88 92 PRO B CA 1
ATOM 3301 C C . PRO B 1 92 ? -13.133 27.766 2.467 1 91.88 92 PRO B C 1
ATOM 3303 O O . PRO B 1 92 ? -13.359 28.656 1.656 1 91.88 92 PRO B O 1
ATOM 3306 N N . GLU B 1 93 ? -12.227 27.844 3.312 1 91.88 93 GLU B N 1
ATOM 3307 C CA . GLU B 1 93 ? -11.414 29.031 3.553 1 91.88 93 GLU B CA 1
ATOM 3308 C C . GLU B 1 93 ? -10.773 29.531 2.262 1 91.88 93 GLU B C 1
ATOM 3310 O O . GLU B 1 93 ? -10.695 30.75 2.023 1 91.88 93 GLU B O 1
ATOM 3315 N N . LYS B 1 94 ? -10.367 28.594 1.436 1 88.5 94 LYS B N 1
ATOM 3316 C CA . LYS B 1 94 ? -9.578 28.938 0.257 1 88.5 94 LYS B CA 1
ATOM 3317 C C . LYS B 1 94 ? -10.469 29.484 -0.855 1 88.5 94 LYS B C 1
ATOM 3319 O O . LYS B 1 94 ? -9.969 30.109 -1.802 1 88.5 94 LYS B O 1
ATOM 3324 N N . SER B 1 95 ? -11.734 29.406 -0.73 1 90.31 95 SER B N 1
ATOM 3325 C CA . SER B 1 95 ? -12.641 29.734 -1.826 1 90.31 95 SER B CA 1
ATOM 3326 C C . SER B 1 95 ? -12.984 31.219 -1.844 1 90.31 95 SER B C 1
ATOM 3328 O O . SER B 1 95 ? -13.195 31.797 -2.91 1 90.31 95 SER B O 1
ATOM 3330 N N . MET B 1 96 ? -13.195 31.844 -0.685 1 91.44 96 MET B N 1
ATOM 3331 C CA . MET B 1 96 ? -13.57 33.25 -0.561 1 91.44 96 MET B CA 1
ATOM 3332 C C . MET B 1 96 ? -12.922 33.875 0.665 1 91.44 96 MET B C 1
ATOM 3334 O O . MET B 1 96 ? -12.398 33.188 1.527 1 91.44 96 MET B O 1
ATOM 3338 N N . THR B 1 97 ? -12.977 35.188 0.641 1 92.06 97 THR B N 1
ATOM 3339 C CA . THR B 1 97 ? -12.547 35.906 1.83 1 92.06 97 THR B CA 1
ATOM 3340 C C . THR B 1 97 ? -13.75 36.375 2.645 1 92.06 97 THR B C 1
ATOM 3342 O O . THR B 1 97 ? -14.867 36.438 2.129 1 92.06 97 THR B O 1
ATOM 3345 N N . ALA B 1 98 ? -13.461 36.719 3.883 1 92.31 98 ALA B N 1
ATOM 3346 C CA . ALA B 1 98 ? -14.516 37.25 4.75 1 92.31 98 ALA B CA 1
ATOM 3347 C C . ALA B 1 98 ? -15.117 38.531 4.172 1 92.31 98 ALA B C 1
ATOM 3349 O O . ALA B 1 98 ? -16.328 38.75 4.277 1 92.31 98 ALA B O 1
ATOM 3350 N N . ASN B 1 99 ? -14.266 39.281 3.57 1 93.81 99 ASN B N 1
ATOM 3351 C CA . ASN B 1 99 ? -14.711 40.531 2.988 1 93.81 99 ASN B CA 1
ATOM 3352 C C . ASN B 1 99 ? -15.656 40.312 1.813 1 93.81 99 ASN B C 1
ATOM 3354 O O . ASN B 1 99 ? -16.641 41.031 1.654 1 93.81 99 ASN B O 1
ATOM 3358 N N . GLU B 1 100 ? -15.336 39.375 1.053 1 93.94 100 GLU B N 1
ATOM 3359 C CA . GLU B 1 100 ? -16.203 39.031 -0.079 1 93.94 100 GLU B CA 1
ATOM 3360 C C . GLU B 1 100 ? -17.578 38.562 0.392 1 93.94 100 GLU B C 1
ATOM 3362 O O . GLU B 1 100 ? -18.594 39 -0.152 1 93.94 100 GLU B O 1
ATOM 3367 N N . ILE B 1 101 ? -17.562 37.812 1.372 1 94.38 101 ILE B N 1
ATOM 3368 C CA . ILE B 1 101 ? -18.812 37.281 1.919 1 94.38 101 ILE B CA 1
ATOM 3369 C C . ILE B 1 101 ? -19.625 38.406 2.541 1 94.38 101 ILE B C 1
ATOM 3371 O O . ILE B 1 101 ? -20.828 38.5 2.342 1 94.38 101 ILE B O 1
ATOM 3375 N N . GLY B 1 102 ? -18.953 39.281 3.27 1 94.12 102 GLY B N 1
ATOM 3376 C CA . GLY B 1 102 ? -19.609 40.406 3.873 1 94.12 102 GLY B CA 1
ATOM 3377 C C . GLY B 1 102 ? -20.281 41.312 2.857 1 94.12 102 GLY B C 1
ATOM 3378 O O . GLY B 1 102 ? -21.406 41.781 3.072 1 94.12 102 GLY B O 1
ATOM 3379 N N . LYS B 1 103 ? -19.578 41.562 1.83 1 94.62 103 LYS B N 1
ATOM 3380 C CA . LYS B 1 103 ? -20.141 42.406 0.766 1 94.62 103 LYS B CA 1
ATOM 3381 C C . LYS B 1 103 ? -21.375 41.75 0.151 1 94.62 103 LYS B C 1
ATOM 3383 O O . LYS B 1 103 ? -22.359 42.438 -0.115 1 94.62 103 LYS B O 1
ATOM 3388 N N . ASP B 1 104 ? -21.25 40.469 -0.11 1 94.31 104 ASP B N 1
ATOM 3389 C CA . ASP B 1 104 ? -22.391 39.75 -0.646 1 94.31 104 ASP B CA 1
ATOM 3390 C C . ASP B 1 104 ? -23.594 39.875 0.284 1 94.31 104 ASP B C 1
ATOM 3392 O O . ASP B 1 104 ? -24.719 40.094 -0.172 1 94.31 104 ASP B O 1
ATOM 3396 N N . PHE B 1 105 ? -23.375 39.75 1.56 1 94.62 105 PHE B N 1
ATOM 3397 C CA . PHE B 1 105 ? -24.453 39.812 2.547 1 94.62 105 PHE B CA 1
ATOM 3398 C C . PHE B 1 105 ? -25.078 41.188 2.57 1 94.62 105 PHE B C 1
ATOM 3400 O O . PHE B 1 105 ? -26.297 41.312 2.633 1 94.62 105 PHE B O 1
ATOM 3407 N N . GLU B 1 106 ? -24.234 42.156 2.492 1 94.31 106 GLU B N 1
ATOM 3408 C CA . GLU B 1 106 ? -24.734 43.531 2.455 1 94.31 106 GLU B CA 1
ATOM 3409 C C . GLU B 1 106 ? -25.641 43.75 1.245 1 94.31 106 GLU B C 1
ATOM 3411 O O . GLU B 1 106 ? -26.703 44.375 1.363 1 94.31 106 GLU B O 1
ATOM 3416 N N . ASP B 1 107 ? -25.203 43.281 0.173 1 94.81 107 ASP B N 1
ATOM 3417 C CA . ASP B 1 107 ? -25.953 43.438 -1.07 1 94.81 107 ASP B CA 1
ATOM 3418 C C . ASP B 1 107 ? -27.297 42.719 -0.992 1 94.81 107 ASP B C 1
ATOM 3420 O O . ASP B 1 107 ? -28.266 43.125 -1.613 1 94.81 107 ASP B O 1
ATOM 3424 N N . LEU B 1 108 ? -27.344 41.688 -0.235 1 93.69 108 LEU B N 1
ATOM 3425 C CA . LEU B 1 108 ? -28.547 40.875 -0.141 1 93.69 108 LEU B CA 1
ATOM 3426 C C . LEU B 1 108 ? -29.406 41.281 1.059 1 93.69 108 LEU B C 1
ATOM 3428 O O . LEU B 1 108 ? -30.469 40.719 1.291 1 93.69 108 LEU B O 1
ATOM 3432 N N . GLY B 1 109 ? -28.938 42.219 1.849 1 93 109 GLY B N 1
ATOM 3433 C CA . GLY B 1 109 ? -29.672 42.688 3.014 1 93 109 GLY B CA 1
ATOM 3434 C C . GLY B 1 109 ? -29.641 41.719 4.176 1 93 109 GLY B C 1
ATOM 3435 O O . GLY B 1 109 ? -30.594 41.594 4.938 1 93 109 GLY B O 1
ATOM 3436 N N . ILE B 1 110 ? -28.609 40.938 4.176 1 93.38 110 ILE B N 1
ATOM 3437 C CA . ILE B 1 110 ? -28.453 40 5.27 1 93.38 110 ILE B CA 1
ATOM 3438 C C . ILE B 1 110 ? -27.562 40.594 6.359 1 93.38 110 ILE B C 1
ATOM 3440 O O . ILE B 1 110 ? -26.484 41.125 6.074 1 93.38 110 ILE B O 1
ATOM 3444 N N . VAL B 1 111 ? -28.047 40.594 7.539 1 90.12 111 VAL B N 1
ATOM 3445 C CA . VAL B 1 111 ? -27.25 41.062 8.672 1 90.12 111 VAL B CA 1
ATOM 3446 C C . VAL B 1 111 ? -26.672 39.875 9.422 1 90.12 111 VAL B C 1
ATOM 3448 O O . VAL B 1 111 ? -27.406 39.094 10.016 1 90.12 111 VAL B O 1
ATOM 3451 N N . SER B 1 112 ? -25.391 39.719 9.312 1 89.19 112 SER B N 1
ATOM 3452 C CA . SER B 1 112 ? -24.688 38.688 10.047 1 89.19 112 SER B CA 1
ATOM 3453 C C . SER B 1 112 ? -24.031 39.25 11.297 1 89.19 112 SER B C 1
ATOM 3455 O O . SER B 1 112 ? -23.469 40.344 11.273 1 89.19 112 SER B O 1
ATOM 3457 N N . LYS B 1 113 ? -24.172 38.594 12.297 1 87.69 113 LYS B N 1
ATOM 3458 C CA . LYS B 1 113 ? -23.5 38.969 13.531 1 87.69 113 LYS B CA 1
ATOM 3459 C C . LYS B 1 113 ? -21.984 38.812 13.414 1 87.69 113 LYS B C 1
ATOM 3461 O O . LYS B 1 113 ? -21.234 39.688 13.883 1 87.69 113 LYS B O 1
ATOM 3466 N N . MET B 1 114 ? -21.594 37.719 12.805 1 91.69 114 MET B N 1
ATOM 3467 C CA . MET B 1 114 ? -20.172 37.438 12.68 1 91.69 114 MET B CA 1
ATOM 3468 C C . MET B 1 114 ? -19.906 36.469 11.539 1 91.69 114 MET B C 1
ATOM 3470 O O . MET B 1 114 ? -20.75 35.625 11.234 1 91.69 114 MET B O 1
ATOM 3474 N N . ILE B 1 115 ? -18.875 36.75 10.82 1 93.81 115 ILE B N 1
ATOM 3475 C CA . ILE B 1 115 ? -18.312 35.812 9.867 1 93.81 115 ILE B CA 1
ATOM 3476 C C . ILE B 1 115 ? -16.906 35.375 10.32 1 93.81 115 ILE B C 1
ATOM 3478 O O . ILE B 1 115 ? -16.031 36.219 10.477 1 93.81 115 ILE B O 1
ATOM 3482 N N . PHE B 1 116 ? -16.797 34.094 10.562 1 94.81 116 PHE B N 1
ATOM 3483 C CA . PHE B 1 116 ? -15.523 33.688 11.148 1 94.81 116 PHE B CA 1
ATOM 3484 C C . PHE B 1 116 ? -15.086 32.312 10.602 1 94.81 116 PHE B C 1
ATOM 3486 O O . PHE B 1 116 ? -15.883 31.594 10 1 94.81 116 PHE B O 1
ATOM 3493 N N . LEU B 1 117 ? -13.836 32.062 10.742 1 95.06 117 LEU B N 1
ATOM 3494 C CA . LEU B 1 117 ? -13.273 30.781 10.344 1 95.06 117 LEU B CA 1
ATOM 3495 C C . LEU B 1 117 ? -13.516 29.719 11.414 1 95.06 117 LEU B C 1
ATOM 3497 O O . LEU B 1 117 ? -13.406 30 12.609 1 95.06 117 LEU B O 1
ATOM 3501 N N . TYR B 1 118 ? -13.93 28.562 10.977 1 94.25 118 TYR B N 1
ATOM 3502 C CA . TYR B 1 118 ? -14.156 27.453 11.891 1 94.25 118 TYR B CA 1
ATOM 3503 C C . TYR B 1 118 ? -13.648 26.156 11.289 1 94.25 118 TYR B C 1
ATOM 3505 O O . TYR B 1 118 ? -13.766 25.922 10.078 1 94.25 118 TYR B O 1
ATOM 3513 N N . ALA B 1 119 ? -13.102 25.297 12.148 1 94.94 119 ALA B N 1
ATOM 3514 C CA . ALA B 1 119 ? -12.594 24 11.711 1 94.94 119 ALA B CA 1
ATOM 3515 C C . ALA B 1 119 ? -13.672 22.922 11.836 1 94.94 119 ALA B C 1
ATOM 3517 O O . ALA B 1 119 ? -14.125 22.609 12.938 1 94.94 119 ALA B O 1
ATOM 3518 N N . VAL B 1 120 ? -14.055 22.422 10.727 1 94.75 120 VAL B N 1
ATOM 3519 C CA . VAL B 1 120 ? -15.047 21.344 10.727 1 94.75 120 VAL B CA 1
ATOM 3520 C C . VAL B 1 120 ? -14.391 20.031 10.305 1 94.75 120 VAL B C 1
ATOM 3522 O O . VAL B 1 120 ? -13.289 20.031 9.742 1 94.75 120 VAL B O 1
ATOM 3525 N N . PRO B 1 121 ? -15.062 18.906 10.586 1 94.25 121 PRO B N 1
ATOM 3526 C CA . PRO B 1 121 ? -14.477 17.641 10.148 1 94.25 121 PRO B CA 1
ATOM 3527 C C . PRO B 1 121 ? -14.273 17.562 8.641 1 94.25 121 PRO B C 1
ATOM 3529 O O . PRO B 1 121 ? -15.219 17.797 7.879 1 94.25 121 PRO B O 1
ATOM 3532 N N . ALA B 1 122 ? -13.117 17.172 8.227 1 93.06 122 ALA B N 1
ATOM 3533 C CA . ALA B 1 122 ? -12.75 17.188 6.809 1 93.06 122 ALA B CA 1
ATOM 3534 C C . ALA B 1 122 ? -13.32 15.961 6.09 1 93.06 122 ALA B C 1
ATOM 3536 O O . ALA B 1 122 ? -13.523 15.992 4.875 1 93.06 122 ALA B O 1
ATOM 3537 N N . PHE B 1 123 ? -13.578 14.891 6.867 1 91.75 123 PHE B N 1
ATOM 3538 C CA . PHE B 1 123 ? -14.047 13.641 6.285 1 91.75 123 PHE B CA 1
ATOM 3539 C C . PHE B 1 123 ? -15.281 13.133 7.008 1 91.75 123 PHE B C 1
ATOM 3541 O O . PHE B 1 123 ? -15.469 13.398 8.203 1 91.75 123 PHE B O 1
ATOM 3548 N N . PRO B 1 124 ? -16.141 12.375 6.25 1 90.38 124 PRO B N 1
ATOM 3549 C CA . PRO B 1 124 ? -17.297 11.773 6.918 1 90.38 124 PRO B CA 1
ATOM 3550 C C . PRO B 1 124 ? -16.906 10.656 7.883 1 90.38 124 PRO B C 1
ATOM 3552 O O . PRO B 1 124 ? -15.938 9.93 7.629 1 90.38 124 PRO B O 1
ATOM 3555 N N . PRO B 1 125 ? -17.641 10.602 8.969 1 90.75 125 PRO B N 1
ATOM 3556 C CA . PRO B 1 125 ? -17.406 9.469 9.859 1 90.75 125 PRO B CA 1
ATOM 3557 C C . PRO B 1 125 ? -17.828 8.133 9.25 1 90.75 125 PRO B C 1
ATOM 3559 O O . PRO B 1 125 ? -18.828 8.07 8.531 1 90.75 125 PRO B O 1
ATOM 3562 N N . LEU B 1 126 ? -17.031 7.094 9.57 1 88.06 126 LEU B N 1
ATOM 3563 C CA . LEU B 1 126 ? -17.312 5.77 9.023 1 88.06 126 LEU B CA 1
ATOM 3564 C C . LEU B 1 126 ? -17.625 4.773 10.133 1 88.06 126 LEU B C 1
ATOM 3566 O O . LEU B 1 126 ? -18.078 3.66 9.859 1 88.06 126 LEU B O 1
ATOM 3570 N N . THR B 1 127 ? -17.391 5.164 11.352 1 87.31 127 THR B N 1
ATOM 3571 C CA . THR B 1 127 ? -17.672 4.336 12.523 1 87.31 127 THR B CA 1
ATOM 3572 C C . THR B 1 127 ? -18.453 5.129 13.57 1 87.31 127 THR B C 1
ATOM 3574 O O . THR B 1 127 ? -18.516 6.359 13.5 1 87.31 127 THR B O 1
ATOM 3577 N N . ASP B 1 128 ? -18.984 4.387 14.477 1 88.69 128 ASP B N 1
ATOM 3578 C CA . ASP B 1 128 ? -19.688 5.039 15.578 1 88.69 128 ASP B CA 1
ATOM 3579 C C . ASP B 1 128 ? -18.734 5.922 16.391 1 88.69 128 ASP B C 1
ATOM 3581 O O . ASP B 1 128 ? -19.109 7.012 16.828 1 88.69 128 ASP B O 1
ATOM 3585 N N . GLU B 1 129 ? -17.625 5.422 16.547 1 91.06 129 GLU B N 1
ATOM 3586 C CA . GLU B 1 129 ? -16.625 6.18 17.297 1 91.06 129 GLU B CA 1
ATOM 3587 C C . GLU B 1 129 ? -16.281 7.492 16.594 1 91.06 129 GLU B C 1
ATOM 3589 O O . GLU B 1 129 ? -16.25 8.547 17.234 1 91.06 129 GLU B O 1
ATOM 3594 N N . GLN B 1 130 ? -15.984 7.402 15.344 1 93.06 130 GLN B N 1
ATOM 3595 C CA . GLN B 1 130 ? -15.711 8.602 14.555 1 93.06 130 GLN B CA 1
ATOM 3596 C C . GLN B 1 130 ? -16.891 9.57 14.602 1 93.06 130 GLN B C 1
ATOM 3598 O O . GLN B 1 130 ? -16.719 10.773 14.75 1 93.06 130 GLN B O 1
ATOM 3603 N N . PHE B 1 131 ? -18.109 9.086 14.508 1 93.62 131 PHE B N 1
ATOM 3604 C CA . PHE B 1 131 ? -19.312 9.914 14.508 1 93.62 131 PHE B CA 1
ATOM 3605 C C . PHE B 1 131 ? -19.422 10.711 15.805 1 93.62 131 PHE B C 1
ATOM 3607 O O . PHE B 1 131 ? -19.688 11.914 15.781 1 93.62 131 PHE B O 1
ATOM 3614 N N . HIS B 1 132 ? -19.203 9.984 16.844 1 94.56 132 HIS B N 1
ATOM 3615 C CA . HIS B 1 132 ? -19.297 10.641 18.141 1 94.56 132 HIS B CA 1
ATOM 3616 C C . HIS B 1 132 ? -18.281 11.781 18.25 1 94.56 132 HIS B C 1
ATOM 3618 O O . HIS B 1 132 ? -18.625 12.883 18.688 1 94.56 132 HIS B O 1
ATOM 3624 N N . GLU B 1 133 ? -17.109 11.57 17.828 1 95.56 133 GLU B N 1
ATOM 3625 C CA . GLU B 1 133 ? -16.047 12.57 17.906 1 95.56 133 GLU B CA 1
ATOM 3626 C C . GLU B 1 133 ? -16.297 13.703 16.922 1 95.56 133 GLU B C 1
ATOM 3628 O O . GLU B 1 133 ? -16.172 14.883 17.281 1 95.56 133 GLU B O 1
ATOM 3633 N N . TRP B 1 134 ? -16.547 13.367 15.68 1 95.38 134 TRP B N 1
ATOM 3634 C CA . TRP B 1 134 ? -16.781 14.367 14.648 1 95.38 134 TRP B CA 1
ATOM 3635 C C . TRP B 1 134 ? -17.969 15.258 15.008 1 95.38 134 TRP B C 1
ATOM 3637 O O . TRP B 1 134 ? -17.922 16.469 14.828 1 95.38 134 TRP B O 1
ATOM 3647 N N . ASN B 1 135 ? -19.031 14.625 15.477 1 94.19 135 ASN B N 1
ATOM 3648 C CA . ASN B 1 135 ? -20.281 15.32 15.758 1 94.19 135 ASN B CA 1
ATOM 3649 C C . ASN B 1 135 ? -20.125 16.328 16.891 1 94.19 135 ASN B C 1
ATOM 3651 O O . ASN B 1 135 ? -20.891 1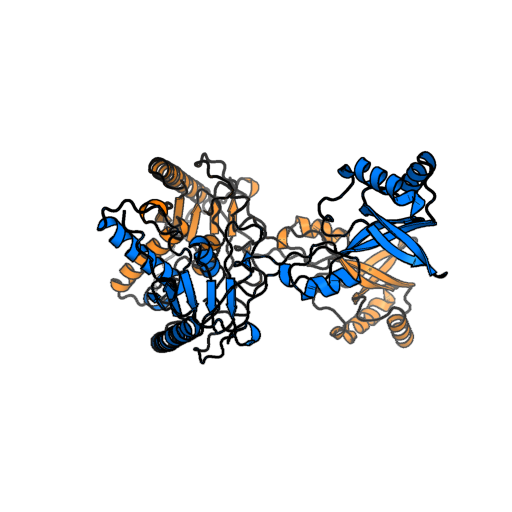7.297 16.984 1 94.19 135 ASN B O 1
ATOM 3655 N N . SER B 1 136 ? -19.234 16.109 17.734 1 94.5 136 SER B N 1
ATOM 3656 C CA . SER B 1 136 ? -18.969 17.031 18.828 1 94.5 136 SER B CA 1
ATOM 3657 C C . SER B 1 136 ? -18.328 18.328 18.312 1 94.5 136 SER B C 1
ATOM 3659 O O . SER B 1 136 ? -18.422 19.359 18.953 1 94.5 136 SER B O 1
ATOM 3661 N N . VAL B 1 137 ? -17.641 18.312 17.234 1 94.69 137 VAL B N 1
ATOM 3662 C CA . VAL B 1 137 ? -17 19.484 16.609 1 94.69 137 VAL B CA 1
ATOM 3663 C C . VAL B 1 137 ? -18.031 20.234 15.773 1 94.69 137 VAL B C 1
ATOM 3665 O O . VAL B 1 137 ? -18.156 21.453 15.898 1 94.69 137 VAL B O 1
ATOM 3668 N N . TRP B 1 138 ? -18.75 19.562 14.945 1 94.5 138 TRP B N 1
ATOM 3669 C CA . TRP B 1 138 ? -19.812 20.047 14.086 1 94.5 138 TRP B CA 1
ATOM 3670 C C . TRP B 1 138 ? -20.781 18.922 13.734 1 94.5 138 TRP B C 1
ATOM 3672 O O . TRP B 1 138 ? -20.375 17.781 13.477 1 94.5 138 TRP B O 1
ATOM 3682 N N . PRO B 1 139 ? -22.031 19.234 13.734 1 93.44 139 PRO B N 1
ATOM 3683 C CA . PRO B 1 139 ? -22.984 18.188 13.375 1 93.44 139 PRO B CA 1
ATOM 3684 C C . PRO B 1 139 ? -22.703 17.562 12.008 1 93.44 139 PRO B C 1
ATOM 3686 O O . PRO B 1 139 ? -22.594 18.297 11.016 1 93.44 139 PRO B O 1
ATOM 3689 N N . VAL B 1 140 ? -22.625 16.219 11.953 1 94.56 140 VAL B N 1
ATOM 3690 C CA . VAL B 1 140 ? -22.297 15.531 10.711 1 94.56 140 VAL B CA 1
ATOM 3691 C C . VAL B 1 140 ? -23.297 14.406 10.469 1 94.56 140 VAL B C 1
ATOM 3693 O O . VAL B 1 140 ? -23.953 13.938 11.398 1 94.56 140 VAL B O 1
ATOM 3696 N N . SER B 1 141 ? -23.406 14.102 9.188 1 90.88 141 SER B N 1
ATOM 3697 C CA . SER B 1 141 ? -24.203 12.945 8.82 1 90.88 141 SER B CA 1
ATOM 3698 C C . SER B 1 141 ? -23.391 11.656 8.891 1 90.88 141 SER B C 1
ATOM 3700 O O . SER B 1 141 ? -22.203 11.648 8.555 1 90.88 141 SER B O 1
ATOM 3702 N N . TYR B 1 142 ? -24.047 10.641 9.414 1 88.06 142 TYR B N 1
ATOM 3703 C CA . TYR B 1 142 ? -23.391 9.344 9.57 1 88.06 142 TYR B CA 1
ATOM 3704 C C . TYR B 1 142 ? -24.281 8.219 9.062 1 88.06 142 TYR B C 1
ATOM 3706 O O . TYR B 1 142 ? -25.406 8.062 9.531 1 88.06 142 TYR B O 1
ATOM 3714 N N . ARG B 1 143 ? -23.75 7.562 8.031 1 78.81 143 ARG B N 1
ATOM 3715 C CA . ARG B 1 143 ? -24.422 6.367 7.535 1 78.81 143 ARG B CA 1
ATOM 3716 C C . ARG B 1 143 ? -23.516 5.145 7.637 1 78.81 143 ARG B C 1
ATOM 3718 O O . ARG B 1 143 ? -22.438 5.121 7.059 1 78.81 143 ARG B O 1
ATOM 3725 N N . LYS B 1 144 ? -24.062 4.203 8.484 1 73.19 144 LYS B N 1
ATOM 3726 C CA . LYS B 1 144 ? -23.297 2.963 8.578 1 73.19 144 LYS B CA 1
ATOM 3727 C C . LYS B 1 144 ? -23.266 2.234 7.238 1 73.19 144 LYS B C 1
ATOM 3729 O O . LYS B 1 144 ? -24.266 2.162 6.535 1 73.19 144 LYS B O 1
ATOM 3734 N N . HIS B 1 145 ? -22.047 1.868 6.863 1 71.12 145 HIS B N 1
ATOM 3735 C CA . HIS B 1 145 ? -21.906 1.145 5.602 1 71.12 145 HIS B CA 1
ATOM 3736 C C . HIS B 1 145 ? -22.531 -0.248 5.703 1 71.12 145 HIS B C 1
ATOM 3738 O O . HIS B 1 145 ? -22.094 -1.065 6.52 1 71.12 145 HIS B O 1
ATOM 3744 N N . VAL B 1 146 ? -23.5 -0.506 4.996 1 72.25 146 VAL B N 1
ATOM 3745 C CA . VAL B 1 146 ? -24.234 -1.766 4.992 1 72.25 146 VAL B CA 1
ATOM 3746 C C . VAL B 1 146 ? -23.281 -2.918 4.668 1 72.25 146 VAL B C 1
ATOM 3748 O O . VAL B 1 146 ? -23.438 -4.02 5.199 1 72.25 146 VAL B O 1
ATOM 3751 N N . GLN B 1 147 ? -22.297 -2.619 3.939 1 77.12 147 GLN B N 1
ATOM 3752 C CA . GLN B 1 147 ? -21.391 -3.662 3.479 1 77.12 147 GLN B CA 1
ATOM 3753 C C . GLN B 1 147 ? -20.422 -4.082 4.586 1 77.12 147 GLN B C 1
ATOM 3755 O O . GLN B 1 147 ? -19.781 -5.121 4.488 1 77.12 147 GLN B O 1
ATOM 3760 N N . ARG B 1 148 ? -20.484 -3.33 5.602 1 79.81 148 ARG B N 1
ATOM 3761 C CA . ARG B 1 148 ? -19.578 -3.635 6.711 1 79.81 148 ARG B CA 1
ATOM 3762 C C . ARG B 1 148 ? -20.281 -4.477 7.77 1 79.81 148 ARG B C 1
ATOM 3764 O O . ARG B 1 148 ? -19.688 -4.824 8.789 1 79.81 148 ARG B O 1
ATOM 3771 N N . GLN B 1 149 ? -21.469 -4.832 7.484 1 83.06 149 GLN B N 1
ATOM 3772 C CA . GLN B 1 149 ? -22.25 -5.609 8.438 1 83.06 149 GLN B CA 1
ATOM 3773 C C . GLN B 1 149 ? -22.219 -7.098 8.102 1 83.06 149 GLN B C 1
ATOM 3775 O O . GLN B 1 149 ? -22.219 -7.473 6.926 1 83.06 149 GLN B O 1
ATOM 3780 N N . ASP B 1 150 ? -22.078 -7.895 9.117 1 90.81 150 ASP B N 1
ATOM 3781 C CA . ASP B 1 150 ? -22.031 -9.352 8.984 1 90.81 150 ASP B CA 1
ATOM 3782 C C . ASP B 1 150 ? -22.844 -10.023 10.094 1 90.81 150 ASP B C 1
ATOM 3784 O O . ASP B 1 150 ? -23.188 -9.383 11.086 1 90.81 150 ASP B O 1
ATOM 3788 N N . VAL B 1 151 ? -23.297 -11.188 9.773 1 91.88 151 VAL B N 1
ATOM 3789 C CA . VAL B 1 151 ? -24.047 -11.984 10.75 1 91.88 151 VAL B CA 1
ATOM 3790 C C . VAL B 1 151 ? -23.422 -13.383 10.836 1 91.88 151 VAL B C 1
ATOM 3792 O O . VAL B 1 151 ? -23.047 -13.969 9.812 1 91.88 151 VAL B O 1
ATOM 3795 N N . PHE B 1 152 ? -23.297 -13.836 12.094 1 95.44 152 PHE B N 1
ATOM 3796 C CA . PHE B 1 152 ? -22.844 -15.195 12.32 1 95.44 152 PHE B CA 1
ATOM 3797 C C . PHE B 1 152 ? -23.844 -15.977 13.156 1 95.44 152 PHE B C 1
ATOM 3799 O O . PHE B 1 152 ? -24.344 -15.477 14.164 1 95.44 152 PHE B O 1
ATOM 3806 N N . THR B 1 153 ? -24.141 -17.219 12.734 1 95.12 153 THR B N 1
ATOM 3807 C CA . THR B 1 153 ? -24.953 -18.125 13.523 1 95.12 153 THR B CA 1
ATOM 3808 C C . THR B 1 153 ? -24.078 -18.984 14.43 1 95.12 153 THR 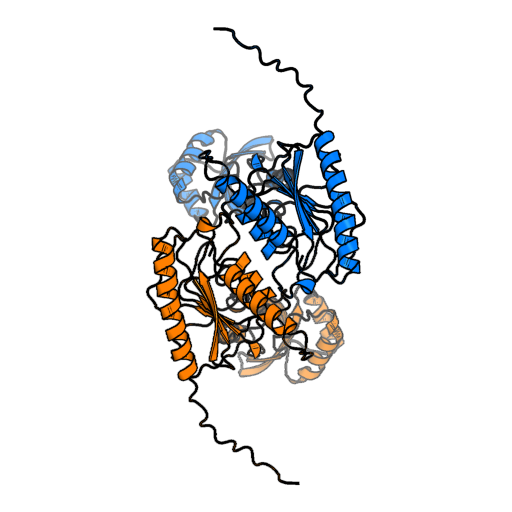B C 1
ATOM 3810 O O . THR B 1 153 ? -22.859 -19.094 14.211 1 95.12 153 THR B O 1
ATOM 3813 N N . VAL B 1 154 ? -24.688 -19.562 15.398 1 95.06 154 VAL B N 1
ATOM 3814 C CA . VAL B 1 154 ? -23.969 -20.469 16.297 1 95.06 154 VAL B CA 1
ATOM 3815 C C . VAL B 1 154 ? -23.359 -21.609 15.492 1 95.06 154 VAL B C 1
ATOM 3817 O O . VAL B 1 154 ? -22.203 -21.984 15.711 1 95.06 154 VAL B O 1
ATOM 3820 N N . HIS B 1 155 ? -24.109 -22.125 14.625 1 94.94 155 HIS B N 1
ATOM 3821 C CA . HIS B 1 155 ? -23.641 -23.234 13.797 1 94.94 155 HIS B CA 1
ATOM 3822 C C . HIS B 1 155 ? -22.438 -22.828 12.961 1 94.94 155 HIS B C 1
ATOM 3824 O O . HIS B 1 155 ? -21.453 -23.578 12.883 1 94.94 155 HIS B O 1
ATOM 3830 N N . GLU B 1 156 ? -22.547 -21.688 12.352 1 95.25 156 GLU B N 1
ATOM 3831 C CA . GLU B 1 156 ? -21.469 -21.219 11.508 1 95.25 156 GLU B CA 1
ATOM 3832 C C . GLU B 1 156 ? -20.188 -21.031 12.312 1 95.25 156 GLU B C 1
ATOM 3834 O O . GLU B 1 156 ? -19.094 -21.406 11.852 1 95.25 156 GLU B O 1
ATOM 3839 N N . LEU B 1 157 ? -20.281 -20.469 13.461 1 96.81 157 LEU B N 1
ATOM 3840 C CA . LEU B 1 157 ? -19.109 -20.219 14.305 1 96.81 157 LEU B CA 1
ATOM 3841 C C . LEU B 1 157 ? -18.484 -21.547 14.75 1 96.81 157 LEU B C 1
ATOM 3843 O O . LEU B 1 157 ? -17.266 -21.656 14.797 1 96.81 157 LEU B O 1
ATOM 3847 N N . LYS B 1 158 ? -19.297 -22.453 15.062 1 96.38 158 LYS B N 1
ATOM 3848 C CA . LYS B 1 158 ? -18.797 -23.766 15.445 1 96.38 158 LYS B CA 1
ATOM 3849 C C . LYS B 1 158 ? -18.078 -24.438 14.289 1 96.38 158 LYS B C 1
ATOM 3851 O O . LYS B 1 158 ? -17.047 -25.094 14.484 1 96.38 158 LYS B O 1
ATOM 3856 N N . ARG B 1 159 ? -18.641 -24.328 13.18 1 97.31 159 ARG B N 1
ATOM 3857 C CA . ARG B 1 159 ? -18.031 -24.906 11.984 1 97.31 159 ARG B CA 1
ATOM 3858 C C . ARG B 1 159 ? -16.688 -24.266 11.688 1 97.31 159 ARG B C 1
ATOM 3860 O O . ARG B 1 159 ? -15.727 -24.953 11.352 1 97.31 159 ARG B O 1
ATOM 3867 N N . ILE B 1 160 ? -16.641 -22.969 11.773 1 97.75 160 ILE B N 1
ATOM 3868 C CA . ILE B 1 160 ? -15.406 -22.234 11.539 1 97.75 160 ILE B CA 1
ATOM 3869 C C . ILE B 1 160 ? -14.359 -22.656 12.57 1 97.75 160 ILE B C 1
ATOM 3871 O O . ILE B 1 160 ? -13.18 -22.812 12.242 1 97.75 160 ILE B O 1
ATOM 3875 N N . GLU B 1 161 ? -14.805 -22.844 13.742 1 97.88 161 GLU B N 1
ATOM 3876 C CA . GLU B 1 161 ? -13.891 -23.281 14.789 1 97.88 161 GLU B CA 1
ATOM 3877 C C . GLU B 1 161 ? -13.297 -24.656 14.461 1 97.88 161 GLU B C 1
ATOM 3879 O O . GLU B 1 161 ? -12.102 -24.875 14.672 1 97.88 161 GLU B O 1
ATOM 3884 N N . SER B 1 162 ? -14.125 -25.516 14.008 1 98.25 162 SER B N 1
ATOM 3885 C CA . SER B 1 162 ? -13.664 -26.844 13.617 1 98.25 162 SER B CA 1
ATOM 3886 C C . SER B 1 162 ? -12.641 -26.75 12.484 1 98.25 162 SER B C 1
ATOM 3888 O O . SER B 1 162 ? -11.633 -27.469 12.5 1 98.25 162 SER B O 1
ATOM 3890 N N . ILE B 1 163 ? -12.914 -25.938 11.539 1 98.38 163 ILE B N 1
ATOM 3891 C CA . ILE B 1 163 ? -12 -25.719 10.422 1 98.38 163 ILE B CA 1
ATOM 3892 C C . ILE B 1 163 ? -10.664 -25.203 10.938 1 98.38 163 ILE B C 1
ATOM 3894 O O . ILE B 1 163 ? -9.602 -25.641 10.5 1 98.38 163 ILE B O 1
ATOM 3898 N N . LEU B 1 164 ? -10.773 -24.328 11.875 1 98.06 164 LEU B N 1
ATOM 3899 C CA . LEU B 1 164 ? -9.57 -23.719 12.445 1 98.06 164 LEU B CA 1
ATOM 3900 C C . LEU B 1 164 ? -8.727 -24.781 13.148 1 98.06 164 LEU B C 1
ATOM 3902 O O . LEU B 1 164 ? -7.496 -24.75 13.055 1 98.06 164 LEU B O 1
ATOM 3906 N N . GLU B 1 165 ? -9.367 -25.641 13.812 1 97.88 165 GLU B N 1
ATOM 3907 C CA . GLU B 1 165 ? -8.641 -26.719 14.484 1 97.88 165 GLU B CA 1
ATOM 3908 C C . GLU B 1 165 ? -7.895 -27.578 13.484 1 97.88 165 GLU B C 1
ATOM 3910 O O . GLU B 1 165 ? -6.738 -27.938 13.711 1 97.88 165 GLU B O 1
ATOM 3915 N N . ASP B 1 166 ? -8.547 -27.891 12.438 1 98.12 166 ASP B N 1
ATOM 3916 C CA . ASP B 1 166 ? -7.906 -28.641 11.367 1 98.12 166 ASP B CA 1
ATOM 3917 C C . ASP B 1 166 ? -6.707 -27.891 10.805 1 98.12 166 ASP B C 1
ATOM 3919 O O . ASP B 1 166 ? -5.668 -28.484 10.516 1 98.12 166 ASP B O 1
ATOM 3923 N N . LEU B 1 167 ? -6.859 -26.594 10.641 1 98.5 167 LEU B N 1
ATOM 3924 C CA . LEU B 1 167 ? -5.801 -25.75 10.086 1 98.5 167 LEU B CA 1
ATOM 3925 C C . LEU B 1 167 ? -4.598 -25.703 11.023 1 98.5 167 LEU B C 1
ATOM 3927 O O . LEU B 1 167 ? -3.451 -25.75 10.57 1 98.5 167 LEU B O 1
ATOM 3931 N N . ILE B 1 168 ? -4.898 -25.609 12.289 1 98.25 168 ILE B N 1
ATOM 3932 C CA . ILE B 1 168 ? -3.83 -25.547 13.281 1 98.25 168 ILE B CA 1
ATOM 3933 C C . ILE B 1 168 ? -3.018 -26.844 13.25 1 98.25 168 ILE B C 1
ATOM 3935 O O . ILE B 1 168 ? -1.785 -26.797 13.266 1 98.25 168 ILE B O 1
ATOM 3939 N N . ASN B 1 169 ? -3.713 -27.906 13.125 1 98.06 169 ASN B N 1
ATOM 3940 C CA . ASN B 1 169 ? -3.037 -29.188 13.016 1 98.06 169 ASN B CA 1
ATOM 3941 C C . ASN B 1 169 ? -2.205 -29.281 11.742 1 98.06 169 ASN B C 1
ATOM 3943 O O . ASN B 1 169 ? -1.062 -29.734 11.773 1 98.06 169 ASN B O 1
ATOM 3947 N N . ALA B 1 170 ? -2.762 -28.859 10.68 1 98.12 170 ALA B N 1
ATOM 3948 C CA . ALA B 1 170 ? -2.068 -28.891 9.398 1 98.12 170 ALA B CA 1
ATOM 3949 C C . ALA B 1 170 ? -0.842 -27.984 9.414 1 98.12 170 ALA B C 1
ATOM 3951 O O . ALA B 1 170 ? 0.225 -28.359 8.922 1 98.12 170 ALA B O 1
ATOM 3952 N N . ALA B 1 171 ? -1.011 -26.797 9.938 1 98.06 171 ALA B N 1
ATOM 3953 C CA . ALA B 1 171 ? 0.095 -25.844 10.047 1 98.06 171 ALA B CA 1
ATOM 3954 C C . ALA B 1 171 ? 1.223 -26.422 10.906 1 98.06 171 ALA B C 1
ATOM 3956 O O . ALA B 1 171 ? 2.398 -26.312 10.547 1 98.06 171 ALA B O 1
ATOM 3957 N N . GLY B 1 172 ? 0.828 -26.984 12.016 1 97.44 172 GLY B N 1
ATOM 3958 C CA . GLY B 1 172 ? 1.812 -27.609 12.891 1 97.44 172 GLY B CA 1
ATOM 3959 C C . GLY B 1 172 ? 2.588 -28.719 12.211 1 97.44 172 GLY B C 1
ATOM 3960 O O . GLY B 1 172 ? 3.812 -28.781 12.328 1 97.44 172 GLY B O 1
ATOM 3961 N N . ALA B 1 173 ? 1.896 -29.562 11.539 1 97.38 173 ALA B N 1
ATOM 3962 C CA . ALA B 1 173 ? 2.529 -30.672 10.828 1 97.38 173 ALA B CA 1
ATOM 3963 C C . ALA B 1 173 ? 3.484 -30.156 9.75 1 97.38 173 ALA B C 1
ATOM 3965 O O . ALA B 1 173 ? 4.586 -30.672 9.594 1 97.38 173 ALA B O 1
ATOM 3966 N N . SER B 1 174 ? 3.039 -29.156 9.055 1 96.38 174 SER B N 1
ATOM 3967 C CA . SER B 1 174 ? 3.881 -28.578 8.008 1 96.38 174 SER B CA 1
ATOM 3968 C C . SER B 1 174 ? 5.125 -27.922 8.602 1 96.38 174 SER B C 1
ATOM 3970 O O . SER B 1 174 ? 6.207 -28 8.016 1 96.38 174 SER B O 1
ATOM 3972 N N . HIS B 1 175 ? 4.973 -27.328 9.703 1 95.62 175 HIS B N 1
ATOM 3973 C CA . HIS B 1 175 ? 6.094 -26.703 10.391 1 95.62 175 HIS B CA 1
ATOM 3974 C C . HIS B 1 175 ? 7.145 -27.734 10.781 1 95.62 175 HIS B C 1
ATOM 3976 O O . HIS B 1 175 ? 8.344 -27.5 10.625 1 95.62 175 HIS B O 1
ATOM 3982 N N . LYS B 1 176 ? 6.684 -28.797 11.242 1 95.06 176 LYS B N 1
ATOM 3983 C CA . LYS B 1 176 ? 7.574 -29.891 11.641 1 95.06 176 LYS B CA 1
ATOM 3984 C C . LYS B 1 176 ? 8.367 -30.422 10.453 1 95.06 176 LYS B C 1
ATOM 3986 O O . LYS B 1 176 ? 9.484 -30.906 10.609 1 95.06 176 LYS B O 1
ATOM 3991 N N . HIS B 1 177 ? 7.82 -30.25 9.32 1 94.44 177 HIS B N 1
ATOM 3992 C CA . HIS B 1 177 ? 8.469 -30.75 8.109 1 94.44 177 HIS B CA 1
ATOM 3993 C C . HIS B 1 177 ? 9.281 -29.656 7.426 1 94.44 177 HIS B C 1
ATOM 3995 O O . HIS B 1 177 ? 9.656 -29.797 6.258 1 94.44 177 HIS B O 1
ATOM 4001 N N . GLY B 1 178 ? 9.414 -28.5 8.047 1 93 178 GLY B N 1
ATOM 4002 C CA . GLY B 1 178 ? 10.359 -27.5 7.562 1 93 178 GLY B CA 1
ATOM 4003 C C . GLY B 1 178 ? 9.688 -26.359 6.836 1 93 178 GLY B C 1
ATOM 4004 O O . GLY B 1 178 ? 10.367 -25.484 6.289 1 93 178 GLY B O 1
ATOM 4005 N N . GLU B 1 179 ? 8.422 -26.359 6.824 1 95.5 179 GLU B N 1
ATOM 4006 C CA . GLU B 1 179 ? 7.707 -25.234 6.203 1 95.5 179 GLU B CA 1
ATOM 4007 C C . GLU B 1 179 ? 7.461 -24.109 7.203 1 95.5 179 GLU B C 1
ATOM 4009 O O . GLU B 1 179 ? 7.832 -24.219 8.375 1 95.5 179 GLU B O 1
ATOM 4014 N N . ILE B 1 180 ? 6.898 -23.016 6.844 1 94.94 180 ILE B N 1
ATOM 4015 C CA . ILE B 1 180 ? 6.707 -21.812 7.645 1 94.94 180 ILE B CA 1
ATOM 4016 C C . ILE B 1 180 ? 5.742 -22.109 8.789 1 94.94 180 ILE B C 1
ATOM 4018 O O . ILE B 1 180 ? 5.891 -21.562 9.891 1 94.94 180 ILE B O 1
ATOM 4022 N N . GLY B 1 181 ? 4.715 -22.969 8.602 1 97 181 GLY B N 1
ATOM 4023 C CA . GLY B 1 181 ? 3.773 -23.312 9.648 1 97 181 GLY B CA 1
ATOM 4024 C C . GLY B 1 181 ? 2.506 -22.484 9.625 1 97 181 GLY B C 1
ATOM 4025 O O . GLY B 1 181 ? 1.985 -22.094 10.672 1 97 181 GLY B O 1
ATOM 4026 N N . CYS B 1 182 ? 2.041 -22.094 8.477 1 97.94 182 CYS B N 1
ATOM 4027 C CA . CYS B 1 182 ? 0.763 -21.422 8.312 1 97.94 182 CYS B CA 1
ATOM 4028 C C . CYS B 1 182 ? -0.146 -22.188 7.363 1 97.94 182 CYS B C 1
ATOM 4030 O O . CYS B 1 182 ? 0.331 -22.969 6.543 1 97.94 182 CYS B O 1
ATOM 4032 N N . ALA B 1 183 ? -1.425 -21.984 7.523 1 98.69 183 ALA B N 1
ATOM 4033 C CA . ALA B 1 183 ? -2.404 -22.734 6.746 1 98.69 183 ALA B CA 1
ATOM 4034 C C . ALA B 1 183 ? -3.631 -21.875 6.434 1 98.69 183 ALA B C 1
ATOM 4036 O O . ALA B 1 183 ? -3.895 -20.891 7.117 1 98.69 183 ALA B O 1
ATOM 4037 N N . ALA B 1 184 ? -4.316 -22.234 5.367 1 98.81 184 ALA B N 1
ATOM 4038 C CA . ALA B 1 184 ? -5.531 -21.562 4.918 1 98.81 184 ALA B CA 1
ATOM 4039 C C . ALA B 1 184 ? -6.582 -22.562 4.457 1 98.81 184 ALA B C 1
ATOM 4041 O O . ALA B 1 184 ? -6.238 -23.625 3.934 1 98.81 184 ALA B O 1
ATOM 4042 N N . ALA B 1 185 ? -7.828 -22.219 4.664 1 98.81 185 ALA B N 1
ATOM 4043 C CA . ALA B 1 185 ? -8.961 -22.984 4.141 1 98.81 185 ALA B CA 1
ATOM 4044 C C . ALA B 1 185 ? -9.969 -22.078 3.449 1 98.81 185 ALA B C 1
ATOM 4046 O O . ALA B 1 185 ? -10.172 -20.938 3.873 1 98.81 185 ALA B O 1
ATOM 4047 N N . ILE B 1 186 ? -10.469 -22.531 2.389 1 98.56 186 ILE B N 1
ATOM 4048 C CA . ILE B 1 186 ? -11.594 -21.875 1.729 1 98.56 186 ILE B CA 1
ATOM 4049 C C . ILE B 1 186 ? -12.875 -22.672 1.971 1 98.56 186 ILE B C 1
ATOM 4051 O O . ILE B 1 186 ? -12.938 -23.859 1.645 1 98.56 186 ILE B O 1
ATOM 4055 N N . TYR B 1 187 ? -13.852 -2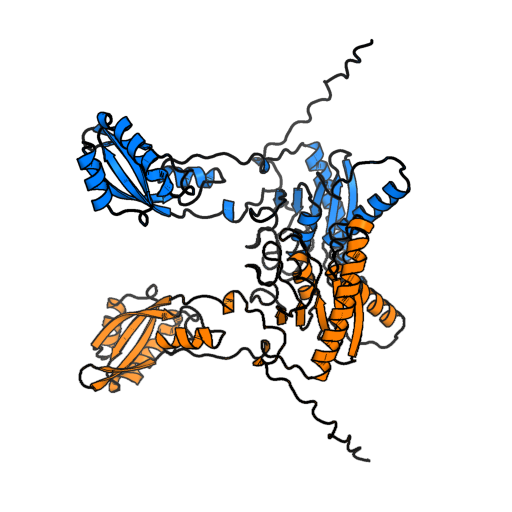1.984 2.576 1 97.94 187 TYR B N 1
ATOM 4056 C CA . TYR B 1 187 ? -15.07 -22.609 3.092 1 97.94 187 TYR B CA 1
ATOM 4057 C C . TYR B 1 187 ? -16.312 -21.969 2.479 1 97.94 187 TYR B C 1
ATOM 4059 O O . TYR B 1 187 ? -16.406 -20.734 2.404 1 97.94 187 TYR B O 1
ATOM 4067 N N . ASP B 1 188 ? -17.234 -22.781 1.99 1 96.06 188 ASP B N 1
ATOM 4068 C CA . ASP B 1 188 ? -18.516 -22.328 1.49 1 96.06 188 ASP B CA 1
ATOM 4069 C C . ASP B 1 188 ? -19.609 -22.469 2.557 1 96.06 188 ASP B C 1
ATOM 4071 O O . ASP B 1 188 ? -20.109 -23.562 2.793 1 96.06 188 ASP B O 1
ATOM 4075 N N . PRO B 1 189 ? -19.984 -21.391 3.121 1 94.19 189 PRO B N 1
ATOM 4076 C CA . PRO B 1 189 ? -21 -21.469 4.172 1 94.19 189 PRO B CA 1
ATOM 4077 C C . PRO B 1 189 ? -22.375 -21.891 3.635 1 94.19 189 PRO B C 1
ATOM 4079 O O . PRO B 1 189 ? -23.188 -22.438 4.375 1 94.19 189 PRO B O 1
ATOM 4082 N N . THR B 1 190 ? -22.672 -21.609 2.398 1 91.56 190 THR B N 1
ATOM 4083 C CA . THR B 1 190 ? -23.969 -21.922 1.812 1 91.56 190 THR B CA 1
ATOM 4084 C C . THR B 1 190 ? -24.172 -23.438 1.74 1 91.56 190 THR B C 1
ATOM 4086 O O . THR B 1 190 ? -25.266 -23.938 2.025 1 91.56 190 THR B O 1
ATOM 4089 N N . THR B 1 191 ? -23.156 -24.141 1.406 1 93.06 191 THR B N 1
ATOM 4090 C CA . THR B 1 191 ? -23.25 -25.578 1.278 1 93.06 191 THR B CA 1
ATOM 4091 C C . THR B 1 191 ? -22.578 -26.281 2.459 1 93.06 191 THR B C 1
ATOM 4093 O O . THR B 1 191 ? -22.562 -27.5 2.539 1 93.06 191 THR B O 1
ATOM 4096 N N . ASP B 1 192 ? -22 -25.469 3.332 1 95.44 192 ASP B N 1
ATOM 4097 C CA . ASP B 1 192 ? -21.266 -26 4.48 1 95.44 192 ASP B CA 1
ATOM 4098 C C . ASP B 1 192 ? -20.172 -26.969 4.035 1 95.44 192 ASP B C 1
ATOM 4100 O O . ASP B 1 192 ? -20.094 -28.094 4.535 1 95.44 192 ASP B O 1
ATOM 4104 N N . THR B 1 193 ? -19.359 -26.547 3.072 1 95.81 193 THR B N 1
ATOM 4105 C CA . THR B 1 193 ? -18.344 -27.406 2.488 1 95.81 193 THR B CA 1
ATOM 4106 C C . THR B 1 193 ? -16.984 -26.703 2.471 1 95.81 193 THR B C 1
ATOM 4108 O O . THR B 1 193 ? -16.891 -25.531 2.09 1 95.81 193 THR B O 1
ATOM 4111 N N . VAL B 1 194 ? -15.992 -27.453 2.949 1 97.81 194 VAL B N 1
ATOM 4112 C CA . VAL B 1 194 ? -14.625 -26.969 2.812 1 97.81 194 VAL B CA 1
ATOM 4113 C C . VAL B 1 194 ? -14.102 -27.281 1.413 1 97.81 194 VAL B C 1
ATOM 4115 O O . VAL B 1 194 ? -13.977 -28.453 1.039 1 97.81 194 VAL B O 1
ATOM 4118 N N . LEU B 1 195 ? -13.766 -26.312 0.659 1 96.81 195 LEU B N 1
ATOM 4119 C CA . LEU B 1 195 ? -13.406 -26.484 -0.743 1 96.81 195 LEU B CA 1
ATOM 4120 C C . LEU B 1 195 ? -11.906 -26.734 -0.889 1 96.81 195 LEU B C 1
ATOM 4122 O O . LEU B 1 195 ? -11.477 -27.391 -1.84 1 96.81 195 LEU B O 1
ATOM 4126 N N . ALA B 1 196 ? -11.156 -26.188 0.008 1 97.88 196 ALA B N 1
ATOM 4127 C CA . ALA B 1 196 ? -9.711 -26.344 -0.074 1 97.88 196 ALA B CA 1
ATOM 4128 C C . ALA B 1 196 ? -9.055 -26.125 1.289 1 97.88 196 ALA B C 1
ATOM 4130 O O . ALA B 1 196 ? -9.508 -25.297 2.074 1 97.88 196 ALA B O 1
ATOM 4131 N N . VAL B 1 197 ? -8.125 -26.859 1.581 1 98.12 197 VAL B N 1
ATOM 4132 C CA . VAL B 1 197 ? -7.191 -26.688 2.688 1 98.12 197 VAL B CA 1
ATOM 4133 C C . VAL B 1 197 ? -5.758 -26.734 2.166 1 98.12 197 VAL B C 1
ATOM 4135 O O . VAL B 1 197 ? -5.414 -27.594 1.354 1 98.12 197 VAL B O 1
ATOM 4138 N N . SER B 1 198 ? -4.973 -25.734 2.576 1 98.19 198 SER B N 1
ATOM 4139 C CA . SER B 1 198 ? -3.605 -25.672 2.064 1 98.19 198 SER B CA 1
ATOM 4140 C C . SER B 1 198 ? -2.641 -25.125 3.109 1 98.19 198 SER B C 1
ATOM 4142 O O . SER B 1 198 ? -3.053 -24.422 4.027 1 98.19 198 SER B O 1
ATOM 4144 N N . VAL B 1 199 ? -1.398 -25.531 2.992 1 98.12 199 VAL B N 1
ATOM 4145 C CA . VAL B 1 199 ? -0.304 -25 3.799 1 98.12 199 VAL B CA 1
ATOM 4146 C C . VAL B 1 199 ? 0.722 -24.328 2.895 1 98.12 199 VAL B C 1
ATOM 4148 O O . VAL B 1 199 ? 0.637 -24.422 1.668 1 98.12 199 VAL B O 1
ATOM 4151 N N . ASP B 1 200 ? 1.496 -23.531 3.531 1 97.19 200 ASP B N 1
ATOM 4152 C CA . ASP B 1 200 ? 2.641 -22.969 2.822 1 97.19 200 ASP B CA 1
ATOM 4153 C C . ASP B 1 200 ? 3.582 -24.062 2.334 1 97.19 200 ASP B C 1
ATOM 4155 O O . ASP B 1 200 ? 3.861 -25.031 3.062 1 97.19 200 ASP B O 1
ATOM 4159 N N . GLU B 1 201 ? 3.98 -23.969 1.063 1 95.5 201 GLU B N 1
ATOM 4160 C CA . GLU B 1 201 ? 4.824 -25.016 0.498 1 95.5 201 GLU B CA 1
ATOM 4161 C C . GLU B 1 201 ? 6.039 -24.438 -0.211 1 95.5 201 GLU B C 1
ATOM 4163 O O . GLU B 1 201 ? 6.547 -25.016 -1.172 1 95.5 201 GLU B O 1
ATOM 4168 N N . ARG B 1 202 ? 6.449 -23.297 0.126 1 93.38 202 ARG B N 1
ATOM 4169 C CA . ARG B 1 202 ? 7.535 -22.625 -0.58 1 93.38 202 ARG B CA 1
ATOM 4170 C C . ARG B 1 202 ? 8.836 -23.406 -0.466 1 93.38 202 ARG B C 1
ATOM 4172 O O . ARG B 1 202 ? 9.617 -23.469 -1.418 1 93.38 202 ARG B O 1
ATOM 4179 N N . SER B 1 203 ? 9.039 -24 0.697 1 90.19 203 SER B N 1
ATOM 4180 C CA . SER B 1 203 ? 10.281 -24.734 0.905 1 90.19 203 SER B CA 1
ATOM 4181 C C . SER B 1 203 ? 10.305 -26.031 0.086 1 90.19 203 SER B C 1
ATOM 4183 O O . SER B 1 203 ? 11.266 -26.297 -0.632 1 90.19 203 SER B O 1
ATOM 4185 N N . LYS B 1 204 ? 9.305 -26.781 0.167 1 88.88 204 LYS B N 1
ATOM 4186 C CA . LYS B 1 204 ? 9.195 -28.062 -0.531 1 88.88 204 LYS B CA 1
ATOM 4187 C C . LYS B 1 204 ? 9.273 -27.875 -2.043 1 88.88 204 LYS B C 1
ATOM 4189 O O . LYS B 1 204 ? 9.945 -28.625 -2.738 1 88.88 204 LYS B O 1
ATOM 4194 N N . LEU B 1 205 ? 8.656 -26.828 -2.562 1 89.81 205 LEU B N 1
ATOM 4195 C CA . LEU B 1 205 ? 8.531 -26.656 -4.004 1 89.81 205 LEU B CA 1
ATOM 4196 C C . LEU B 1 205 ? 9.523 -25.609 -4.512 1 89.81 205 LEU B C 1
ATOM 4198 O O . LEU B 1 205 ? 9.555 -25.312 -5.711 1 89.81 205 LEU B O 1
ATOM 4202 N N . LYS B 1 206 ? 10.258 -25.031 -3.596 1 90.31 206 LYS B N 1
ATOM 4203 C CA . LYS B 1 206 ? 11.25 -24.016 -3.922 1 90.31 206 LYS B CA 1
ATOM 4204 C C . LYS B 1 206 ? 10.648 -22.891 -4.766 1 90.31 206 LYS B C 1
ATOM 4206 O O . LYS B 1 206 ? 11.203 -22.516 -5.797 1 90.31 206 LYS B O 1
ATOM 4211 N N . ASN B 1 207 ? 9.516 -22.516 -4.441 1 94.31 207 ASN B N 1
ATOM 4212 C CA . ASN B 1 207 ? 8.766 -21.438 -5.086 1 94.31 207 ASN B CA 1
ATOM 4213 C C . ASN B 1 207 ? 8.32 -20.375 -4.078 1 94.31 207 ASN B C 1
ATOM 4215 O O . ASN B 1 207 ? 7.418 -20.609 -3.275 1 94.31 207 ASN B O 1
ATOM 4219 N N . PRO B 1 208 ? 8.883 -19.203 -4.152 1 94.5 208 PRO B N 1
ATOM 4220 C CA . PRO B 1 208 ? 8.672 -18.188 -3.117 1 94.5 208 PRO B CA 1
ATOM 4221 C C . PRO B 1 208 ? 7.238 -17.656 -3.092 1 94.5 208 PRO B C 1
ATOM 4223 O O . PRO B 1 208 ? 6.844 -16.984 -2.145 1 94.5 208 PRO B O 1
ATOM 4226 N N . ILE B 1 209 ? 6.398 -17.938 -4.121 1 95.88 209 ILE B N 1
ATOM 4227 C CA . ILE B 1 209 ? 5.062 -17.359 -4.152 1 95.88 209 ILE B CA 1
ATOM 4228 C C . ILE B 1 209 ? 4.031 -18.438 -3.797 1 95.88 209 ILE B C 1
ATOM 4230 O O . ILE B 1 209 ? 2.824 -18.172 -3.822 1 95.88 209 ILE B O 1
ATOM 4234 N N . ASN B 1 210 ? 4.539 -19.641 -3.379 1 96.25 210 ASN B N 1
ATOM 4235 C CA . ASN B 1 210 ? 3.623 -20.703 -2.994 1 96.25 210 ASN B CA 1
ATOM 4236 C C . ASN B 1 210 ? 3.191 -20.578 -1.537 1 96.25 210 ASN B C 1
ATOM 4238 O O . ASN B 1 210 ? 3.42 -21.484 -0.735 1 96.25 210 ASN B O 1
ATOM 4242 N N . HIS B 1 211 ? 2.539 -19.531 -1.232 1 98 211 HIS B N 1
ATOM 4243 C CA . HIS B 1 211 ? 1.937 -19.312 0.078 1 98 211 HIS B CA 1
ATOM 4244 C C . HIS B 1 211 ? 0.644 -20.109 0.228 1 98 211 HIS B C 1
ATOM 4246 O O . HIS B 1 211 ? 0.048 -20.531 -0.767 1 98 211 HIS B O 1
ATOM 4252 N N . CYS B 1 212 ? 0.244 -20.312 1.433 1 98.25 212 CYS B N 1
ATOM 4253 C CA . CYS B 1 212 ? -0.916 -21.156 1.68 1 98.25 212 CYS B CA 1
ATOM 4254 C C . CYS B 1 212 ? -2.162 -20.594 1.013 1 98.25 212 CYS B C 1
ATOM 4256 O O . CYS B 1 212 ? -2.998 -21.344 0.505 1 98.25 212 CYS B O 1
ATOM 4258 N N . VAL B 1 213 ? -2.322 -19.266 0.948 1 98.25 213 VAL B N 1
ATOM 4259 C CA . VAL B 1 213 ? -3.488 -18.625 0.344 1 98.25 213 VAL B CA 1
ATOM 4260 C C . VAL B 1 213 ? -3.488 -18.875 -1.163 1 98.25 213 VAL B C 1
ATOM 4262 O O . VAL B 1 213 ? -4.508 -19.25 -1.736 1 98.25 213 VAL B O 1
ATOM 4265 N N . MET B 1 214 ? -2.352 -18.594 -1.783 1 97.94 214 MET B N 1
ATOM 4266 C CA . MET B 1 214 ? -2.236 -18.797 -3.225 1 97.94 214 MET B CA 1
ATOM 4267 C C . MET B 1 214 ? -2.529 -20.234 -3.6 1 97.94 214 MET B C 1
ATOM 4269 O O . MET B 1 214 ? -3.252 -20.5 -4.562 1 97.94 214 MET B O 1
ATOM 4273 N N . ASN B 1 215 ? -2 -21.125 -2.799 1 97.56 215 ASN B N 1
ATOM 4274 C CA . ASN B 1 215 ? -2.238 -22.562 -3.018 1 97.56 215 ASN B CA 1
ATOM 4275 C C . ASN B 1 215 ? -3.719 -22.906 -2.889 1 97.56 215 ASN B C 1
ATOM 4277 O O . ASN B 1 215 ? -4.25 -23.688 -3.684 1 97.56 215 ASN B O 1
ATOM 4281 N N . ALA B 1 216 ? -4.344 -22.391 -1.887 1 98.19 216 ALA B N 1
ATOM 4282 C CA . ALA B 1 216 ? -5.762 -22.656 -1.669 1 98.19 216 ALA B CA 1
ATOM 4283 C C . ALA B 1 216 ? -6.602 -22.156 -2.844 1 98.19 216 ALA B C 1
ATOM 4285 O O . ALA B 1 216 ? -7.5 -22.875 -3.314 1 98.19 216 ALA B O 1
ATOM 4286 N N . ILE B 1 217 ? -6.316 -20.969 -3.316 1 97.62 217 ILE B N 1
ATOM 4287 C CA . ILE B 1 217 ? -7.043 -20.406 -4.449 1 97.62 217 ILE B CA 1
ATOM 4288 C C . ILE B 1 217 ? -6.848 -21.281 -5.68 1 97.62 217 ILE B C 1
ATOM 4290 O O . ILE B 1 217 ? -7.805 -21.578 -6.395 1 97.62 217 ILE B O 1
ATOM 4294 N N . ASN B 1 218 ? -5.625 -21.719 -5.898 1 96.25 218 ASN B N 1
ATOM 4295 C CA . ASN B 1 218 ? -5.316 -22.578 -7.031 1 96.25 218 ASN B CA 1
ATOM 4296 C C . ASN B 1 218 ? -6.098 -23.891 -6.957 1 96.25 218 ASN B C 1
ATOM 4298 O O . ASN B 1 218 ? -6.555 -24.406 -7.98 1 96.25 218 ASN B O 1
ATOM 4302 N N . LEU B 1 219 ? -6.207 -24.469 -5.789 1 96 219 LEU B N 1
ATOM 4303 C CA . LEU B 1 219 ? -6.949 -25.719 -5.613 1 96 219 LEU B CA 1
ATOM 4304 C C . LEU B 1 219 ? -8.422 -25.516 -5.965 1 96 219 LEU B C 1
ATOM 4306 O O . LEU B 1 219 ? -9.016 -26.359 -6.648 1 96 219 LEU B O 1
ATOM 4310 N N . VAL B 1 220 ? -9.023 -24.422 -5.52 1 95.75 220 VAL B N 1
ATOM 4311 C CA . VAL B 1 220 ? -10.422 -24.141 -5.824 1 95.75 220 VAL B CA 1
ATOM 4312 C C . VAL B 1 220 ? -10.602 -23.953 -7.328 1 95.75 220 VAL B C 1
ATOM 4314 O O . VAL B 1 220 ? -11.562 -24.438 -7.918 1 95.75 220 VAL B O 1
ATOM 4317 N N . ALA B 1 221 ? -9.68 -23.25 -7.926 1 94 221 ALA B N 1
ATOM 4318 C CA . ALA B 1 221 ? -9.742 -23 -9.359 1 94 221 ALA B CA 1
ATOM 4319 C C . ALA B 1 221 ? -9.688 -24.312 -10.148 1 94 221 ALA B C 1
ATOM 4321 O O . ALA B 1 221 ? -10.445 -24.5 -11.102 1 94 221 ALA B O 1
ATOM 4322 N N . LYS B 1 222 ? -8.797 -25.172 -9.75 1 92.75 222 LYS B N 1
ATOM 4323 C CA . LYS B 1 222 ? -8.648 -26.469 -10.414 1 92.75 222 LYS B CA 1
ATOM 4324 C C . LYS B 1 222 ? -9.938 -27.281 -10.305 1 92.75 222 LYS B C 1
ATOM 4326 O O . LYS B 1 222 ? -10.359 -27.906 -11.273 1 92.75 222 LYS B O 1
ATOM 4331 N N . ARG B 1 223 ? -10.492 -27.266 -9.156 1 89.81 223 ARG B N 1
ATOM 4332 C CA . ARG B 1 223 ? -11.734 -28 -8.93 1 89.81 223 ARG B CA 1
ATOM 4333 C C . ARG B 1 223 ? -12.859 -27.438 -9.797 1 89.81 223 ARG B C 1
ATOM 4335 O O . ARG B 1 223 ? -13.656 -28.188 -10.352 1 89.81 223 ARG B O 1
ATOM 4342 N N . GLU B 1 224 ? -12.906 -26.172 -9.789 1 87.38 224 GLU B N 1
ATOM 4343 C CA . GLU B 1 224 ? -13.945 -25.516 -10.586 1 87.38 224 GLU B CA 1
ATOM 4344 C C . GLU B 1 224 ? -13.781 -25.812 -12.07 1 87.38 224 GLU B C 1
ATOM 4346 O O . GLU B 1 224 ? -14.766 -26.016 -12.781 1 87.38 224 GLU B O 1
ATOM 4351 N N . LEU B 1 225 ? -12.609 -25.781 -12.531 1 86.81 225 LEU B N 1
ATOM 4352 C CA . LEU B 1 225 ? -12.32 -26.078 -13.938 1 86.81 225 LEU B CA 1
ATOM 4353 C C . LEU B 1 225 ? -12.742 -27.5 -14.289 1 86.81 225 LEU B C 1
ATOM 4355 O O . LEU B 1 225 ? -13.336 -27.734 -15.344 1 86.81 225 LEU B O 1
ATOM 4359 N N . SER B 1 226 ? -12.398 -28.406 -13.43 1 86.31 226 SER B N 1
ATOM 4360 C CA . SER B 1 226 ? -12.766 -29.797 -13.633 1 86.31 226 SER B CA 1
ATOM 4361 C C . SER B 1 226 ? -14.281 -29.969 -13.664 1 86.31 226 SER B C 1
ATOM 4363 O O . SER B 1 226 ? -14.812 -30.719 -14.477 1 86.31 226 SER B O 1
ATOM 4365 N N . ARG B 1 227 ? -14.93 -29.281 -12.852 1 83.31 227 ARG B N 1
ATOM 4366 C CA . ARG B 1 227 ? -16.391 -29.344 -12.797 1 83.31 227 ARG B CA 1
ATOM 4367 C C . ARG B 1 227 ? -17.016 -28.797 -14.07 1 83.31 227 ARG B C 1
ATOM 4369 O O . ARG B 1 227 ? -17.969 -29.359 -14.602 1 83.31 227 ARG B O 1
ATOM 4376 N N . ARG B 1 228 ? -16.484 -27.766 -14.516 1 81.94 228 ARG B N 1
ATOM 4377 C CA . ARG B 1 228 ? -17.016 -27.125 -15.719 1 81.94 228 ARG B CA 1
ATOM 4378 C C . ARG B 1 228 ? -16.797 -28 -16.953 1 81.94 228 ARG B C 1
ATOM 4380 O O . ARG B 1 228 ? -17.594 -27.969 -17.875 1 81.94 228 ARG B O 1
ATOM 4387 N N . GLN B 1 229 ? -15.656 -28.578 -16.953 1 82.12 229 GLN B N 1
ATOM 4388 C CA . GLN B 1 229 ? -15.375 -29.469 -18.078 1 82.12 229 GLN B CA 1
ATOM 4389 C C . GLN B 1 229 ? -16.328 -30.656 -18.094 1 82.12 229 GLN B C 1
ATOM 4391 O O . GLN B 1 229 ? -16.656 -31.188 -19.156 1 82.12 229 GLN B O 1
ATOM 4396 N N . ASN B 1 230 ? -16.719 -31.016 -16.922 1 78.19 230 ASN B N 1
ATOM 4397 C CA . ASN B 1 230 ? -17.609 -32.156 -16.812 1 78.19 230 ASN B CA 1
ATOM 4398 C C . ASN B 1 230 ? -19.078 -31.734 -16.922 1 78.19 230 ASN B C 1
ATOM 4400 O O . ASN B 1 230 ? -19.953 -32.562 -17.203 1 78.19 230 ASN B O 1
ATOM 4404 N N . ARG B 1 231 ? -19.312 -30.562 -16.328 1 66 231 ARG B N 1
ATOM 4405 C CA . ARG B 1 231 ? -20.719 -30.156 -16.312 1 66 231 ARG B CA 1
ATOM 4406 C C . ARG B 1 231 ? -21.047 -29.312 -17.547 1 66 231 ARG B C 1
ATOM 4408 O O . ARG B 1 231 ? -20.188 -28.594 -18.062 1 66 231 ARG B O 1
ATOM 4415 N N . THR B 1 232 ? -21.891 -29.859 -18.344 1 54.97 232 THR B N 1
ATOM 4416 C CA . THR B 1 232 ? -22.484 -29.188 -19.5 1 54.97 232 THR B CA 1
ATOM 4417 C C . THR B 1 232 ? -23.25 -27.953 -19.078 1 54.97 232 THR B C 1
ATOM 4419 O O . THR B 1 232 ? -23.922 -27.312 -19.906 1 54.97 232 THR B O 1
ATOM 4422 N N . ASP B 1 233 ? -23.422 -27.734 -17.844 1 48.56 233 ASP B N 1
ATOM 4423 C CA . ASP B 1 233 ? -24.438 -26.75 -17.531 1 48.56 233 ASP B CA 1
ATOM 4424 C C . ASP B 1 233 ? -23.875 -25.328 -17.531 1 48.56 233 ASP B C 1
ATOM 4426 O O . ASP B 1 233 ? -22.828 -25.078 -16.922 1 48.56 233 ASP B O 1
ATOM 4430 N N . GLY B 1 234 ? -23.844 -24.656 -18.531 1 52.56 234 GLY B N 1
ATOM 4431 C CA . GLY B 1 234 ? -23.75 -23.25 -18.891 1 52.56 234 GLY B CA 1
ATOM 4432 C C . GLY B 1 234 ? -23.609 -22.344 -17.688 1 52.56 234 GLY B C 1
ATOM 4433 O O . GLY B 1 234 ? -24.062 -21.203 -17.703 1 52.56 234 GLY B O 1
ATOM 4434 N N . SER B 1 235 ? -23.312 -22.859 -16.594 1 51.19 235 SER B N 1
ATOM 4435 C CA . SER B 1 235 ? -23.391 -21.984 -15.43 1 51.19 235 SER B CA 1
ATOM 4436 C C . SER B 1 235 ? -22.516 -20.75 -15.602 1 51.19 235 SER B C 1
ATOM 4438 O O . SER B 1 235 ? -21.469 -20.797 -16.25 1 51.19 235 SER B O 1
ATOM 4440 N N . LYS B 1 236 ? -23.125 -19.656 -15.297 1 52.88 236 LYS B N 1
ATOM 4441 C CA . LYS B 1 236 ? -22.672 -18.266 -15.422 1 52.88 236 LYS B CA 1
ATOM 4442 C C . LYS B 1 236 ? -21.312 -18.078 -14.75 1 52.88 236 LYS B C 1
ATOM 4444 O O . LYS B 1 236 ? -21 -18.766 -13.773 1 52.88 236 LYS B O 1
ATOM 4449 N N . ASP B 1 237 ? -20.438 -17.438 -15.461 1 58.56 237 ASP B N 1
ATOM 4450 C CA . ASP B 1 237 ? -19.109 -16.953 -15.109 1 58.56 237 ASP B CA 1
ATOM 4451 C C . ASP B 1 237 ? -19.109 -16.312 -13.719 1 58.56 237 ASP B C 1
ATOM 4453 O O . ASP B 1 237 ? -19.688 -15.242 -13.531 1 58.56 237 ASP B O 1
ATOM 4457 N N . ARG B 1 238 ? -19.078 -17.141 -12.594 1 65.56 238 ARG B N 1
ATOM 4458 C CA . ARG B 1 238 ? -18.984 -16.578 -11.25 1 65.56 238 ARG B CA 1
ATOM 4459 C C . ARG B 1 238 ? -17.531 -16.422 -10.828 1 65.56 238 ARG B C 1
ATOM 4461 O O . ARG B 1 238 ? -16.641 -17.094 -11.352 1 65.56 238 ARG B O 1
ATOM 4468 N N . TYR B 1 239 ? -17.312 -15.352 -10.125 1 76.19 239 TYR B N 1
ATOM 4469 C CA . TYR B 1 239 ? -15.992 -15.211 -9.5 1 76.19 239 TYR B CA 1
ATOM 4470 C C . TYR B 1 239 ? -15.648 -16.438 -8.68 1 76.19 239 TYR B C 1
ATOM 4472 O O . TYR B 1 239 ? -16.516 -17.031 -8.023 1 76.19 239 TYR B O 1
ATOM 4480 N N . LEU B 1 240 ? -14.469 -16.797 -8.695 1 84.19 240 LEU B N 1
ATOM 4481 C CA . LEU B 1 240 ? -13.984 -18.078 -8.211 1 84.19 240 LEU B CA 1
ATOM 4482 C C . LEU B 1 240 ? -14.367 -18.297 -6.75 1 84.19 240 LEU B C 1
ATOM 4484 O O . LEU B 1 240 ? -14.867 -19.359 -6.383 1 84.19 240 LEU B O 1
ATOM 4488 N N . CYS B 1 241 ? -14.234 -17.141 -5.949 1 91.81 241 CYS B N 1
ATOM 4489 C CA . CYS B 1 241 ? -14.453 -17.328 -4.52 1 91.81 241 CYS B CA 1
ATOM 4490 C C . CYS B 1 241 ? -15.547 -16.391 -4.008 1 91.81 241 CYS B C 1
ATOM 4492 O O . CYS B 1 241 ? -15.508 -15.961 -2.859 1 91.81 241 CYS B O 1
ATOM 4494 N N . LYS B 1 242 ? -16.469 -16.125 -4.848 1 91.44 242 LYS B N 1
ATOM 4495 C CA . LYS B 1 242 ? -17.562 -15.242 -4.453 1 91.44 242 LYS B CA 1
ATOM 4496 C C . LYS B 1 242 ? -18.375 -15.852 -3.32 1 91.44 242 LYS B C 1
ATOM 4498 O O . LYS B 1 242 ? -18.734 -17.031 -3.365 1 91.44 242 LYS B O 1
ATOM 4503 N N . ASP B 1 243 ? -18.625 -15.102 -2.221 1 92.25 243 ASP B N 1
ATOM 4504 C CA . ASP B 1 243 ? -19.469 -15.438 -1.073 1 92.25 243 ASP B CA 1
ATOM 4505 C C . ASP B 1 243 ? -18.797 -16.484 -0.191 1 92.25 243 ASP B C 1
ATOM 4507 O O . ASP B 1 243 ? -19.438 -17.062 0.689 1 92.25 243 ASP B O 1
ATOM 4511 N N . LEU B 1 244 ? -17.547 -16.75 -0.512 1 96.69 244 LEU B N 1
ATOM 4512 C CA . LEU B 1 244 ? -16.828 -17.75 0.277 1 96.69 244 LEU B CA 1
ATOM 4513 C C . LEU B 1 244 ? -16.109 -17.109 1.449 1 96.69 244 LEU B C 1
ATOM 4515 O O . LEU B 1 244 ? -15.859 -15.898 1.444 1 96.69 244 LEU B O 1
ATOM 4519 N N . THR B 1 245 ? -15.852 -17.953 2.449 1 98.12 245 THR B N 1
ATOM 4520 C CA . THR B 1 245 ? -15.102 -17.562 3.639 1 98.12 245 THR B CA 1
ATOM 4521 C C . THR B 1 245 ? -13.711 -18.203 3.637 1 98.12 245 THR B C 1
ATOM 4523 O O . THR B 1 245 ? -13.578 -19.406 3.4 1 98.12 245 THR B O 1
ATOM 4526 N N . VAL B 1 246 ? -12.742 -17.359 3.859 1 98.75 246 VAL B N 1
ATOM 4527 C CA . VAL B 1 246 ? -11.383 -17.875 4.008 1 98.75 246 VAL B CA 1
ATOM 4528 C C . VAL B 1 246 ? -10.984 -17.859 5.48 1 98.75 246 VAL B C 1
ATOM 4530 O O . VAL B 1 246 ? -11.195 -16.859 6.18 1 98.75 246 VAL B O 1
ATOM 4533 N N . VAL B 1 247 ? -10.492 -18.969 5.953 1 98.81 247 VAL B N 1
ATOM 4534 C CA . VAL B 1 247 ? -10.023 -19.109 7.328 1 98.81 247 VAL B CA 1
ATOM 4535 C C . VAL B 1 247 ? -8.516 -19.375 7.332 1 98.81 247 VAL B C 1
ATOM 4537 O O . VAL B 1 247 ? -8.023 -20.234 6.602 1 98.81 247 VAL B O 1
ATOM 4540 N N . MET B 1 248 ? -7.773 -18.609 8.133 1 98.62 248 MET B N 1
ATOM 4541 C CA . MET B 1 248 ? -6.32 -18.734 8.156 1 98.62 248 MET B CA 1
ATOM 4542 C C . MET B 1 248 ? -5.797 -18.75 9.586 1 98.62 248 MET B C 1
ATOM 4544 O O . MET B 1 248 ? -6.457 -18.25 10.5 1 98.62 248 MET B O 1
ATOM 4548 N N . THR B 1 249 ? -4.609 -19.328 9.711 1 98.5 249 THR B N 1
ATOM 4549 C CA . THR B 1 249 ? -3.943 -19.297 11.008 1 98.5 249 THR B CA 1
ATOM 4550 C C . THR B 1 249 ? -3.344 -17.906 11.266 1 98.5 249 THR B C 1
ATOM 4552 O O . THR B 1 249 ? -3.391 -17.406 12.398 1 98.5 249 THR B O 1
ATOM 4555 N N . HIS B 1 250 ? -2.764 -17.312 10.258 1 98.06 250 HIS B N 1
ATOM 4556 C CA . HIS B 1 250 ? -2.062 -16.047 10.391 1 98.06 250 HIS B CA 1
ATOM 4557 C C . HIS B 1 250 ? -2.551 -15.039 9.359 1 98.06 250 HIS B C 1
ATOM 4559 O O . HIS B 1 250 ? -3.113 -15.422 8.328 1 98.06 250 HIS B O 1
ATOM 4565 N N . GLU B 1 251 ? -2.305 -13.742 9.594 1 97.81 251 GLU B N 1
ATOM 4566 C CA . GLU B 1 251 ? -2.629 -12.664 8.656 1 97.81 251 GLU B CA 1
ATOM 4567 C C . GLU B 1 251 ? -1.911 -12.852 7.328 1 97.81 251 GLU B C 1
ATOM 4569 O O . GLU B 1 251 ? -0.701 -13.094 7.293 1 97.81 251 GLU B O 1
ATOM 4574 N N . PRO B 1 252 ? -2.617 -12.82 6.227 1 98 252 PRO B N 1
ATOM 4575 C CA . PRO B 1 252 ? -1.953 -12.945 4.926 1 98 252 PRO B CA 1
ATOM 4576 C C . PRO B 1 252 ? -1.105 -11.719 4.582 1 98 252 PRO B C 1
ATOM 4578 O O . PRO B 1 252 ? -1.416 -10.609 5.016 1 98 252 PRO B O 1
ATOM 4581 N N . CYS B 1 253 ? -0.06 -11.945 3.842 1 95.88 253 CYS B N 1
ATOM 4582 C CA . CYS B 1 253 ? 0.78 -10.852 3.354 1 95.88 253 CYS B CA 1
ATOM 4583 C C . CYS B 1 253 ? 0.042 -10.023 2.311 1 95.88 253 CYS B C 1
ATOM 4585 O O . CYS B 1 253 ? -1.088 -10.344 1.938 1 95.88 253 CYS B O 1
ATOM 4587 N N . VAL B 1 254 ? 0.718 -9 1.814 1 94.06 254 VAL B N 1
ATOM 4588 C CA . VAL B 1 254 ? 0.126 -8.102 0.833 1 94.06 254 VAL B CA 1
ATOM 4589 C C . VAL B 1 254 ? -0.215 -8.867 -0.44 1 94.06 254 VAL B C 1
ATOM 4591 O O . VAL B 1 254 ? -1.308 -8.719 -0.991 1 94.06 254 VAL B O 1
ATOM 4594 N N . MET B 1 255 ? 0.643 -9.703 -0.939 1 96.44 255 MET B N 1
ATOM 4595 C CA . MET B 1 255 ? 0.423 -10.508 -2.137 1 96.44 255 MET B CA 1
ATOM 4596 C C . MET B 1 255 ? -0.818 -11.383 -1.984 1 96.44 255 MET B C 1
ATOM 4598 O O . MET B 1 255 ? -1.693 -11.383 -2.852 1 96.44 255 MET B O 1
ATOM 4602 N N . CYS B 1 256 ? -0.854 -12.07 -0.878 1 98.12 256 CYS B N 1
ATOM 4603 C CA . CYS B 1 256 ? -1.951 -13 -0.64 1 98.12 256 CYS B CA 1
ATOM 4604 C C . CYS B 1 256 ? -3.26 -12.258 -0.408 1 98.12 256 CYS B C 1
ATOM 4606 O O . CYS B 1 256 ? -4.32 -12.703 -0.844 1 98.12 256 CYS B O 1
ATOM 4608 N N . SER B 1 257 ? -3.186 -11.141 0.281 1 97 257 SER B N 1
ATOM 4609 C CA . SER B 1 257 ? -4.371 -10.312 0.487 1 97 257 SER B CA 1
ATOM 4610 C C . SER B 1 257 ? -4.953 -9.836 -0.84 1 97 257 SER B C 1
ATOM 4612 O O . SER B 1 257 ? -6.172 -9.836 -1.025 1 97 257 SER B O 1
ATOM 4614 N N . MET B 1 258 ? -4.094 -9.461 -1.712 1 96 258 MET B N 1
ATOM 4615 C CA . MET B 1 258 ? -4.543 -9.062 -3.041 1 96 258 MET B CA 1
ATOM 4616 C C . MET B 1 258 ? -5.109 -10.25 -3.807 1 96 258 MET B C 1
ATOM 4618 O O . MET B 1 258 ? -6.078 -10.109 -4.555 1 96 258 MET B O 1
ATOM 4622 N N . GLY B 1 259 ? -4.422 -11.391 -3.654 1 97 259 GLY B N 1
ATOM 4623 C CA . GLY B 1 259 ? -4.961 -12.602 -4.254 1 97 259 GLY B CA 1
ATOM 4624 C C . GLY B 1 259 ? -6.387 -12.891 -3.832 1 97 259 GLY B C 1
ATOM 4625 O O . GLY B 1 259 ? -7.219 -13.273 -4.66 1 97 259 GLY B O 1
ATOM 4626 N N . LEU B 1 260 ? -6.648 -12.695 -2.57 1 97.44 260 LEU B N 1
ATOM 4627 C CA . LEU B 1 260 ? -7.996 -12.875 -2.041 1 97.44 260 LEU B CA 1
ATOM 4628 C C . LEU B 1 260 ? -8.953 -11.844 -2.633 1 97.44 260 LEU B C 1
ATOM 4630 O O . LEU B 1 260 ? -10.109 -12.164 -2.928 1 97.44 260 LEU B O 1
ATOM 4634 N N . LEU B 1 261 ? -8.477 -10.664 -2.773 1 95.44 261 LEU B N 1
ATOM 4635 C CA . LEU B 1 261 ? -9.281 -9.594 -3.355 1 95.44 261 LEU B CA 1
ATOM 4636 C C . LEU B 1 261 ? -9.656 -9.922 -4.797 1 95.44 261 LEU B C 1
ATOM 4638 O O . LEU B 1 261 ? -10.82 -9.797 -5.18 1 95.44 261 LEU B O 1
ATOM 4642 N N . HIS B 1 262 ? -8.672 -10.391 -5.52 1 94.19 262 HIS B N 1
ATOM 4643 C CA . HIS B 1 262 ? -8.898 -10.742 -6.918 1 94.19 262 HIS B CA 1
ATOM 4644 C C . HIS B 1 262 ? -9.875 -11.914 -7.035 1 94.19 262 HIS B C 1
ATOM 4646 O O . HIS B 1 262 ? -10.609 -12.016 -8.016 1 94.19 262 HIS B O 1
ATOM 4652 N N . SER B 1 263 ? -9.898 -12.719 -6.047 1 95.75 263 SER B N 1
ATOM 4653 C CA . SER B 1 263 ? -10.766 -13.891 -6.043 1 95.75 263 SER B CA 1
ATOM 4654 C C . SER B 1 263 ? -12.164 -13.539 -5.535 1 95.75 263 SER B C 1
ATOM 4656 O O . SER B 1 263 ? -13.062 -14.391 -5.531 1 95.75 263 SER B O 1
ATOM 4658 N N . ARG B 1 264 ? -12.344 -12.305 -5 1 94.62 264 ARG B N 1
ATOM 4659 C CA . ARG B 1 264 ? -13.602 -11.703 -4.566 1 94.62 264 ARG B CA 1
ATOM 4660 C C . ARG B 1 264 ? -14.234 -12.5 -3.434 1 94.62 264 ARG B C 1
ATOM 4662 O O . ARG B 1 264 ? -15.43 -12.805 -3.467 1 94.62 264 ARG B O 1
ATOM 4669 N N . ILE B 1 265 ? -13.445 -12.812 -2.48 1 96.56 265 ILE B N 1
ATOM 4670 C CA . ILE B 1 265 ? -13.969 -13.516 -1.314 1 96.56 265 ILE B CA 1
ATOM 4671 C C . ILE B 1 265 ? -14.938 -12.602 -0.559 1 96.56 265 ILE B C 1
ATOM 4673 O O . ILE B 1 265 ? -14.914 -11.383 -0.734 1 96.56 265 ILE B O 1
ATOM 4677 N N . ARG B 1 266 ? -15.703 -13.266 0.27 1 95.44 266 ARG B N 1
ATOM 4678 C CA . ARG B 1 266 ? -16.641 -12.508 1.092 1 95.44 266 ARG B CA 1
ATOM 4679 C C . ARG B 1 266 ? -15.984 -12.062 2.396 1 95.44 266 ARG B C 1
ATOM 4681 O O . ARG B 1 266 ? -16.109 -10.906 2.799 1 95.44 266 ARG B O 1
ATOM 4688 N N . ARG B 1 267 ? -15.391 -13.031 3.059 1 96.69 267 ARG B N 1
ATOM 4689 C CA . ARG B 1 267 ? -14.82 -12.688 4.359 1 96.69 267 ARG B CA 1
ATOM 4690 C C . ARG B 1 267 ? -13.562 -13.508 4.641 1 96.69 267 ARG B C 1
ATOM 4692 O O . ARG B 1 267 ? -13.422 -14.625 4.152 1 96.69 267 ARG B O 1
ATOM 4699 N N . LEU B 1 268 ? -12.664 -12.875 5.414 1 98.44 268 LEU B N 1
ATOM 4700 C CA . LEU B 1 268 ? -11.414 -13.461 5.895 1 98.44 268 LEU B CA 1
ATOM 4701 C C . LEU B 1 268 ? -11.383 -13.5 7.418 1 98.44 268 LEU B C 1
ATOM 4703 O O . LEU B 1 268 ? -11.688 -12.5 8.078 1 98.44 268 LEU B O 1
ATOM 4707 N N . ILE B 1 269 ? -11.102 -14.688 7.957 1 98.56 269 ILE B N 1
ATOM 4708 C CA . ILE B 1 269 ? -10.938 -14.852 9.398 1 98.56 269 ILE B CA 1
ATOM 4709 C C . ILE B 1 269 ? -9.562 -15.445 9.695 1 98.56 269 ILE B C 1
ATOM 4711 O O . ILE B 1 269 ? -9.188 -16.469 9.125 1 98.56 269 ILE B O 1
ATOM 4715 N N . TYR B 1 270 ? -8.797 -14.828 10.523 1 98.19 270 TYR B N 1
ATOM 4716 C CA . TYR B 1 270 ? -7.504 -15.383 10.906 1 98.19 270 TYR B CA 1
ATOM 4717 C C . TYR B 1 270 ? -7.238 -15.18 12.391 1 98.19 270 TYR B C 1
ATOM 4719 O O . TYR B 1 270 ? -7.906 -14.375 13.039 1 98.19 270 TYR B O 1
ATOM 4727 N N . CYS B 1 271 ? -6.289 -15.93 12.891 1 97.75 271 CYS B N 1
ATOM 4728 C CA . CYS B 1 271 ? -6.062 -15.969 14.336 1 97.75 271 CYS B CA 1
ATOM 4729 C C . CYS B 1 271 ? -5.027 -14.93 14.75 1 97.75 271 CYS B C 1
ATOM 4731 O O . CYS B 1 271 ? -5.273 -14.133 15.664 1 97.75 271 CYS B O 1
ATOM 4733 N N . LYS B 1 272 ? -3.893 -14.914 14.047 1 96.5 272 LYS B N 1
ATOM 4734 C CA . LYS B 1 272 ? -2.754 -14.133 14.523 1 96.5 272 LYS B CA 1
ATOM 4735 C C . LYS B 1 272 ? -2.332 -13.094 13.484 1 96.5 272 LYS B C 1
ATOM 4737 O O . LYS B 1 272 ? -2.229 -13.406 12.297 1 96.5 272 LYS B O 1
ATOM 4742 N N . LYS B 1 273 ? -2.031 -11.922 13.961 1 94.94 273 LYS B N 1
ATOM 4743 C CA . LYS B 1 273 ? -1.548 -10.852 13.094 1 94.94 273 LYS B CA 1
ATOM 4744 C C . LYS B 1 273 ? -0.072 -11.039 12.758 1 94.94 273 LYS B C 1
ATOM 4746 O O . LYS B 1 273 ? 0.674 -11.641 13.531 1 94.94 273 LYS B O 1
ATOM 4751 N N . GLN B 1 274 ? 0.289 -10.625 11.594 1 93.62 274 GLN B N 1
ATOM 4752 C CA . GLN B 1 274 ? 1.681 -10.453 11.188 1 93.62 274 GLN B CA 1
ATOM 4753 C C . GLN B 1 274 ? 2.068 -8.977 11.148 1 93.62 274 GLN B C 1
ATOM 4755 O O . GLN B 1 274 ? 1.878 -8.312 10.133 1 93.62 274 GLN B O 1
ATOM 4760 N N . PRO B 1 275 ? 2.672 -8.422 12.172 1 88.06 275 PRO B N 1
ATOM 4761 C CA . PRO B 1 275 ? 2.785 -6.973 12.375 1 88.06 275 PRO B CA 1
ATOM 4762 C C . PRO B 1 275 ? 3.617 -6.289 11.297 1 88.06 275 PRO B C 1
ATOM 4764 O O . PRO B 1 275 ? 3.336 -5.148 10.922 1 88.06 275 PRO B O 1
ATOM 4767 N N . LEU B 1 276 ? 4.609 -6.973 10.742 1 86.88 276 LEU B N 1
ATOM 4768 C CA . LEU B 1 276 ? 5.52 -6.297 9.828 1 86.88 276 LEU B CA 1
ATOM 4769 C C . LEU B 1 276 ? 5.152 -6.594 8.375 1 86.88 276 LEU B C 1
ATOM 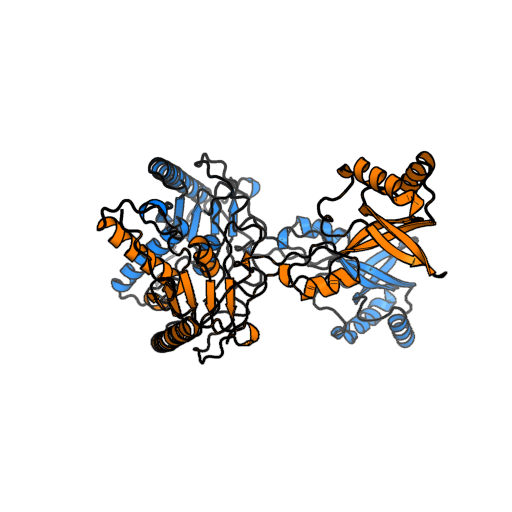4771 O O . LEU B 1 276 ? 5.469 -5.812 7.477 1 86.88 276 LEU B O 1
ATOM 4775 N N . THR B 1 277 ? 4.402 -7.688 8.203 1 90.44 277 THR B N 1
ATOM 4776 C CA . THR B 1 277 ? 4.27 -8.141 6.816 1 90.44 277 THR B CA 1
ATOM 4777 C C . THR B 1 277 ? 2.803 -8.328 6.449 1 90.44 277 THR B C 1
ATOM 4779 O O . THR B 1 277 ? 2.48 -8.633 5.297 1 90.44 277 THR B O 1
ATOM 4782 N N . GLY B 1 278 ? 1.949 -8.141 7.359 1 93.12 278 GLY B N 1
ATOM 4783 C CA . GLY B 1 278 ? 0.531 -8.336 7.102 1 93.12 278 GLY B CA 1
ATOM 4784 C C . GLY B 1 278 ? -0.042 -7.316 6.129 1 93.12 278 GLY B C 1
ATOM 4785 O O . GLY B 1 278 ? 0.353 -6.148 6.141 1 93.12 278 GLY B O 1
ATOM 4786 N N . GLY B 1 279 ? -1 -7.801 5.363 1 93.44 279 GLY B N 1
ATOM 4787 C CA . GLY B 1 279 ? -1.596 -6.922 4.371 1 93.44 279 GLY B CA 1
ATOM 4788 C C . GLY B 1 279 ? -2.941 -6.367 4.797 1 93.44 279 GLY B C 1
ATOM 4789 O O . GLY B 1 279 ? -3.516 -5.52 4.109 1 93.44 279 GLY B O 1
ATOM 4790 N N . ILE B 1 280 ? -3.416 -6.812 5.918 1 95.38 280 ILE B N 1
ATOM 4791 C CA . ILE B 1 280 ? -4.77 -6.449 6.328 1 95.38 280 ILE B CA 1
ATOM 4792 C C . ILE B 1 280 ? -4.711 -5.348 7.383 1 95.38 280 ILE B C 1
ATOM 4794 O O . ILE B 1 280 ? -5.25 -4.258 7.18 1 95.38 280 ILE B O 1
ATOM 4798 N N . GLU B 1 281 ? -4.035 -5.609 8.508 1 89.75 281 GLU B N 1
ATOM 4799 C CA . GLU B 1 281 ? -3.996 -4.676 9.625 1 89.75 281 GLU B CA 1
ATOM 4800 C C . GLU B 1 281 ? -2.902 -3.627 9.438 1 89.75 281 GLU B C 1
ATOM 4802 O O . GLU B 1 281 ? -2.789 -2.689 10.227 1 89.75 281 GLU B O 1
ATOM 4807 N N . SER B 1 282 ? -2.207 -3.707 8.398 1 79.94 282 SER B N 1
ATOM 4808 C CA . SER B 1 282 ? -1.151 -2.748 8.086 1 79.94 282 SER B CA 1
ATOM 4809 C C . SER B 1 282 ? -1.708 -1.531 7.355 1 79.94 282 SER B C 1
ATOM 4811 O O . SER B 1 282 ? -2.92 -1.422 7.152 1 79.94 282 SER B O 1
ATOM 4813 N N . LEU B 1 283 ? -0.765 -0.626 7.039 1 72.69 283 LEU B N 1
ATOM 4814 C CA . LEU B 1 283 ? -1.143 0.591 6.332 1 72.69 283 LEU B CA 1
ATOM 4815 C C . LEU B 1 283 ? -1.722 0.262 4.957 1 72.69 283 LEU B C 1
ATOM 4817 O O . LEU B 1 283 ? -2.391 1.098 4.344 1 72.69 283 LEU B O 1
ATOM 4821 N N . TYR B 1 284 ? -1.563 -0.985 4.586 1 80.88 284 TYR B N 1
ATOM 4822 C CA . TYR B 1 284 ? -2.072 -1.34 3.266 1 80.88 284 TYR B CA 1
ATOM 4823 C C . TYR B 1 284 ? -3.586 -1.504 3.289 1 80.88 284 TYR B C 1
ATOM 4825 O O . TYR B 1 284 ? -4.281 -1.058 2.373 1 80.88 284 TYR B O 1
ATOM 4833 N N . GLY B 1 285 ? -4.078 -2.205 4.348 1 88.06 285 GLY B N 1
ATOM 4834 C CA . GLY B 1 285 ? -5.52 -2.342 4.461 1 88.06 285 GLY B CA 1
ATOM 4835 C C . GLY B 1 285 ? -6.176 -2.816 3.178 1 88.06 285 GLY B C 1
ATOM 4836 O O . GLY B 1 285 ? -7.164 -2.232 2.729 1 88.06 285 GLY B O 1
ATOM 4837 N N . ILE B 1 286 ? -5.648 -3.834 2.613 1 91.19 286 ILE B N 1
ATOM 4838 C CA . ILE B 1 286 ? -6.008 -4.273 1.271 1 91.19 286 ILE B CA 1
ATOM 4839 C C . ILE B 1 286 ? -7.484 -4.672 1.235 1 91.19 286 ILE B C 1
ATOM 4841 O O . ILE B 1 286 ? -8.156 -4.496 0.217 1 91.19 286 ILE B O 1
ATOM 4845 N N . HIS B 1 287 ? -8.039 -5.078 2.291 1 92.81 287 HIS B N 1
ATOM 4846 C CA . HIS B 1 287 ? -9.367 -5.684 2.318 1 92.81 287 HIS B CA 1
ATOM 4847 C C . HIS B 1 287 ? -10.461 -4.633 2.123 1 92.81 287 HIS B C 1
ATOM 4849 O O . HIS B 1 287 ? -11.594 -4.969 1.774 1 92.81 287 HIS B O 1
ATOM 4855 N N . TRP B 1 288 ? -10.117 -3.395 2.414 1 88.44 288 TRP B N 1
ATOM 4856 C CA . TRP B 1 288 ? -11.172 -2.391 2.398 1 88.44 288 TRP B CA 1
ATOM 4857 C C . TRP B 1 288 ? -10.633 -1.036 1.952 1 88.44 288 TRP B C 1
ATOM 4859 O O . TRP B 1 288 ? -10.625 -0.078 2.729 1 88.44 288 TRP B O 1
ATOM 4869 N N . ARG B 1 289 ? -10.32 -0.956 0.732 1 80.69 289 ARG B N 1
ATOM 4870 C CA . ARG B 1 289 ? -9.828 0.288 0.146 1 80.69 289 ARG B CA 1
ATOM 4871 C C . ARG B 1 289 ? -10.82 0.838 -0.875 1 80.69 289 ARG B C 1
ATOM 4873 O O . ARG B 1 289 ? -11.414 0.078 -1.643 1 80.69 289 ARG B O 1
ATOM 4880 N N . ALA B 1 290 ? -10.891 2.119 -0.857 1 71.31 290 ALA B N 1
ATOM 4881 C CA . ALA B 1 290 ? -11.852 2.795 -1.72 1 71.31 290 ALA B CA 1
ATOM 4882 C C . ALA B 1 290 ? -11.438 2.705 -3.186 1 71.31 290 ALA B C 1
ATOM 4884 O O . ALA B 1 290 ? -12.289 2.705 -4.078 1 71.31 290 ALA B O 1
ATOM 4885 N N . GLU B 1 291 ? -10.117 2.607 -3.42 1 69.75 291 GLU B N 1
ATOM 4886 C CA . GLU B 1 291 ? -9.578 2.602 -4.777 1 69.75 291 GLU B CA 1
ATOM 4887 C C . GLU B 1 291 ? -9.789 1.249 -5.449 1 69.75 291 GLU B C 1
ATOM 4889 O O . GLU B 1 291 ? -9.672 1.131 -6.672 1 69.75 291 GLU B O 1
ATOM 4894 N N . LEU B 1 292 ? -10.195 0.325 -4.59 1 75.75 292 LEU B N 1
ATOM 4895 C CA . LEU B 1 292 ? -10.297 -1.023 -5.137 1 75.75 292 LEU B CA 1
ATOM 4896 C C . LEU B 1 292 ? -11.75 -1.368 -5.453 1 75.75 292 LEU B C 1
ATOM 4898 O O . LEU B 1 292 ? -12.672 -0.849 -4.82 1 75.75 292 LEU B O 1
ATOM 4902 N N . ASN B 1 293 ? -11.914 -2.186 -6.453 1 75.06 293 ASN B N 1
ATOM 4903 C CA . ASN B 1 293 ? -13.234 -2.49 -6.988 1 75.06 293 ASN B CA 1
ATOM 4904 C C . ASN B 1 293 ? -13.969 -3.502 -6.113 1 75.06 293 ASN B C 1
ATOM 4906 O O . ASN B 1 293 ? -15.188 -3.664 -6.234 1 75.06 293 ASN B O 1
ATOM 4910 N N . HIS B 1 294 ? -13.281 -4.188 -5.395 1 85.94 294 HIS B N 1
ATOM 4911 C CA . HIS B 1 294 ? -13.852 -5.184 -4.496 1 85.94 294 HIS B CA 1
ATOM 4912 C C . HIS B 1 294 ? -13.344 -5 -3.07 1 85.94 294 HIS B C 1
ATOM 4914 O O . HIS B 1 294 ? -12.25 -4.465 -2.861 1 85.94 294 HIS B O 1
ATOM 4920 N N . ARG B 1 295 ? -14.219 -5.301 -2.156 1 90.44 295 ARG B N 1
ATOM 4921 C CA . ARG B 1 295 ? -13.867 -5.277 -0.74 1 90.44 295 ARG B CA 1
ATOM 4922 C C . ARG B 1 295 ? -14.383 -6.523 -0.029 1 90.44 295 ARG B C 1
ATOM 4924 O O . ARG B 1 295 ? -15.375 -7.117 -0.453 1 90.44 295 ARG B O 1
ATOM 4931 N N . TYR B 1 296 ? -13.664 -6.949 0.95 1 94.56 296 TYR B N 1
ATOM 4932 C CA . TYR B 1 296 ? -14.133 -8.078 1.751 1 94.56 296 TYR B CA 1
ATOM 4933 C C . TYR B 1 296 ? -13.922 -7.809 3.238 1 94.56 296 TYR B C 1
ATOM 4935 O O . TYR B 1 296 ? -13.117 -6.961 3.615 1 94.56 296 TYR B O 1
ATOM 4943 N N . LEU B 1 297 ? -14.703 -8.477 4.051 1 95.69 297 LEU B N 1
ATOM 4944 C CA . LEU B 1 297 ? -14.602 -8.32 5.5 1 95.69 297 LEU B CA 1
ATOM 4945 C C . LEU B 1 297 ? -13.445 -9.133 6.059 1 95.69 297 LEU B C 1
ATOM 4947 O O . LEU B 1 297 ? -13.148 -10.219 5.559 1 95.69 297 LEU B O 1
ATOM 4951 N N . ALA B 1 298 ? -12.789 -8.586 7.016 1 97.38 298 ALA B N 1
ATOM 4952 C CA . ALA B 1 298 ? -11.695 -9.289 7.668 1 97.38 298 ALA B CA 1
ATOM 4953 C C . ALA B 1 298 ? -11.867 -9.289 9.188 1 97.38 298 ALA B C 1
ATOM 4955 O O . ALA B 1 298 ? -12.234 -8.273 9.773 1 97.38 298 ALA B O 1
ATOM 4956 N N . TYR B 1 299 ? -11.656 -10.484 9.789 1 97.69 299 TYR B N 1
ATOM 4957 C CA . TYR B 1 299 ? -11.773 -10.672 11.234 1 97.69 299 TYR B CA 1
ATOM 4958 C C . TYR B 1 299 ? -10.5 -11.273 11.812 1 97.69 299 TYR B C 1
ATOM 4960 O O . TYR B 1 299 ? -9.883 -12.156 11.203 1 97.69 299 TYR B O 1
ATOM 4968 N N . SER B 1 300 ? -10.102 -10.789 12.961 1 97.25 300 SER B N 1
ATOM 4969 C CA . SER B 1 300 ? -8.883 -11.273 13.602 1 97.25 300 SER B CA 1
ATOM 4970 C C . SER B 1 300 ? -9.07 -11.406 15.109 1 97.25 300 SER B C 1
ATOM 4972 O O . SER B 1 300 ? -10.062 -10.93 15.664 1 97.25 300 SER B O 1
ATOM 4974 N N . GLY B 1 301 ? -8.109 -12.172 15.742 1 95 301 GLY B N 1
ATOM 4975 C CA . GLY B 1 301 ? -8.047 -12.203 17.203 1 95 301 GLY B CA 1
ATOM 4976 C C . GLY B 1 301 ? -8.695 -13.438 17.797 1 95 301 GLY B C 1
ATOM 4977 O O . GLY B 1 301 ? -9.07 -13.445 18.969 1 95 301 GLY B O 1
ATOM 4978 N N . TRP B 1 302 ? -8.984 -14.398 16.906 1 94.81 302 TRP B N 1
ATOM 4979 C CA . TRP B 1 302 ? -9.43 -15.664 17.469 1 94.81 302 TRP B CA 1
ATOM 4980 C C . TRP B 1 302 ? -8.312 -16.328 18.266 1 94.81 302 TRP B C 1
ATOM 4982 O O . TRP B 1 302 ? -7.312 -16.766 17.703 1 94.81 302 TRP B O 1
ATOM 4992 N N . ASN B 1 303 ? -8.508 -16.391 19.547 1 94.62 303 ASN B N 1
ATOM 4993 C CA . ASN B 1 303 ? -7.465 -16.875 20.438 1 94.62 303 ASN B CA 1
ATOM 4994 C C . ASN B 1 303 ? -7.305 -18.391 20.359 1 94.62 303 ASN B C 1
ATOM 4996 O O . ASN B 1 303 ? -7.984 -19.141 21.062 1 94.62 303 ASN B O 1
ATOM 5000 N N . LYS B 1 304 ? -6.469 -18.828 19.484 1 96 304 LYS B N 1
ATOM 5001 C CA . LYS B 1 304 ? -6.145 -20.234 19.266 1 96 304 LYS B CA 1
ATOM 5002 C C . LYS B 1 304 ? -4.637 -20.453 19.219 1 96 304 LYS B C 1
ATOM 5004 O O . LYS B 1 304 ? -3.883 -19.547 18.875 1 96 304 LYS B O 1
ATOM 5009 N N . PRO B 1 305 ? -4.172 -21.578 19.625 1 95.44 305 PRO B N 1
ATOM 5010 C CA . PRO B 1 305 ? -2.732 -21.859 19.625 1 95.44 305 PRO B CA 1
ATOM 5011 C C . PRO B 1 305 ? -2.188 -22.172 18.234 1 95.44 305 PRO B C 1
ATOM 5013 O O . PRO B 1 305 ? -2.059 -23.344 17.859 1 95.44 305 PRO B O 1
ATOM 5016 N N . VAL B 1 306 ? -1.816 -21.188 17.547 1 96.06 306 VAL B N 1
ATOM 5017 C CA . VAL B 1 306 ? -1.231 -21.375 16.219 1 96.06 306 VAL B CA 1
ATOM 5018 C C . VAL B 1 306 ? 0.292 -21.406 16.328 1 96.06 306 VAL B C 1
ATOM 5020 O O . VAL B 1 306 ? 0.862 -20.906 17.312 1 96.06 306 VAL B O 1
ATOM 5023 N N . PRO B 1 307 ? 0.975 -22.016 15.344 1 95.81 307 PRO B N 1
ATOM 5024 C CA . PRO B 1 307 ? 2.439 -22.016 15.367 1 95.81 307 PRO B CA 1
ATOM 5025 C C . PRO B 1 307 ? 3.031 -20.609 15.406 1 95.81 307 PRO B C 1
ATOM 5027 O O . PRO B 1 307 ? 2.479 -19.688 14.805 1 95.81 307 PRO B O 1
ATOM 5030 N N . SER B 1 308 ? 4.141 -20.453 16.094 1 93.31 308 SER B N 1
ATOM 5031 C CA . SER B 1 308 ? 4.828 -19.156 16.156 1 93.31 308 SER B CA 1
ATOM 5032 C C . SER B 1 308 ? 5.625 -18.906 14.875 1 93.31 308 SER B C 1
ATOM 5034 O O . SER B 1 308 ? 6.414 -19.75 14.453 1 93.31 308 SER B O 1
ATOM 5036 N N . ILE B 1 309 ? 5.32 -17.812 14.289 1 93.94 309 ILE B N 1
ATOM 5037 C CA . ILE B 1 309 ? 6.027 -17.391 13.086 1 93.94 309 ILE B CA 1
ATOM 5038 C C . ILE B 1 309 ? 6.695 -16.047 13.32 1 93.94 309 ILE B C 1
ATOM 5040 O O . ILE B 1 309 ? 6.105 -15.141 13.93 1 93.94 309 ILE B O 1
ATOM 5044 N N . LYS B 1 310 ? 7.926 -15.914 12.852 1 91.12 310 LYS B N 1
ATOM 5045 C CA . LYS B 1 310 ? 8.625 -14.633 12.992 1 91.12 310 LYS B CA 1
ATOM 5046 C C . LYS B 1 310 ? 7.832 -13.5 12.336 1 91.12 310 LYS B C 1
ATOM 5048 O O . LYS B 1 310 ? 7.211 -13.695 11.289 1 91.12 310 LYS B O 1
ATOM 5053 N N . GLU B 1 311 ? 7.977 -12.312 12.805 1 87.81 311 GLU B N 1
ATOM 5054 C CA . GLU B 1 311 ? 7.156 -11.172 12.406 1 87.81 311 GLU B CA 1
ATOM 5055 C C . GLU B 1 311 ? 7.516 -10.695 11 1 87.81 311 GLU B C 1
ATOM 5057 O O . GLU B 1 311 ? 6.707 -10.039 10.336 1 87.81 311 GLU B O 1
ATOM 5062 N N . ASN B 1 312 ? 8.68 -11.039 10.578 1 86.25 312 ASN B N 1
ATOM 5063 C CA . ASN B 1 312 ? 9.133 -10.539 9.281 1 86.25 312 ASN B CA 1
ATOM 5064 C C . ASN B 1 312 ? 8.844 -11.539 8.164 1 86.25 312 ASN B C 1
ATOM 5066 O O . ASN B 1 312 ? 9.188 -11.289 7.004 1 86.25 312 ASN B O 1
ATOM 5070 N N . ILE B 1 313 ? 8.195 -12.602 8.539 1 88.69 313 ILE B N 1
ATOM 5071 C CA . ILE B 1 313 ? 7.855 -13.609 7.543 1 88.69 313 ILE B CA 1
ATOM 5072 C C . ILE B 1 313 ? 6.551 -13.227 6.852 1 88.69 313 ILE B C 1
ATOM 5074 O O . ILE B 1 313 ? 5.566 -12.891 7.512 1 88.69 313 ILE B O 1
ATOM 5078 N N . HIS B 1 314 ? 6.609 -13.211 5.543 1 89.19 314 HIS B N 1
ATOM 5079 C CA . HIS B 1 314 ? 5.414 -12.969 4.742 1 89.19 314 HIS B CA 1
ATOM 5080 C C . HIS B 1 314 ? 4.566 -14.227 4.625 1 89.19 314 HIS B C 1
ATOM 5082 O O . HIS B 1 314 ? 5.004 -15.219 4.043 1 89.19 314 HIS B O 1
ATOM 5088 N N . VAL B 1 315 ? 3.332 -14.141 5.176 1 86.44 315 VAL B N 1
ATOM 5089 C CA . VAL B 1 315 ? 2.443 -15.297 5.18 1 86.44 315 VAL B CA 1
ATOM 5090 C C . VAL B 1 315 ? 1.549 -15.266 3.941 1 86.44 315 VAL B C 1
ATOM 5092 O O . VAL B 1 315 ? 0.958 -14.234 3.619 1 86.44 315 VAL B O 1
#

GO terms:
  GO:0002100 tRNA wobble adenosine to inosine editing (P, IDA)
  GO:0030234 enzyme regulator activity (F, IDA)
  GO:0052718 tRNA-specific adenosine-34 deaminase complex (C, IDA)
  GO:0002100 tRNA wobble adenosine to inosine editing (P, IMP)
  GO:0005634 nucleus (C, HDA)
  GO:0005829 cytosol (C, HDA)
  GO:0005737 cytoplasm (C, EXP)

Secondary structure (DSSP, 8-state):
---------S---PBPPGGG-SSEEPPPTTTS----EEEEEEEEE-GGGHHHHHHHHHHTGGGS-GGGTTB-SEEEEE-TTS-EEEEEEEEETTT--HHHHHHHHHHHT--EEEEEEEEEESS---SHHHHHHHHHHS-B-----GGG----BHHHHHHHHHHHHHHHHHHHHHHHTTS---EEEEEETTTTEEEEEEE--HHHHT-TT--HHHHHHHHHHHHHHHHHHH---------TTTT-EEEEEE--BHHHHHHHHHTT-SEEEEEE--TTTBSSSSTT-GGG-TTSS---EEEE-----PPP--TT---/---------S---PBPPGGG-SSEEPPPTTTS----EEEEEEEEE-GGGHHHHHHHHHHTGGGS-GGGTTB-SEEEEE-TTS-EEEEEEEEETTT--HHHHHHHHHHHT--EEEEEEEEEESS---SHHHHHHHHHHS-B-----GGG----BHHHHHHHHHHHHHHHHHHHHHHHTTS---EEEEEETTTTEEEEEEE--HHHHT-TT--HHHHHHHHHHHHHHHHHHH---------TTTT-EEEEEE--BHHHHHHHHHTT-SEEEEEE--TTTBSSSSTT-GGG-TTSS---EEEE-----PPP--TT---

Sequence (630 aa):
MVKTNISKNSPKEATVPELDWPFKLIKSHLETRKLETENVWIACFEPKYASKVTQYVKQIRSKQKESLLHCNRLRRIQDENGSLELQIIICPEKSMTANEIGKDFEDLGIVSKMIFLYAVPAFPPLTDEQFHEWNSVWPVSYRKHVQRQDVFTVHELKRIESILEDLINAAGASHKHGEIGCAAAIYDPTTDTVLAVSVDERSKLKNPINHCVMNAINLVAKRELSRRQNRTDGSKDRYLCKDLTVVMTHEPCVMCSMGLLHSRIRRLIYCKKQPLTGGIESLYGIHWRAELNHRYLAYSGWNKPVPSIKENIHVMVKTNISKNSPKEATVPELDWPFKLIKSHLETRKLETENVWIACFEPKYASKVTQYVKQIRSKQKESLLHCNRLRRIQDENGSLELQIIICPEKSMTANEIGKDFEDLGIVSKMIFLYAVPAFPPLTDEQFHEWNSVWPVSYRKHVQRQDVFTVHELKRIESILEDLINAAGASHKHGEIGCAAAIYDPTTDTVLAVSVDERSKLKNPINHCVMNAINLVAKRELSRRQNRTDGSKDRYLCKDLTVVMTHEPCVMCSMGLLHSRIRRLIYCKKQPLTGGIESLYGIHWRAELNHRYLAYSGWNKPVPSIKENIHV

Radius of gyration: 31.26 Å; Cα contacts (8 Å, |Δi|>4): 1185; chains: 2; bounding box: 104×78×63 Å

Nearest PDB structures (foldseek):
  7nz7-assembly1_B  TM=5.463E-01  e=5.037E-24  Mus musculus
  7nz8-assembly1_B  TM=5.353E-01  e=3.697E-24  Mus musculus
  8aw3-assembly1_3  TM=6.799E-01  e=1.565E-16  Trypanosoma brucei brucei
  1wwr-assembly1_A  TM=8.967E-01  e=2.383E-11  Aquifex aeolicus
  8e2s-assembly4_H  TM=8.702E-01  e=1.501E-09  Escherichia coli